Protein AF-A0A660ZH96-F1 (afdb_monomer)

Foldseek 3Di:
DDDDDDPVPVVPPVVVVVPPDFFQAWDWCWWADPLFIWTKTAIPFDWWDKDKDKDFDDLPDDPDPPPPDDDDTDDDRDRIDTHTPPPADAPTKMWIKIWIAHPVRDIHIHFTFIWHWHQDPVGIGTAKGWLFAWFKADQAQFKIKIKTFIPFQFQKKKKFKDQPDRPDMDMDGDPGRIDIDMDGRHDAQGKMKMKMWTHHPPGIDIHDIEIEHGFHAAQDKFKEKEAEAQFEDPPDPDVCLDHLRGRLVLLLLQLVLRCVVVHQAYEYFENLGQAQELDLVSLLSRLSSSSVSNVVNRRHYPYQYAYDQRLQPHNWADPDPQWIWADWPPRGSLVSVLVRDDYHQAAFADDNRARGCGSRWDWYDHHQEIETGHEQCGGWIGDRNRIQARADDPRRLVRVLVVLVVSLRGAYEYGHAADQDAFFPPDGRDDPVRSLSVLLSCQVSVHAEYEYAPAQWWWKFWDACVQPVSRDHIHIYTYRHHSHYDHGHGDPPPRPVRTPFIGNARWMWMWMQRPVFIWIWIAHSVGDTRDIDTDD

pLDDT: mean 88.74, std 16.26, range [25.94, 98.94]

Secondary structure (DSSP, 8-state):
---S-SSSSHHHHHHHHTTTSS--S---EEEEETTEEEEEEE-SS-EEEEEEEEEE--TT------------------SEEEEE-TTPPTT-EEEEEEEEEETTS-EEEPPPEEEEEEEETTEEEE---EEEEEEEEE-SSS-EEEEEEESS--SEEEEEEESSSS-EEEEE--SSSEEEEEE-SPPSS-EEEEEEEEEETTEEEEPPPEEEEPPPPTT--EEEEEE---B--TT---GGG-BTTB-HHHHHHHHHHHHTT--SEEEE-S--S----S-HHHHHHHHHHHHHHHHHHHTTSEEEE---TTGGGSS-EEEETTEEEPPPTTSSHHHHHHHH------SPPPPTTS---TTTSEEEEETTEEEEE--TTTT-EEETTEEPPB---HHHHHHHHHHHHHTTTSEEEEE-SS-SS--BTT--SB-HHHHHHHHHHHHHTT-SEEEE-SSSSEEEEEESTTT-TT--S-EEEEEE--SSPPPPPB-TTTTGGGEEEEE-S-EEEEEEEETTEEEEEEEETTS-EEEEEEE-

Solvent-accessible surface area (backbone atoms only — not comparable to full-atom values): 28112 Å² total; per-residue (Å²): 136,92,88,88,79,74,81,73,62,70,71,65,56,52,70,66,51,63,76,70,74,62,71,88,72,50,75,70,41,76,45,64,57,95,86,38,45,27,38,33,38,72,49,94,38,44,37,22,58,75,41,81,47,71,48,77,63,54,88,80,62,72,90,66,75,82,80,78,78,88,74,82,84,49,91,49,82,48,35,70,45,76,42,75,49,74,92,72,53,67,78,44,49,29,38,33,37,42,37,35,25,38,86,86,72,48,75,48,49,27,57,77,39,43,45,22,39,32,78,49,99,92,42,64,41,75,46,68,26,43,64,38,70,69,29,39,26,65,47,48,70,33,34,30,37,42,35,35,24,36,80,55,63,38,63,35,38,34,42,32,25,29,78,82,57,68,80,42,77,49,76,48,68,52,93,42,32,65,39,77,45,78,45,71,86,47,64,55,62,38,61,30,40,34,32,42,40,40,29,43,91,94,44,74,37,74,52,60,82,38,34,39,47,42,34,42,48,70,72,45,68,49,36,33,34,41,32,12,15,21,13,38,57,94,88,56,85,58,71,77,33,51,47,56,33,13,10,38,51,46,35,36,51,47,45,54,59,54,54,73,72,66,46,50,32,35,39,36,27,12,21,56,25,41,42,75,31,64,47,52,68,59,40,50,47,15,51,47,36,39,50,63,38,44,36,88,46,30,22,42,20,25,63,48,64,29,39,12,67,28,38,29,26,22,20,29,43,76,78,50,103,37,29,34,34,42,35,66,56,89,55,11,16,40,40,54,44,49,73,72,58,75,56,34,72,74,35,58,85,55,55,94,84,42,56,52,32,49,42,35,21,26,58,46,63,46,30,56,32,36,41,39,37,34,43,32,32,67,83,32,33,26,56,88,62,40,66,60,62,44,45,67,56,75,63,56,46,52,44,50,53,54,50,46,65,76,45,51,93,40,50,29,36,40,34,30,9,72,42,70,81,52,54,46,79,86,58,64,44,37,53,66,72,60,40,52,51,51,45,31,51,40,19,77,48,56,31,56,34,38,41,20,8,76,48,38,21,35,37,36,29,55,45,29,51,90,80,39,78,66,26,81,44,66,31,33,42,36,32,36,4,14,26,45,32,72,79,67,66,68,47,84,72,81,54,52,85,34,52,72,47,74,44,83,54,51,38,41,36,44,38,32,44,42,84,84,21,35,41,40,40,29,29,35,78,87,70,48,80,75,48,74,56,75,47,111

Mean predicted aligned error: 6.79 Å

Nearest PDB structures (foldseek):
  6gvk-assembly1_A  TM=3.459E-01  e=1.823E-07  Homo sapiens
  6mfa-assembly1_A  TM=3.808E-01  e=2.307E-05  Homo sapiens
  6c83-assembly1_C  TM=7.380E-01  e=2.002E-02  synthetic construct
  8odz-assembly1_D  TM=3.602E-01  e=9.198E-04  Mus musculus
  8oe0-assembly1_D  TM=3.538E-01  e=7.920E-02  Mus musculus

Radius of gyration: 23.79 Å; Cα contacts (8 Å, |Δi|>4): 1344; chains: 1; bounding box: 67×47×75 Å

Structure (mmCIF, N/CA/C/O backbone):
data_AF-A0A660ZH96-F1
#
_entry.id   AF-A0A660ZH96-F1
#
loop_
_atom_site.group_PDB
_atom_site.id
_atom_site.type_symbol
_atom_site.label_atom_id
_atom_site.label_alt_id
_atom_site.label_comp_id
_atom_site.label_asym_id
_atom_site.label_entity_id
_atom_site.label_seq_id
_atom_site.pdbx_PDB_ins_code
_atom_site.Cartn_x
_atom_site.Cartn_y
_atom_site.Cartn_z
_atom_site.occupancy
_atom_site.B_iso_or_equiv
_atom_site.auth_seq_id
_atom_site.auth_comp_id
_atom_site.auth_asym_id
_atom_site.auth_atom_id
_atom_site.pdbx_PDB_model_num
ATOM 1 N N . MET A 1 1 ? 40.999 -1.072 33.824 1.00 40.00 1 MET A N 1
ATOM 2 C CA . MET A 1 1 ? 41.040 0.028 32.833 1.00 40.00 1 MET A CA 1
ATOM 3 C C . MET A 1 1 ? 41.504 -0.537 31.496 1.00 40.00 1 MET A C 1
ATOM 5 O O . MET A 1 1 ? 42.438 -1.322 31.496 1.00 40.00 1 MET A O 1
ATOM 9 N N . MET A 1 2 ? 40.851 -0.138 30.397 1.00 32.75 2 MET A N 1
ATOM 10 C CA . MET A 1 2 ? 41.187 -0.447 28.992 1.00 32.75 2 MET A CA 1
ATOM 11 C C . MET A 1 2 ? 40.857 -1.862 28.467 1.00 32.75 2 MET A C 1
ATOM 13 O O . MET A 1 2 ? 41.741 -2.680 28.262 1.00 32.75 2 MET A O 1
ATOM 17 N N . LYS A 1 3 ? 39.571 -2.123 28.179 1.00 28.70 3 LYS A N 1
ATOM 18 C CA . LYS A 1 3 ? 39.104 -3.064 27.130 1.00 28.70 3 LYS A CA 1
ATOM 19 C C . LYS A 1 3 ? 37.596 -2.878 26.884 1.00 28.70 3 LYS A C 1
ATOM 21 O O . LYS A 1 3 ? 36.788 -3.739 27.194 1.00 28.70 3 LYS A O 1
ATOM 26 N N . LEU A 1 4 ? 37.200 -1.695 26.408 1.00 31.88 4 LEU A N 1
ATOM 27 C CA . LEU A 1 4 ? 35.796 -1.398 26.071 1.00 31.88 4 LEU A CA 1
ATOM 28 C C . LEU A 1 4 ? 35.690 -0.172 25.147 1.00 31.88 4 LEU A C 1
ATOM 30 O O . LEU A 1 4 ? 35.026 0.795 25.481 1.00 31.88 4 LEU A O 1
ATOM 34 N N . LYS A 1 5 ? 36.411 -0.152 24.013 1.00 29.33 5 LYS A N 1
ATOM 35 C CA . LYS A 1 5 ? 36.323 0.960 23.033 1.00 29.33 5 LYS A CA 1
ATOM 36 C C . LYS A 1 5 ? 36.600 0.595 21.560 1.00 29.33 5 LYS A C 1
ATOM 38 O O . LYS A 1 5 ? 36.859 1.490 20.770 1.00 29.33 5 LYS A O 1
ATOM 43 N N . LEU A 1 6 ? 36.522 -0.679 21.155 1.00 28.36 6 LEU A N 1
ATOM 44 C CA . LEU A 1 6 ? 36.826 -1.075 19.761 1.00 28.36 6 LEU A CA 1
ATOM 45 C C . LEU A 1 6 ? 35.635 -1.545 18.908 1.00 28.36 6 LEU A C 1
ATOM 47 O O . LEU A 1 6 ? 35.792 -1.664 17.699 1.00 28.36 6 LEU A O 1
ATOM 51 N N . TYR A 1 7 ? 34.436 -1.714 19.475 1.00 28.23 7 TYR A N 1
ATOM 52 C CA . TYR A 1 7 ? 33.254 -2.140 18.702 1.00 28.23 7 TYR A CA 1
ATOM 53 C C . TYR A 1 7 ? 32.388 -0.993 18.149 1.00 28.23 7 TYR A C 1
ATOM 55 O O . TYR A 1 7 ? 31.522 -1.237 17.318 1.00 28.23 7 TYR A O 1
ATOM 63 N N . ALA A 1 8 ? 32.635 0.260 18.547 1.00 30.53 8 ALA A N 1
ATOM 64 C CA . ALA A 1 8 ? 31.856 1.418 18.085 1.00 30.53 8 ALA A CA 1
ATOM 65 C C . ALA A 1 8 ? 32.465 2.144 16.867 1.00 30.53 8 ALA A C 1
ATOM 67 O O . ALA A 1 8 ? 31.849 3.056 16.328 1.00 30.53 8 ALA A O 1
ATOM 68 N N . VAL A 1 9 ? 33.671 1.762 16.432 1.00 27.14 9 VAL A N 1
ATOM 69 C CA . VAL A 1 9 ? 34.390 2.461 15.347 1.00 27.14 9 VAL A CA 1
ATOM 70 C C . VAL A 1 9 ? 34.202 1.772 13.988 1.00 27.14 9 VAL A C 1
ATOM 72 O O . VAL A 1 9 ? 34.292 2.430 12.960 1.00 27.14 9 VAL A O 1
ATOM 75 N N . TRP A 1 10 ? 33.837 0.486 13.952 1.00 25.94 10 TRP A N 1
ATOM 76 C CA . TRP A 1 10 ? 33.641 -0.248 12.690 1.00 25.94 10 TRP A CA 1
ATOM 77 C C . TRP A 1 10 ? 32.256 -0.060 12.053 1.00 25.94 10 TRP A C 1
ATOM 79 O O . TRP A 1 10 ? 32.122 -0.159 10.837 1.00 25.94 10 TRP A O 1
ATOM 89 N N . THR A 1 11 ? 31.231 0.288 12.832 1.00 31.75 11 THR A N 1
ATOM 90 C CA . THR A 1 11 ? 29.888 0.614 12.316 1.00 31.75 11 THR A CA 1
ATOM 91 C C . THR A 1 11 ? 29.771 2.050 11.804 1.00 31.75 11 THR A C 1
ATOM 93 O O . THR A 1 11 ? 28.853 2.358 11.044 1.00 31.75 11 THR A O 1
ATOM 96 N N . LEU A 1 12 ? 30.689 2.948 12.184 1.00 31.55 12 LEU A N 1
ATOM 97 C CA . LEU A 1 12 ? 30.575 4.366 11.840 1.00 31.55 12 LEU A CA 1
ATOM 98 C C . LEU A 1 12 ? 31.098 4.714 10.443 1.00 31.55 12 LEU A C 1
ATOM 100 O O . LEU A 1 12 ? 30.586 5.665 9.852 1.00 31.55 12 LEU A O 1
ATOM 104 N N . THR A 1 13 ? 32.050 3.950 9.908 1.00 29.28 13 THR A N 1
ATOM 105 C CA . THR A 1 13 ? 32.707 4.262 8.630 1.00 29.28 13 THR A CA 1
ATOM 106 C C . THR A 1 13 ? 31.934 3.718 7.423 1.00 29.28 13 THR A C 1
ATOM 108 O O . THR A 1 13 ? 31.883 4.371 6.395 1.00 29.28 13 THR A O 1
ATOM 111 N N . LEU A 1 14 ? 31.241 2.582 7.526 1.00 32.97 14 LEU A N 1
ATOM 112 C CA . LEU A 1 14 ? 30.638 1.923 6.352 1.00 32.97 14 LEU A CA 1
ATOM 113 C C . LEU A 1 14 ? 29.375 2.595 5.784 1.00 32.97 14 LEU A C 1
ATOM 115 O O . LEU A 1 14 ? 29.139 2.494 4.585 1.00 32.97 14 LEU A O 1
ATOM 119 N N . ALA A 1 15 ? 28.592 3.316 6.592 1.00 35.03 15 ALA A N 1
ATOM 120 C CA . ALA A 1 15 ? 27.352 3.939 6.109 1.00 35.03 15 ALA A CA 1
ATOM 121 C C . ALA A 1 15 ? 27.601 5.107 5.132 1.00 35.03 15 ALA A C 1
ATOM 123 O O . ALA A 1 15 ? 26.843 5.275 4.188 1.00 35.03 15 ALA A O 1
ATOM 124 N N . LEU A 1 16 ? 28.696 5.859 5.311 1.00 34.00 16 LEU A N 1
ATOM 125 C CA . LEU A 1 16 ? 29.122 6.914 4.374 1.00 34.00 16 LEU A CA 1
ATOM 126 C C . LEU A 1 16 ? 29.945 6.364 3.198 1.00 34.00 16 LEU A C 1
ATOM 128 O O . LEU A 1 16 ? 30.028 7.000 2.154 1.00 34.00 16 LEU A O 1
ATOM 132 N N . PHE A 1 17 ? 30.534 5.172 3.332 1.00 34.25 17 PHE A N 1
ATOM 133 C CA . PHE A 1 17 ? 31.246 4.522 2.227 1.00 34.25 17 PHE A CA 1
ATOM 134 C C . PHE A 1 17 ? 30.316 3.760 1.272 1.00 34.25 17 PHE A C 1
ATOM 136 O O . PHE A 1 17 ? 30.670 3.594 0.109 1.00 34.25 17 PHE A O 1
ATOM 143 N N . ALA A 1 18 ? 29.123 3.345 1.716 1.00 37.97 18 ALA A N 1
ATOM 144 C CA . ALA A 1 18 ? 28.118 2.745 0.835 1.00 37.97 18 ALA A CA 1
ATOM 145 C C . ALA A 1 18 ? 27.515 3.758 -0.156 1.00 37.97 18 ALA A C 1
ATOM 147 O O . ALA A 1 18 ? 27.115 3.374 -1.250 1.00 37.97 18 ALA A O 1
ATOM 148 N N . GLU A 1 19 ? 27.484 5.045 0.201 1.00 42.09 19 GLU A N 1
ATOM 149 C CA . GLU A 1 19 ? 26.994 6.101 -0.688 1.00 42.09 19 GLU A CA 1
ATOM 150 C C . GLU A 1 19 ? 28.027 6.568 -1.714 1.00 42.09 19 GLU A C 1
ATOM 152 O O . GLU A 1 19 ? 27.632 7.150 -2.724 1.00 42.09 19 GLU A O 1
ATOM 157 N N . ALA A 1 20 ? 29.318 6.326 -1.462 1.00 41.59 20 ALA A N 1
ATOM 158 C CA . ALA A 1 20 ? 30.389 7.002 -2.178 1.00 41.59 20 ALA A CA 1
ATOM 159 C C . ALA A 1 20 ? 30.878 6.286 -3.447 1.00 41.59 20 ALA A C 1
ATOM 161 O O . ALA A 1 20 ? 31.344 6.986 -4.334 1.00 41.59 20 ALA A O 1
ATOM 162 N N . TRP A 1 21 ? 30.794 4.956 -3.587 1.00 45.50 21 TRP A N 1
ATOM 163 C CA . TRP A 1 21 ? 31.307 4.266 -4.789 1.00 45.50 21 TRP A CA 1
ATOM 164 C C . TRP A 1 21 ? 30.618 2.908 -5.016 1.00 45.50 21 TRP A C 1
ATOM 166 O O . TRP A 1 21 ? 31.089 1.880 -4.522 1.00 45.50 21 TRP A O 1
ATOM 176 N N . GLY A 1 22 ? 29.508 2.883 -5.760 1.00 62.03 22 GLY A N 1
ATOM 177 C CA . GLY A 1 22 ? 28.915 1.639 -6.256 1.00 62.03 22 GLY A CA 1
ATOM 178 C C . GLY A 1 22 ? 27.460 1.753 -6.708 1.00 62.03 22 GLY A C 1
ATOM 179 O O . GLY A 1 22 ? 26.692 2.559 -6.190 1.00 62.03 22 GLY A O 1
ATOM 180 N N . VAL A 1 23 ? 27.084 0.858 -7.623 1.00 66.75 23 VAL A N 1
ATOM 181 C CA . VAL A 1 23 ? 25.724 0.710 -8.156 1.00 66.75 23 VAL A CA 1
ATOM 182 C C . VAL A 1 23 ? 24.707 0.601 -7.012 1.00 66.75 23 VAL A C 1
ATOM 184 O O . VAL A 1 23 ? 24.854 -0.238 -6.119 1.00 66.75 23 VAL A O 1
ATOM 187 N N . ARG A 1 24 ? 23.672 1.451 -7.017 1.00 73.38 24 ARG A N 1
ATOM 188 C CA . ARG A 1 24 ? 22.596 1.435 -6.001 1.00 73.38 24 ARG A CA 1
ATOM 189 C C . ARG A 1 24 ? 21.410 0.577 -6.431 1.00 73.38 24 ARG A C 1
ATOM 191 O O . ARG A 1 24 ? 20.949 -0.259 -5.659 1.00 73.38 24 ARG A O 1
ATOM 198 N N . TYR A 1 25 ? 20.975 0.773 -7.668 1.00 83.50 25 TYR A N 1
ATOM 199 C CA . TYR A 1 25 ? 19.901 0.060 -8.351 1.00 83.50 25 TYR A CA 1
ATOM 200 C C . TYR A 1 25 ? 20.280 -0.121 -9.823 1.00 83.50 25 TYR A C 1
ATOM 202 O O . TYR A 1 25 ? 21.223 0.501 -10.312 1.00 83.50 25 TYR A O 1
ATOM 210 N N . LEU A 1 26 ? 19.553 -0.986 -10.528 1.00 86.00 26 LEU A N 1
ATOM 211 C CA . LEU A 1 26 ? 19.745 -1.232 -11.956 1.00 86.00 26 LEU A CA 1
ATOM 212 C C . LEU A 1 26 ? 18.518 -0.776 -12.736 1.00 86.00 26 LEU A C 1
ATOM 214 O O . LEU A 1 26 ? 17.394 -1.132 -12.377 1.00 86.00 26 LEU A O 1
ATOM 218 N N . MET A 1 27 ? 18.762 -0.079 -13.844 1.00 88.00 27 MET A N 1
ATOM 219 C CA . MET A 1 27 ? 17.748 0.325 -14.821 1.00 88.00 27 MET A CA 1
ATOM 220 C C . MET A 1 27 ? 18.015 -0.378 -16.153 1.00 88.00 27 MET A C 1
ATOM 222 O O . MET A 1 27 ? 18.571 0.226 -17.069 1.00 88.00 27 MET A O 1
ATOM 226 N N . PRO A 1 28 ? 17.714 -1.683 -16.253 1.00 90.88 28 PRO A N 1
ATOM 227 C CA . PRO A 1 28 ? 17.959 -2.425 -17.474 1.00 90.88 28 PRO A CA 1
ATOM 228 C C . PRO A 1 28 ? 16.967 -2.016 -18.569 1.00 90.88 28 PRO A C 1
ATOM 230 O O . PRO A 1 28 ? 15.754 -2.015 -18.353 1.00 90.88 28 PRO A O 1
ATOM 233 N N . GLU A 1 29 ? 17.479 -1.734 -19.761 1.00 93.69 29 GLU A N 1
ATOM 234 C CA . GLU A 1 29 ? 16.709 -1.239 -20.900 1.00 93.69 29 GLU A CA 1
ATOM 235 C C . GLU A 1 29 ? 16.668 -2.294 -22.018 1.00 93.69 29 GLU A C 1
ATOM 237 O O . GLU A 1 29 ? 17.709 -2.644 -22.577 1.00 93.69 29 GLU A O 1
ATOM 242 N N . PRO A 1 30 ? 15.493 -2.823 -22.388 1.00 94.12 30 PRO A N 1
ATOM 243 C CA . PRO A 1 30 ? 15.360 -3.673 -23.564 1.00 94.12 30 PRO A CA 1
ATOM 244 C C . PRO A 1 30 ? 15.675 -2.871 -24.831 1.00 94.12 30 PRO A C 1
ATOM 246 O O . PRO A 1 30 ? 15.113 -1.798 -25.038 1.00 94.12 30 PRO A O 1
ATOM 249 N N . VAL A 1 31 ? 16.530 -3.402 -25.704 1.00 95.69 31 VAL A N 1
ATOM 250 C CA . VAL A 1 31 ? 16.929 -2.771 -26.970 1.00 95.69 31 VAL A CA 1
ATOM 251 C C . VAL A 1 31 ? 16.961 -3.790 -28.110 1.00 95.69 31 VAL A C 1
ATOM 253 O O . VAL A 1 31 ? 17.123 -4.991 -27.890 1.00 95.69 31 VAL A O 1
ATOM 256 N N . VAL A 1 32 ? 16.817 -3.309 -29.345 1.00 94.75 32 VAL A N 1
ATOM 257 C CA . VAL A 1 32 ? 17.049 -4.107 -30.557 1.00 94.75 32 VAL A CA 1
ATOM 258 C C . VAL A 1 32 ? 18.288 -3.565 -31.257 1.00 94.75 32 VAL A C 1
ATOM 260 O O . VAL A 1 32 ? 18.349 -2.375 -31.555 1.00 94.75 32 VAL A O 1
ATOM 263 N N . VAL A 1 33 ? 19.262 -4.435 -31.520 1.00 93.50 33 VAL A N 1
ATOM 264 C CA . VAL A 1 33 ? 20.504 -4.118 -32.239 1.00 93.50 33 VAL A CA 1
ATOM 265 C C . VAL A 1 33 ? 20.701 -5.184 -33.310 1.00 93.50 33 VAL A C 1
ATOM 267 O O . VAL A 1 33 ? 20.625 -6.370 -33.003 1.00 93.50 33 VAL A O 1
ATOM 270 N N . ASP A 1 34 ? 20.887 -4.777 -34.567 1.00 91.50 34 ASP A N 1
ATOM 271 C CA . ASP A 1 34 ? 21.106 -5.680 -35.709 1.00 91.50 34 ASP A CA 1
ATOM 272 C C . ASP A 1 34 ? 20.087 -6.834 -35.803 1.00 91.50 34 ASP A C 1
ATOM 274 O O . ASP A 1 34 ? 20.429 -7.994 -36.032 1.00 91.50 34 ASP A O 1
ATOM 278 N N . SER A 1 35 ? 18.799 -6.515 -35.614 1.00 89.31 35 SER A N 1
ATOM 279 C CA . SER A 1 35 ? 17.682 -7.482 -35.588 1.00 89.31 35 SER A CA 1
ATOM 280 C C . SER A 1 35 ? 17.767 -8.548 -34.484 1.00 89.31 35 SER A C 1
ATOM 282 O O . SER A 1 35 ? 17.077 -9.565 -34.546 1.00 89.31 35 SER A O 1
ATOM 284 N N . GLN A 1 36 ? 18.578 -8.321 -33.453 1.00 89.25 36 GLN A N 1
ATOM 285 C CA . GLN A 1 36 ? 18.654 -9.147 -32.252 1.00 89.25 36 GLN A CA 1
ATOM 286 C C . GLN A 1 36 ? 18.204 -8.354 -31.027 1.00 89.25 36 GLN A C 1
ATOM 288 O O . GLN A 1 36 ? 18.321 -7.131 -30.968 1.00 89.25 36 GLN A O 1
ATOM 293 N N . VAL A 1 37 ? 17.657 -9.065 -30.045 1.00 91.50 37 VAL A N 1
ATOM 294 C CA . VAL A 1 37 ? 17.092 -8.471 -28.834 1.00 91.50 37 VAL A CA 1
ATOM 295 C C . VAL A 1 37 ? 18.105 -8.578 -27.707 1.00 91.50 37 VAL A C 1
ATOM 297 O O . VAL A 1 37 ? 18.618 -9.662 -27.418 1.00 91.50 37 VAL A O 1
ATOM 300 N N . TYR A 1 38 ? 18.349 -7.457 -27.041 1.00 92.25 38 TYR A N 1
ATOM 301 C CA . TYR A 1 38 ? 19.215 -7.379 -25.876 1.00 92.25 38 TYR A CA 1
ATOM 302 C C . TYR A 1 38 ? 18.505 -6.673 -24.730 1.00 92.25 38 TYR A C 1
ATOM 304 O O . TYR A 1 38 ? 17.564 -5.909 -24.927 1.00 92.25 38 TYR A O 1
ATOM 312 N N . VAL A 1 39 ? 19.008 -6.894 -23.525 1.00 92.31 39 VAL A N 1
ATOM 313 C CA . VAL A 1 39 ? 18.773 -6.020 -22.383 1.00 92.31 39 VAL A CA 1
ATOM 314 C C . VAL A 1 39 ? 20.084 -5.309 -22.089 1.00 92.31 39 VAL A C 1
ATOM 316 O O . VAL A 1 39 ? 21.081 -5.942 -21.731 1.00 92.31 39 VAL A O 1
ATOM 319 N N . LYS A 1 40 ? 20.088 -3.997 -22.310 1.00 93.25 40 LYS A N 1
ATOM 320 C CA . LYS A 1 40 ? 21.213 -3.113 -22.048 1.00 93.25 40 LYS A CA 1
ATOM 321 C C . LYS A 1 40 ? 21.243 -2.732 -20.576 1.00 93.25 40 LYS A C 1
ATOM 323 O O . LYS A 1 40 ? 20.207 -2.470 -19.970 1.00 93.25 40 LYS A O 1
ATOM 328 N N . ILE A 1 41 ? 22.442 -2.666 -20.015 1.00 89.94 41 ILE A N 1
ATOM 329 C CA . ILE A 1 41 ? 22.676 -2.175 -18.661 1.00 89.94 41 ILE A CA 1
ATOM 330 C C . ILE A 1 41 ? 23.859 -1.238 -18.703 1.00 89.94 41 ILE A C 1
ATOM 332 O O . ILE A 1 41 ? 24.900 -1.595 -19.250 1.00 89.94 41 ILE A O 1
ATOM 336 N N . THR A 1 42 ? 23.687 -0.079 -18.085 1.00 88.06 42 THR A N 1
ATOM 337 C CA . THR A 1 42 ? 24.758 0.880 -17.846 1.00 88.06 42 THR A CA 1
ATOM 338 C C . THR A 1 42 ? 24.844 1.126 -16.344 1.00 88.06 42 THR A C 1
ATOM 340 O O . THR A 1 42 ? 23.826 1.367 -15.692 1.00 88.06 42 THR A O 1
ATOM 343 N N . THR A 1 43 ? 26.048 1.033 -15.789 1.00 84.69 43 THR A N 1
ATOM 344 C CA . THR A 1 43 ? 26.329 1.247 -14.369 1.00 84.69 43 THR A CA 1
ATOM 345 C C . THR A 1 43 ? 27.319 2.391 -14.171 1.00 84.69 43 THR A C 1
ATOM 347 O O . THR A 1 43 ? 28.171 2.660 -15.009 1.00 84.69 43 THR A O 1
ATOM 350 N N . ASP A 1 44 ? 27.228 3.066 -13.030 1.00 82.31 44 ASP A N 1
ATOM 351 C CA . ASP A 1 44 ? 28.139 4.144 -12.619 1.00 82.31 44 ASP A CA 1
ATOM 352 C C . ASP A 1 44 ? 29.502 3.630 -12.119 1.00 82.31 44 ASP A C 1
ATOM 354 O O . ASP A 1 44 ? 30.432 4.396 -11.872 1.00 82.31 44 ASP A O 1
ATOM 358 N N . SER A 1 45 ? 29.627 2.320 -11.931 1.00 83.69 45 SER A N 1
ATOM 359 C CA . SER A 1 45 ? 30.836 1.639 -11.483 1.00 83.69 45 SER A CA 1
ATOM 360 C C . SER A 1 45 ? 30.923 0.247 -12.108 1.00 83.69 45 SER A C 1
ATOM 362 O O . SER A 1 45 ? 29.876 -0.354 -12.369 1.00 83.69 45 SER A O 1
ATOM 364 N N . PRO A 1 46 ? 32.136 -0.300 -12.319 1.00 83.81 46 PRO A N 1
ATOM 365 C CA . PRO A 1 46 ? 32.302 -1.639 -12.870 1.00 83.81 46 PRO A CA 1
ATOM 366 C C . PRO A 1 46 ? 31.551 -2.702 -12.070 1.00 83.81 46 PRO A C 1
ATOM 368 O O . PRO A 1 46 ? 31.582 -2.723 -10.830 1.00 83.81 46 PRO A O 1
ATOM 371 N N . VAL A 1 47 ? 30.905 -3.606 -12.799 1.00 84.31 47 VAL A N 1
ATOM 372 C CA . VAL A 1 47 ? 30.209 -4.769 -12.248 1.00 84.31 47 VAL A CA 1
ATOM 373 C C . VAL A 1 47 ? 30.698 -6.043 -12.920 1.00 84.31 47 VAL A C 1
ATOM 375 O O . VAL A 1 47 ? 31.306 -6.030 -13.986 1.00 84.31 47 VAL A O 1
ATOM 378 N N . SER A 1 48 ? 30.436 -7.167 -12.270 1.00 83.12 48 SER A N 1
ATOM 379 C CA . SER A 1 48 ? 30.797 -8.493 -12.752 1.00 83.12 48 SER A CA 1
ATOM 380 C C . SER A 1 48 ? 29.557 -9.361 -12.913 1.00 83.12 48 SER A C 1
ATOM 382 O O . SER A 1 48 ? 28.562 -9.204 -12.196 1.00 83.12 48 SER A O 1
ATOM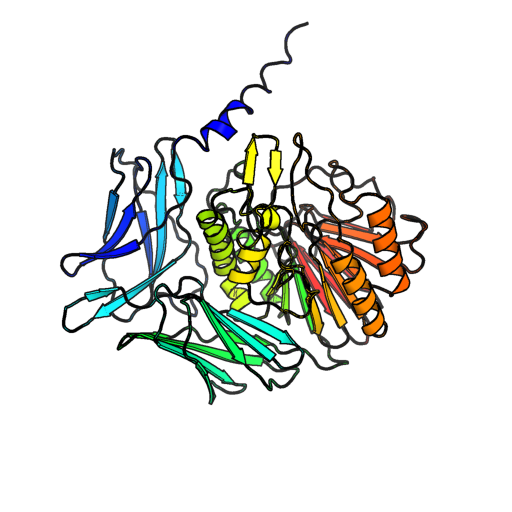 384 N N . SER A 1 49 ? 29.659 -10.318 -13.837 1.00 77.12 49 SER A N 1
ATOM 385 C CA . SER A 1 49 ? 28.690 -11.404 -14.034 1.00 77.12 49 SER A CA 1
ATOM 386 C C . SER A 1 49 ? 27.231 -10.931 -14.161 1.00 77.12 49 SER A C 1
ATOM 388 O O . SER A 1 49 ? 26.379 -11.371 -13.380 1.00 77.12 49 SER A O 1
ATOM 390 N N . PRO A 1 50 ? 26.907 -10.017 -15.095 1.00 84.94 50 PRO A N 1
ATOM 391 C CA . PRO A 1 50 ? 25.522 -9.640 -15.318 1.00 84.94 50 PRO A CA 1
ATOM 392 C C . PRO A 1 50 ? 24.733 -10.823 -15.885 1.00 84.94 50 PRO A C 1
ATOM 394 O O . PRO A 1 50 ? 25.125 -11.444 -16.871 1.00 84.94 50 PRO A O 1
ATOM 397 N N . ASN A 1 51 ? 23.609 -11.135 -15.252 1.00 85.38 51 ASN A N 1
ATOM 398 C CA . ASN A 1 51 ? 22.737 -12.239 -15.629 1.00 85.38 51 ASN A CA 1
ATOM 399 C C . ASN A 1 51 ? 21.334 -11.712 -15.910 1.00 85.38 51 ASN A C 1
ATOM 401 O O . ASN A 1 51 ? 20.725 -11.089 -15.041 1.00 85.38 51 ASN A O 1
ATOM 405 N N . LEU A 1 52 ? 20.825 -11.999 -17.105 1.00 87.94 52 LEU A N 1
ATOM 406 C CA . LEU A 1 52 ? 19.452 -11.710 -17.498 1.00 87.94 52 LEU A CA 1
ATOM 407 C C . LEU A 1 52 ? 18.581 -12.946 -17.248 1.00 87.94 52 LEU A C 1
ATOM 409 O O . LEU A 1 52 ? 18.793 -13.987 -17.869 1.00 87.94 52 LEU A O 1
ATOM 413 N N . TYR A 1 53 ? 17.576 -12.802 -16.390 1.00 86.31 53 TYR A N 1
ATOM 414 C CA . TYR A 1 53 ? 16.539 -13.803 -16.153 1.00 86.31 53 TYR A CA 1
ATOM 415 C C . TYR A 1 53 ? 15.244 -13.298 -16.772 1.00 86.31 53 TYR A C 1
ATOM 417 O O . TYR A 1 53 ? 14.855 -12.163 -16.508 1.00 86.31 53 TYR A O 1
ATOM 425 N N . TYR A 1 54 ? 14.593 -14.105 -17.605 1.00 87.19 54 TYR A N 1
ATOM 426 C CA . TYR A 1 54 ? 13.334 -13.735 -18.246 1.00 87.19 54 TYR A CA 1
ATOM 427 C C . TYR A 1 54 ? 12.510 -14.964 -18.603 1.00 87.19 54 TYR A C 1
ATOM 429 O O . TYR A 1 54 ? 13.049 -16.034 -18.887 1.00 87.19 54 TYR A O 1
ATOM 437 N N . GLU A 1 55 ? 11.198 -14.779 -18.636 1.00 86.25 55 GLU A N 1
ATOM 438 C CA . GLU A 1 55 ? 10.239 -15.792 -19.063 1.00 86.25 55 GLU A CA 1
ATOM 439 C C . GLU A 1 55 ? 9.016 -15.141 -19.712 1.00 86.25 55 GLU A C 1
ATOM 441 O O . GLU A 1 55 ? 8.745 -13.952 -19.510 1.00 86.25 55 GLU A O 1
ATOM 446 N N . GLU A 1 56 ? 8.294 -15.908 -20.533 1.00 85.19 56 GLU A N 1
ATOM 447 C CA . GLU A 1 56 ? 7.033 -15.447 -21.120 1.00 85.19 56 GLU A CA 1
ATOM 448 C C . GLU A 1 56 ? 6.026 -15.206 -19.989 1.00 85.19 56 GLU A C 1
ATOM 450 O O . GLU A 1 56 ? 5.775 -16.079 -19.161 1.00 85.19 56 GLU A O 1
ATOM 455 N N . PHE A 1 57 ? 5.457 -14.004 -19.941 1.00 79.44 57 PHE A N 1
ATOM 456 C CA . PHE A 1 57 ? 4.493 -13.628 -18.920 1.00 79.44 57 PHE A CA 1
ATOM 457 C C . PHE A 1 57 ? 3.152 -14.315 -19.206 1.00 79.44 57 PHE A C 1
ATOM 459 O O . PHE A 1 57 ? 2.397 -13.888 -20.083 1.00 79.44 57 PHE A O 1
ATOM 466 N N . ALA A 1 58 ? 2.858 -15.381 -18.464 1.00 66.12 58 ALA A N 1
ATOM 467 C CA . ALA A 1 58 ? 1.549 -16.022 -18.453 1.00 66.12 58 ALA A CA 1
ATOM 468 C C . ALA A 1 58 ? 0.717 -15.483 -17.278 1.00 66.12 58 ALA A C 1
ATOM 470 O O . ALA A 1 58 ? 1.184 -15.433 -16.142 1.00 66.12 58 ALA A O 1
ATOM 471 N N . ALA A 1 59 ? -0.518 -15.055 -17.554 1.00 52.06 59 ALA A N 1
ATOM 472 C CA . ALA A 1 59 ? -1.415 -14.421 -16.579 1.00 52.06 59 ALA A CA 1
ATOM 473 C C . ALA A 1 59 ? -1.790 -15.325 -15.382 1.00 52.06 59 ALA A C 1
ATOM 475 O O . ALA A 1 59 ? -2.258 -14.835 -14.358 1.00 52.06 59 ALA A O 1
ATOM 476 N N . ASP A 1 60 ? -1.608 -16.634 -15.535 1.00 43.72 60 ASP A N 1
ATOM 477 C CA . ASP A 1 60 ? -1.908 -17.711 -14.593 1.00 43.72 60 ASP A CA 1
ATOM 478 C C . ASP A 1 60 ? -0.651 -18.358 -13.985 1.00 43.72 60 ASP A C 1
ATOM 480 O O . ASP A 1 60 ? -0.770 -19.261 -13.154 1.00 43.72 60 ASP A O 1
ATOM 484 N N . ALA A 1 61 ? 0.553 -17.897 -14.344 1.00 40.03 61 ALA A N 1
ATOM 485 C CA . ALA A 1 61 ? 1.779 -18.417 -13.759 1.00 40.03 61 ALA A CA 1
ATOM 486 C C . ALA A 1 61 ? 1.877 -17.996 -12.289 1.00 40.03 61 ALA A C 1
ATOM 488 O O . ALA A 1 61 ? 2.034 -16.818 -11.955 1.00 40.03 61 ALA A O 1
ATOM 489 N N . HIS A 1 62 ? 1.815 -18.992 -11.403 1.00 40.97 62 HIS A N 1
ATOM 490 C CA . HIS A 1 62 ? 2.264 -18.856 -10.025 1.00 40.97 62 HIS A CA 1
ATOM 491 C C . HIS A 1 62 ? 3.652 -18.201 -10.016 1.00 40.97 62 HIS A C 1
ATOM 493 O O . HIS A 1 62 ? 4.481 -18.472 -10.887 1.00 40.97 62 HIS A O 1
ATOM 499 N N . LEU A 1 63 ? 3.889 -17.313 -9.048 1.00 41.59 63 LEU A N 1
ATOM 500 C CA . LEU A 1 63 ? 5.210 -16.772 -8.730 1.00 41.59 63 LEU A CA 1
ATOM 501 C C . LEU A 1 63 ? 6.108 -17.937 -8.286 1.00 41.59 63 LEU A C 1
ATOM 503 O O . LEU A 1 63 ? 6.314 -18.150 -7.099 1.00 41.59 63 LEU A O 1
ATOM 507 N N . THR A 1 64 ? 6.570 -18.757 -9.225 1.00 38.81 64 THR A N 1
ATOM 508 C CA . THR A 1 64 ? 7.646 -19.703 -8.978 1.00 38.81 64 THR A CA 1
ATOM 509 C C . THR A 1 64 ? 8.910 -18.889 -8.826 1.00 38.81 64 THR A C 1
ATOM 511 O O . THR A 1 64 ? 9.199 -18.031 -9.664 1.00 38.81 64 THR A O 1
ATOM 514 N N . ASP A 1 65 ? 9.621 -19.144 -7.733 1.00 43.06 65 ASP A N 1
ATOM 515 C CA . ASP A 1 65 ? 10.937 -18.597 -7.454 1.00 43.06 65 ASP A CA 1
ATOM 516 C C . ASP A 1 65 ? 11.771 -18.575 -8.733 1.00 43.06 65 ASP A C 1
ATOM 518 O O . ASP A 1 65 ? 11.906 -19.597 -9.413 1.00 43.06 65 ASP A O 1
ATOM 522 N N . TYR A 1 66 ? 12.339 -17.416 -9.072 1.00 44.59 66 TYR A N 1
ATOM 523 C CA . TYR A 1 66 ? 13.443 -17.398 -10.018 1.00 44.59 66 TYR A CA 1
ATOM 524 C C . TYR A 1 66 ? 14.506 -18.340 -9.438 1.00 44.59 66 TYR A C 1
ATOM 526 O O . TYR A 1 66 ? 15.161 -18.014 -8.447 1.00 44.59 66 TYR A O 1
ATOM 534 N N . LEU A 1 67 ? 14.650 -19.538 -10.010 1.00 37.03 67 LEU A N 1
ATOM 535 C CA . LEU A 1 67 ? 15.761 -20.427 -9.702 1.00 37.03 67 LEU A CA 1
ATOM 536 C C . LEU A 1 67 ? 17.014 -19.742 -10.248 1.00 37.03 67 LEU A C 1
ATOM 538 O O . LEU A 1 67 ? 17.347 -19.834 -11.427 1.00 37.03 67 LEU A O 1
ATOM 542 N N . PHE A 1 68 ? 17.663 -18.962 -9.386 1.00 46.44 68 PHE A N 1
ATOM 543 C CA . PHE A 1 68 ? 18.908 -18.285 -9.702 1.00 46.44 68 PHE A CA 1
ATOM 544 C C . PHE A 1 68 ? 20.020 -19.333 -9.785 1.00 46.44 68 PHE A C 1
ATOM 546 O O . PHE A 1 68 ? 20.636 -19.675 -8.776 1.00 46.44 68 PHE A O 1
ATOM 553 N N . GLU A 1 69 ? 20.273 -19.864 -10.979 1.00 35.81 69 GLU A N 1
ATOM 554 C CA . GLU A 1 69 ? 21.444 -20.706 -11.204 1.00 35.81 69 GLU A CA 1
ATOM 555 C C . GLU A 1 69 ? 22.729 -19.877 -11.058 1.00 35.81 69 GLU A C 1
ATOM 557 O O . GLU A 1 69 ? 22.876 -18.782 -11.605 1.00 35.81 69 GLU A O 1
ATOM 562 N N . PHE A 1 70 ? 23.657 -20.399 -10.257 1.00 40.72 70 PHE A N 1
ATOM 563 C CA . PHE A 1 70 ? 24.933 -19.766 -9.951 1.00 40.72 70 PHE A CA 1
ATOM 564 C C . PHE A 1 70 ? 25.896 -19.928 -11.130 1.00 40.72 70 PHE A C 1
ATOM 566 O O . PHE A 1 70 ? 26.309 -21.045 -11.441 1.00 40.72 70 PHE A O 1
ATOM 573 N N . TYR A 1 71 ? 26.318 -18.817 -11.733 1.00 39.44 71 TYR A N 1
ATOM 574 C CA . TYR A 1 71 ? 27.422 -18.803 -12.694 1.00 39.44 71 TYR A CA 1
ATOM 575 C C . TYR A 1 71 ? 28.680 -18.177 -12.085 1.00 39.44 71 TYR A C 1
ATOM 577 O O . TYR A 1 71 ? 28.618 -17.289 -11.232 1.00 39.44 71 TYR A O 1
ATOM 585 N N . LEU A 1 72 ? 29.828 -18.709 -12.509 1.00 39.16 72 LEU A N 1
ATOM 586 C CA . LEU A 1 72 ? 31.166 -18.344 -12.051 1.00 39.16 72 LEU A CA 1
ATOM 587 C C . LEU A 1 72 ? 31.478 -16.865 -12.317 1.00 39.16 72 LEU A C 1
ATOM 589 O O . LEU A 1 72 ? 31.171 -16.330 -13.380 1.00 39.16 72 LEU A O 1
ATOM 593 N N . LEU A 1 73 ? 32.131 -16.241 -11.334 1.00 47.44 73 LEU A N 1
ATOM 594 C CA . LEU A 1 73 ? 32.571 -14.850 -11.361 1.00 47.44 73 LEU A CA 1
ATOM 595 C C . LEU A 1 73 ? 33.584 -14.627 -12.492 1.00 47.44 73 LEU A C 1
ATOM 597 O O . LEU A 1 73 ? 34.698 -15.149 -12.436 1.00 47.44 73 LEU A O 1
ATOM 601 N N . HIS A 1 74 ? 33.228 -13.804 -13.477 1.00 53.44 74 HIS A N 1
ATOM 602 C CA . HIS A 1 74 ? 34.210 -13.168 -14.352 1.00 53.44 74 HIS A CA 1
ATOM 603 C C . HIS A 1 74 ? 34.400 -11.718 -13.918 1.00 53.44 74 HIS A C 1
ATOM 605 O O . HIS A 1 74 ? 33.468 -10.914 -13.981 1.00 53.44 74 HIS A O 1
ATOM 611 N N . ASP A 1 75 ? 35.604 -11.413 -13.436 1.00 55.16 75 ASP A N 1
ATOM 612 C CA . ASP A 1 75 ? 36.012 -10.057 -13.081 1.00 55.16 75 ASP A CA 1
ATOM 613 C C . ASP A 1 75 ? 36.170 -9.250 -14.376 1.00 55.16 75 ASP A C 1
ATOM 615 O O . ASP A 1 75 ? 36.912 -9.648 -15.277 1.00 55.16 75 ASP A O 1
ATOM 619 N N . SER A 1 76 ? 35.425 -8.154 -14.500 1.00 63.50 76 SER A N 1
ATOM 620 C CA . SER A 1 76 ? 35.467 -7.271 -15.665 1.00 63.50 76 SER A CA 1
ATOM 621 C C . SER A 1 76 ? 35.510 -5.819 -15.199 1.00 63.50 76 SER A C 1
ATOM 623 O O . SER A 1 76 ? 34.950 -5.473 -14.157 1.00 63.50 76 SER A O 1
ATOM 625 N N . SER A 1 77 ? 36.144 -4.957 -15.989 1.00 69.12 77 SER A N 1
ATOM 626 C CA . SER A 1 77 ? 36.143 -3.509 -15.771 1.00 69.12 77 SER A CA 1
ATOM 627 C C . SER A 1 77 ? 34.952 -2.795 -16.420 1.00 69.12 77 SER A C 1
ATOM 629 O O . SER A 1 77 ? 34.927 -1.565 -16.412 1.00 69.12 77 SER A O 1
ATOM 631 N N . ASP A 1 78 ? 33.993 -3.529 -16.987 1.00 79.00 78 ASP A N 1
ATOM 632 C CA . ASP A 1 78 ? 32.981 -2.962 -17.874 1.00 79.00 78 ASP A CA 1
ATOM 633 C C . ASP A 1 78 ? 31.792 -2.373 -17.102 1.00 79.00 78 ASP A C 1
ATOM 635 O O . ASP A 1 78 ? 31.271 -2.948 -16.137 1.00 79.00 78 ASP A O 1
ATOM 639 N N . THR A 1 79 ? 31.354 -1.202 -17.558 1.00 83.81 79 THR A N 1
ATOM 640 C CA . THR A 1 79 ? 30.182 -0.467 -17.058 1.00 83.81 79 THR A CA 1
ATOM 641 C C . THR A 1 79 ? 28.973 -0.590 -17.975 1.00 83.81 79 THR A C 1
ATOM 643 O O . THR A 1 79 ? 27.865 -0.252 -17.573 1.00 83.81 79 THR A O 1
ATOM 646 N N . ASP A 1 80 ? 29.170 -1.085 -19.196 1.00 89.06 80 ASP A N 1
ATOM 647 C CA . ASP A 1 80 ? 28.144 -1.199 -20.223 1.00 89.06 80 ASP A CA 1
ATOM 648 C C . ASP A 1 80 ? 28.054 -2.636 -20.716 1.00 89.06 80 ASP A C 1
ATOM 650 O O . ASP A 1 80 ? 29.041 -3.231 -21.145 1.00 89.06 80 ASP A O 1
ATOM 654 N N . TRP A 1 81 ? 26.845 -3.185 -20.677 1.00 88.94 81 TRP A N 1
ATOM 655 C CA . TRP A 1 81 ? 26.591 -4.579 -21.007 1.00 88.94 81 TRP A CA 1
ATOM 656 C C . TRP A 1 81 ? 25.389 -4.714 -21.930 1.00 88.94 81 TRP A C 1
ATOM 658 O O . TRP A 1 81 ? 24.360 -4.071 -21.725 1.00 88.94 81 TRP A O 1
ATOM 668 N N . LEU A 1 82 ? 25.507 -5.600 -22.920 1.00 90.06 82 LEU A N 1
ATOM 669 C CA . LEU A 1 82 ? 24.409 -6.036 -23.781 1.00 90.06 82 LEU A CA 1
ATOM 670 C C . LEU A 1 82 ? 24.147 -7.519 -23.535 1.00 90.06 82 LEU A C 1
ATOM 672 O O . LEU A 1 82 ? 24.906 -8.382 -23.975 1.00 90.06 82 LEU A O 1
ATOM 676 N N . LEU A 1 83 ? 23.064 -7.816 -22.822 1.00 89.94 83 LEU A N 1
ATOM 677 C CA . LEU A 1 83 ? 22.699 -9.184 -22.467 1.00 89.94 83 LEU A CA 1
ATOM 678 C C . LEU A 1 83 ? 21.732 -9.742 -23.513 1.00 89.94 83 LEU A C 1
ATOM 680 O O . LEU A 1 83 ? 20.633 -9.205 -23.647 1.00 89.94 83 LEU A O 1
ATOM 684 N N . PRO A 1 84 ? 22.096 -10.788 -24.273 1.00 89.12 84 PRO A N 1
ATOM 685 C CA . PRO A 1 84 ? 21.236 -11.300 -25.333 1.00 89.12 84 PRO A CA 1
ATOM 686 C C . PRO A 1 84 ? 19.981 -11.971 -24.759 1.00 89.12 84 PRO A C 1
ATOM 688 O O . PRO A 1 84 ? 20.072 -12.953 -24.020 1.00 89.12 84 PRO A O 1
ATOM 691 N N . ALA A 1 85 ? 18.806 -11.497 -25.170 1.00 88.19 85 ALA A N 1
ATOM 692 C CA . ALA A 1 85 ? 17.518 -12.117 -24.874 1.00 88.19 85 ALA A CA 1
ATOM 693 C C . ALA A 1 85 ? 17.140 -13.063 -26.026 1.00 88.19 85 ALA A C 1
ATOM 695 O O . ALA A 1 85 ? 16.463 -12.695 -26.989 1.00 88.19 85 ALA A O 1
ATOM 696 N N . LYS A 1 86 ? 17.659 -14.292 -25.972 1.00 85.31 86 LYS A N 1
ATOM 697 C CA . LYS A 1 86 ? 17.455 -15.303 -27.021 1.00 85.31 86 LYS A CA 1
ATOM 698 C C . LYS A 1 86 ? 16.013 -15.832 -27.008 1.00 85.31 86 LYS A C 1
ATOM 700 O O . LYS A 1 86 ? 15.333 -15.813 -25.996 1.00 85.31 86 LYS A O 1
ATOM 705 N N . TYR A 1 87 ? 15.531 -16.340 -28.140 1.00 83.88 87 TYR A N 1
ATOM 706 C CA . TYR A 1 87 ? 14.223 -17.021 -28.230 1.00 83.88 87 TYR A CA 1
ATOM 707 C C . TYR A 1 87 ? 12.986 -16.171 -27.863 1.00 83.88 87 TYR A C 1
ATOM 709 O O . TYR A 1 87 ? 11.898 -16.715 -27.661 1.00 83.88 87 TYR A O 1
ATOM 717 N N . VAL A 1 88 ? 13.127 -14.844 -27.825 1.00 86.44 88 VAL A N 1
ATOM 718 C CA . VAL A 1 88 ? 12.014 -13.902 -27.673 1.00 86.44 88 VAL A CA 1
ATOM 719 C C . VAL A 1 88 ? 11.179 -13.889 -28.954 1.00 86.44 88 VAL A C 1
ATOM 721 O O . VAL A 1 88 ? 11.716 -13.770 -30.055 1.00 86.44 88 VAL A O 1
ATOM 724 N N . LYS A 1 89 ? 9.857 -14.009 -28.817 1.00 89.19 89 LYS A N 1
ATOM 725 C CA . LYS A 1 89 ? 8.910 -14.029 -29.938 1.00 89.19 89 LYS A CA 1
ATOM 726 C C . LYS A 1 89 ? 8.181 -12.686 -30.052 1.00 89.19 89 LYS A C 1
ATOM 728 O O . LYS A 1 89 ? 7.691 -12.191 -29.032 1.00 89.19 89 LYS A O 1
ATOM 733 N N . PRO A 1 90 ? 8.043 -12.114 -31.263 1.00 91.31 90 PRO A N 1
ATOM 734 C CA . PRO A 1 90 ? 7.239 -10.915 -31.465 1.00 91.31 90 PRO A CA 1
ATOM 735 C C . PRO A 1 90 ? 5.802 -11.072 -30.943 1.00 91.31 90 PRO A C 1
ATOM 737 O O . PRO A 1 90 ? 5.195 -12.138 -31.046 1.00 91.31 90 PRO A O 1
ATOM 740 N N . GLY A 1 91 ? 5.265 -10.007 -30.351 1.00 88.00 91 GLY A N 1
ATOM 741 C CA . GLY A 1 91 ? 3.915 -9.948 -29.789 1.00 88.00 91 GLY A CA 1
ATOM 742 C C . GLY A 1 91 ? 3.754 -10.575 -28.400 1.00 88.00 91 GLY A C 1
ATOM 743 O O . GLY A 1 91 ? 2.729 -10.344 -27.761 1.00 88.00 91 GLY A O 1
ATOM 744 N N . LYS A 1 92 ? 4.745 -11.320 -27.895 1.00 89.06 92 LYS A N 1
ATOM 745 C CA . LYS A 1 92 ? 4.711 -11.913 -26.550 1.00 89.06 92 LYS A CA 1
ATOM 746 C C . LYS A 1 92 ? 5.282 -10.964 -25.500 1.00 89.06 92 LYS A C 1
ATOM 748 O O . LYS A 1 92 ? 6.287 -10.299 -25.738 1.00 89.06 92 LYS A O 1
ATOM 753 N N . LEU A 1 93 ? 4.623 -10.897 -24.345 1.00 90.56 93 LEU A N 1
ATOM 754 C CA . LEU A 1 93 ? 5.095 -10.141 -23.188 1.00 90.56 93 LEU A CA 1
ATOM 755 C C . LEU A 1 93 ? 6.011 -11.035 -22.352 1.00 90.56 93 LEU A C 1
ATOM 757 O O . LEU A 1 93 ? 5.677 -12.189 -22.095 1.00 90.56 93 LEU A O 1
ATOM 761 N N . TYR A 1 94 ? 7.140 -10.496 -21.915 1.00 89.56 94 TYR A N 1
ATOM 762 C CA . TYR A 1 94 ? 8.102 -11.186 -21.065 1.00 89.56 94 TYR A CA 1
ATOM 763 C C . TYR A 1 94 ? 8.282 -10.409 -19.770 1.00 89.56 94 TYR A C 1
ATOM 765 O O . TYR A 1 94 ? 8.356 -9.179 -19.807 1.00 89.56 94 TYR A O 1
ATOM 773 N N . ARG A 1 95 ? 8.383 -11.115 -18.641 1.00 88.19 95 ARG A N 1
ATOM 774 C CA . ARG A 1 95 ? 8.899 -10.542 -17.390 1.00 88.19 95 ARG A CA 1
ATOM 775 C C . ARG A 1 95 ? 10.389 -10.820 -17.286 1.00 88.19 95 ARG A C 1
ATOM 777 O O . ARG A 1 95 ? 10.847 -11.848 -17.784 1.00 88.19 95 ARG A O 1
ATOM 784 N N . TYR A 1 96 ? 11.139 -9.907 -16.682 1.00 87.69 96 TYR A N 1
ATOM 785 C CA . TYR A 1 96 ? 12.579 -10.057 -16.530 1.00 87.69 96 TYR A CA 1
ATOM 786 C C . TYR A 1 96 ? 13.138 -9.337 -15.305 1.00 87.69 96 TYR A C 1
ATOM 788 O O . TYR A 1 96 ? 12.584 -8.344 -14.827 1.00 87.69 96 TYR A O 1
ATOM 796 N N . ILE A 1 97 ? 14.281 -9.838 -14.841 1.00 87.69 97 ILE A N 1
ATOM 797 C CA . ILE A 1 97 ? 15.147 -9.230 -13.832 1.00 87.69 97 ILE A CA 1
ATOM 798 C C . ILE A 1 97 ? 16.584 -9.349 -14.328 1.00 87.69 97 ILE A C 1
ATOM 800 O O . ILE A 1 97 ? 16.966 -10.350 -14.941 1.00 87.69 97 ILE A O 1
ATOM 804 N N . VAL A 1 98 ? 17.407 -8.353 -14.014 1.00 87.50 98 VAL A N 1
ATOM 805 C CA . VAL A 1 98 ? 18.855 -8.481 -14.140 1.00 87.50 98 VAL A CA 1
ATOM 806 C C . VAL A 1 98 ? 19.510 -8.519 -12.768 1.00 87.50 98 VAL A C 1
ATOM 808 O O . VAL A 1 98 ? 19.218 -7.691 -11.912 1.00 87.50 98 VAL A O 1
ATOM 811 N N . ALA A 1 99 ? 20.427 -9.465 -12.580 1.00 86.31 99 ALA A N 1
ATOM 812 C CA . ALA A 1 99 ? 21.363 -9.478 -11.468 1.00 86.31 99 ALA A CA 1
ATOM 813 C C . ALA A 1 99 ? 22.768 -9.057 -11.911 1.00 86.31 99 ALA A C 1
ATOM 815 O O . ALA A 1 99 ? 23.245 -9.532 -12.938 1.00 86.31 99 ALA A O 1
ATOM 816 N N . VAL A 1 100 ? 23.462 -8.265 -11.095 1.00 84.19 100 VAL A N 1
ATOM 817 C CA . VAL A 1 100 ? 24.909 -8.009 -11.222 1.00 84.19 100 VAL A CA 1
ATOM 818 C C . VAL A 1 100 ? 25.596 -8.157 -9.865 1.00 84.19 100 VAL A C 1
ATOM 820 O O . VAL A 1 100 ? 24.940 -8.103 -8.821 1.00 84.19 100 VAL A O 1
ATOM 823 N N . THR A 1 101 ? 26.922 -8.294 -9.867 1.00 82.62 101 THR A N 1
ATOM 824 C CA . THR A 1 101 ? 27.739 -8.278 -8.645 1.00 82.62 101 THR A CA 1
ATOM 825 C C . THR A 1 101 ? 28.715 -7.105 -8.683 1.00 82.62 101 THR A C 1
ATOM 827 O O . THR A 1 101 ? 29.508 -6.983 -9.617 1.00 82.62 101 THR A O 1
ATOM 830 N N . THR A 1 102 ? 28.675 -6.228 -7.678 1.00 78.25 102 THR A N 1
ATOM 831 C CA . THR A 1 102 ? 29.624 -5.109 -7.566 1.00 78.25 102 THR A CA 1
ATOM 832 C C . THR A 1 102 ? 31.029 -5.603 -7.222 1.00 78.25 102 THR A C 1
ATOM 834 O O . THR A 1 102 ? 31.197 -6.696 -6.680 1.00 78.25 102 THR A O 1
ATOM 837 N N . LYS A 1 103 ? 32.051 -4.765 -7.438 1.00 73.56 103 LYS A N 1
ATOM 838 C CA . LYS A 1 103 ? 33.445 -5.055 -7.045 1.00 73.56 103 LYS A CA 1
ATOM 839 C C . LYS A 1 103 ? 33.609 -5.439 -5.564 1.00 73.56 103 LYS A C 1
ATOM 841 O O . LYS A 1 103 ? 34.513 -6.187 -5.213 1.00 73.56 103 LYS A O 1
ATOM 846 N N . GLY A 1 104 ? 32.726 -4.949 -4.690 1.00 72.94 104 GLY A N 1
ATOM 847 C CA . GLY A 1 104 ? 32.691 -5.304 -3.266 1.00 72.94 104 GLY A CA 1
ATOM 848 C C . GLY A 1 104 ? 32.037 -6.658 -2.958 1.00 72.94 104 GLY A C 1
ATOM 849 O O . GLY A 1 104 ? 31.815 -6.957 -1.789 1.00 72.94 104 GLY A O 1
ATOM 850 N N . GLY A 1 105 ? 31.674 -7.447 -3.976 1.00 74.25 105 GLY A N 1
ATOM 851 C CA . GLY A 1 105 ? 30.996 -8.738 -3.830 1.00 74.25 105 GLY A CA 1
ATOM 852 C C . GLY A 1 105 ? 29.504 -8.632 -3.503 1.00 74.25 105 GLY A C 1
ATOM 853 O O . GLY A 1 105 ? 28.865 -9.639 -3.204 1.00 74.25 105 GLY A O 1
ATOM 854 N N . ARG A 1 106 ? 28.924 -7.427 -3.548 1.00 76.62 106 ARG A N 1
ATOM 855 C CA . ARG A 1 106 ? 27.503 -7.219 -3.261 1.00 76.62 106 ARG A CA 1
ATOM 856 C C . ARG A 1 106 ? 26.668 -7.501 -4.506 1.00 76.62 106 ARG A C 1
ATOM 858 O O . ARG A 1 106 ? 26.893 -6.893 -5.550 1.00 76.62 106 ARG A O 1
ATOM 865 N N . ARG A 1 107 ? 25.675 -8.381 -4.376 1.00 78.38 107 ARG A N 1
ATOM 866 C CA . ARG A 1 107 ? 24.697 -8.661 -5.432 1.00 78.38 107 ARG A CA 1
ATOM 867 C C . ARG A 1 107 ? 23.630 -7.570 -5.477 1.00 78.38 107 ARG A C 1
ATOM 869 O O . ARG A 1 107 ? 23.143 -7.141 -4.433 1.00 78.38 107 ARG A O 1
ATOM 876 N N . ILE A 1 108 ? 23.270 -7.144 -6.682 1.00 81.06 108 ILE A N 1
ATOM 877 C CA . ILE A 1 108 ? 22.207 -6.171 -6.942 1.00 81.06 108 ILE A CA 1
ATOM 878 C C . ILE A 1 108 ? 21.268 -6.766 -7.979 1.00 81.06 108 ILE A C 1
ATOM 880 O O . ILE A 1 108 ? 21.719 -7.336 -8.972 1.00 81.06 108 ILE A O 1
ATOM 884 N N . LEU A 1 109 ? 19.972 -6.630 -7.729 1.00 83.81 109 LEU A N 1
ATOM 885 C CA . LEU A 1 109 ? 18.901 -7.025 -8.631 1.00 83.81 109 LEU A CA 1
ATOM 886 C C . LEU A 1 109 ? 18.212 -5.759 -9.149 1.00 83.81 109 LEU A C 1
ATOM 888 O O . LEU A 1 109 ? 18.021 -4.810 -8.390 1.00 83.81 109 LEU A O 1
ATOM 892 N N . SER A 1 110 ? 17.840 -5.731 -10.428 1.00 86.44 110 SER A N 1
ATOM 893 C CA . SER A 1 110 ? 16.902 -4.730 -10.942 1.00 86.44 110 SER A CA 1
ATOM 894 C C . SER A 1 110 ? 15.519 -4.962 -10.347 1.00 86.44 110 SER A C 1
ATOM 896 O O . SER A 1 110 ? 15.219 -6.063 -9.884 1.00 86.44 110 SER A O 1
ATOM 898 N N . LYS A 1 111 ? 14.625 -3.969 -10.434 1.00 85.81 111 LYS A N 1
ATOM 899 C CA . LYS A 1 111 ? 13.198 -4.266 -10.249 1.00 85.81 111 LYS A CA 1
ATOM 900 C C . LYS A 1 111 ? 12.747 -5.307 -11.274 1.00 85.81 111 LYS A C 1
ATOM 902 O O . LYS A 1 111 ? 13.290 -5.372 -12.384 1.00 85.81 111 LYS A O 1
ATOM 907 N N . GLU A 1 112 ? 11.738 -6.085 -10.906 1.00 85.75 112 GLU A N 1
ATOM 908 C CA . GLU A 1 112 ? 11.005 -6.884 -11.881 1.00 85.75 112 GLU A CA 1
ATOM 909 C C . GLU A 1 112 ? 10.367 -5.939 -12.902 1.00 85.75 112 GLU A C 1
ATOM 911 O O . GLU A 1 112 ? 9.777 -4.918 -12.548 1.00 85.75 112 GLU A O 1
ATOM 916 N N . SER A 1 113 ? 10.589 -6.222 -14.179 1.00 88.19 113 SER A N 1
ATOM 917 C CA . SER A 1 113 ? 10.157 -5.377 -15.291 1.00 88.19 113 SER A CA 1
ATOM 918 C C . SER A 1 113 ? 9.545 -6.238 -16.385 1.00 88.19 113 SER A C 1
ATOM 920 O O . SER A 1 113 ? 9.711 -7.459 -16.394 1.00 88.19 113 SER A O 1
ATOM 922 N N . THR A 1 114 ? 8.845 -5.613 -17.332 1.00 92.56 114 THR A N 1
ATOM 923 C CA . THR A 1 114 ? 8.326 -6.323 -18.505 1.00 92.56 114 THR A CA 1
ATOM 924 C C . THR A 1 114 ? 8.812 -5.703 -19.804 1.00 92.56 114 THR A C 1
ATOM 926 O O . THR A 1 114 ? 9.036 -4.494 -19.894 1.00 92.56 114 THR A O 1
ATOM 929 N N . PHE A 1 115 ? 8.956 -6.529 -20.836 1.00 94.12 115 PHE A N 1
ATOM 930 C CA . PHE A 1 115 ? 9.275 -6.074 -22.183 1.00 94.12 115 PHE A CA 1
ATOM 931 C C . PHE A 1 115 ? 8.521 -6.881 -23.232 1.00 94.12 115 PHE A C 1
ATOM 933 O O . PHE A 1 115 ? 8.107 -8.019 -23.005 1.00 94.12 115 PHE A O 1
ATOM 940 N N . ARG A 1 116 ? 8.340 -6.272 -24.401 1.00 94.38 116 ARG A N 1
ATOM 941 C CA . ARG A 1 116 ? 7.753 -6.916 -25.572 1.00 94.38 116 ARG A CA 1
ATOM 942 C C . ARG A 1 116 ? 8.480 -6.454 -26.819 1.00 94.38 116 ARG A C 1
ATOM 944 O O . ARG A 1 116 ? 8.855 -5.288 -26.936 1.00 94.38 116 ARG A O 1
ATOM 951 N N . ILE A 1 117 ? 8.640 -7.375 -27.756 1.00 94.56 117 ILE A N 1
ATOM 952 C CA . ILE A 1 117 ? 9.173 -7.093 -29.085 1.00 94.56 117 ILE A CA 1
ATOM 953 C C . ILE A 1 117 ? 8.021 -7.135 -30.072 1.00 94.56 117 ILE A C 1
ATOM 955 O O . ILE A 1 117 ? 7.139 -7.984 -29.963 1.00 94.56 117 ILE A O 1
ATOM 959 N N . ILE A 1 118 ? 8.019 -6.211 -31.019 1.00 94.50 118 ILE A N 1
ATOM 960 C CA . ILE A 1 118 ? 7.054 -6.162 -32.112 1.00 94.50 118 ILE A CA 1
ATOM 961 C C . ILE A 1 118 ? 7.793 -6.185 -33.439 1.00 94.50 118 ILE A C 1
ATOM 963 O O . ILE A 1 118 ? 8.924 -5.709 -33.541 1.00 94.50 118 ILE A O 1
ATOM 967 N N . GLU A 1 119 ? 7.145 -6.748 -34.447 1.00 93.38 119 GLU A N 1
ATOM 968 C CA . GLU A 1 119 ? 7.628 -6.721 -35.819 1.00 93.38 119 GLU A CA 1
ATOM 969 C C . GLU A 1 119 ? 6.951 -5.566 -36.556 1.00 93.38 119 GLU A C 1
ATOM 971 O O . GLU A 1 119 ? 5.738 -5.374 -36.460 1.00 93.38 119 GLU A O 1
ATOM 976 N N . THR A 1 120 ? 7.756 -4.760 -37.241 1.00 90.50 120 THR A N 1
ATOM 977 C CA . THR A 1 120 ? 7.306 -3.624 -38.050 1.00 90.50 120 THR A CA 1
ATOM 978 C C . THR A 1 120 ? 7.913 -3.720 -39.445 1.00 90.50 120 THR A C 1
ATOM 980 O O . THR A 1 120 ? 8.801 -4.538 -39.672 1.00 90.50 120 THR A O 1
ATOM 983 N N . GLU A 1 121 ? 7.476 -2.868 -40.373 1.00 90.19 121 GLU A N 1
ATOM 984 C CA . GLU A 1 121 ? 8.059 -2.801 -41.724 1.00 90.19 121 GLU A CA 1
ATOM 985 C C . GLU A 1 121 ? 9.576 -2.525 -41.701 1.00 90.19 121 GLU A C 1
ATOM 987 O O . GLU A 1 121 ? 10.304 -3.040 -42.543 1.00 90.19 121 GLU A O 1
ATOM 992 N N . ASP A 1 122 ? 10.067 -1.805 -40.684 1.00 89.06 122 ASP A N 1
ATOM 993 C CA . ASP A 1 122 ? 11.495 -1.507 -40.488 1.00 89.06 122 ASP A CA 1
ATOM 994 C C . ASP A 1 122 ? 12.243 -2.588 -39.673 1.00 89.06 122 ASP A C 1
ATOM 996 O O . ASP A 1 122 ? 13.369 -2.365 -39.226 1.00 89.06 122 ASP A O 1
ATOM 1000 N N . GLY A 1 123 ? 11.612 -3.737 -39.409 1.00 92.25 123 GLY A N 1
ATOM 1001 C CA . GLY A 1 123 ? 12.155 -4.819 -38.586 1.00 92.25 123 GLY A CA 1
ATOM 1002 C C . GLY A 1 123 ? 11.672 -4.806 -37.131 1.00 92.25 123 GLY A C 1
ATOM 1003 O O . GLY A 1 123 ? 10.623 -4.242 -36.796 1.00 92.25 123 GLY A O 1
ATOM 1004 N N . LEU A 1 124 ? 12.424 -5.487 -36.259 1.00 94.06 124 LEU A N 1
ATOM 1005 C CA . LEU A 1 124 ? 12.075 -5.658 -34.846 1.00 94.06 124 LEU A CA 1
ATOM 1006 C C . LEU A 1 124 ? 12.225 -4.347 -34.063 1.00 94.06 124 LEU A C 1
ATOM 1008 O O . LEU A 1 124 ? 13.228 -3.646 -34.183 1.00 94.06 124 LEU A O 1
ATOM 1012 N N . LYS A 1 125 ? 11.249 -4.039 -33.205 1.00 94.94 125 LYS A N 1
ATOM 1013 C CA . LYS A 1 125 ? 11.262 -2.865 -32.317 1.00 94.94 125 LYS A CA 1
ATOM 1014 C C . LYS A 1 125 ? 10.794 -3.224 -30.907 1.00 94.94 125 LYS A C 1
ATOM 1016 O O . LYS A 1 125 ? 10.070 -4.199 -30.706 1.00 94.94 125 LYS A O 1
ATOM 1021 N N . ILE A 1 126 ? 11.173 -2.398 -29.930 1.00 95.81 126 ILE A N 1
ATOM 1022 C CA . ILE A 1 126 ? 10.632 -2.464 -28.565 1.00 95.81 126 ILE A CA 1
ATOM 1023 C C . ILE A 1 126 ? 9.205 -1.912 -28.556 1.00 95.81 126 ILE A C 1
ATOM 1025 O O . ILE A 1 126 ? 8.989 -0.719 -28.812 1.00 95.81 126 ILE A O 1
ATOM 1029 N N . GLY A 1 127 ? 8.248 -2.785 -28.248 1.00 96.12 127 GLY A N 1
ATOM 1030 C CA . GLY A 1 127 ? 6.836 -2.443 -28.121 1.00 96.12 127 GLY A CA 1
ATOM 1031 C C . GLY A 1 127 ? 6.473 -1.865 -26.753 1.00 96.12 127 GLY A C 1
ATOM 1032 O O . GLY A 1 127 ? 7.313 -1.699 -25.864 1.00 96.12 127 GLY A O 1
ATOM 1033 N N . LEU A 1 128 ? 5.186 -1.576 -26.585 1.00 97.00 128 LEU A N 1
ATOM 1034 C CA . LEU A 1 128 ? 4.563 -1.274 -25.306 1.00 97.00 128 LEU A CA 1
ATOM 1035 C C . LEU A 1 128 ? 4.721 -2.459 -24.351 1.00 97.00 128 LEU A C 1
ATOM 1037 O O . LEU A 1 128 ? 4.409 -3.603 -24.713 1.00 97.00 128 LEU A O 1
ATOM 1041 N N . SER A 1 129 ? 5.134 -2.153 -23.126 1.00 95.69 129 SER A N 1
ATOM 1042 C CA . SER A 1 129 ? 5.193 -3.069 -21.989 1.00 95.69 129 SER A CA 1
ATOM 1043 C C . SER A 1 129 ? 4.766 -2.356 -20.703 1.00 95.69 129 SER A C 1
ATOM 1045 O O . SER A 1 129 ? 4.709 -1.126 -20.658 1.00 95.69 129 SER A O 1
ATOM 1047 N N . PHE A 1 130 ? 4.426 -3.128 -19.671 1.00 95.06 130 PHE A N 1
ATOM 1048 C CA . PHE A 1 130 ? 4.028 -2.599 -18.368 1.00 95.06 130 PHE A CA 1
ATOM 1049 C C . PHE A 1 130 ? 5.257 -2.252 -17.519 1.00 95.06 130 PHE A C 1
ATOM 1051 O O . PHE A 1 130 ? 6.124 -3.097 -17.283 1.00 95.06 130 PHE A O 1
ATOM 1058 N N . GLU A 1 131 ? 5.292 -1.026 -17.008 1.00 92.81 131 GLU A N 1
ATOM 1059 C CA . GLU A 1 131 ? 6.175 -0.628 -15.908 1.00 92.81 131 GLU A CA 1
ATOM 1060 C C . GLU A 1 131 ? 5.518 -0.848 -14.548 1.00 92.81 131 GLU A C 1
ATOM 1062 O O . GLU A 1 131 ? 6.215 -1.212 -13.605 1.00 92.81 131 GLU A O 1
ATOM 1067 N N . ILE A 1 132 ? 4.196 -0.671 -14.471 1.00 94.25 132 ILE A N 1
ATOM 1068 C CA . ILE A 1 132 ? 3.333 -1.070 -13.354 1.00 94.25 132 ILE A CA 1
ATOM 1069 C C . ILE A 1 132 ? 2.197 -1.886 -13.966 1.00 94.25 132 ILE A C 1
ATOM 1071 O O . ILE A 1 132 ? 1.517 -1.418 -14.886 1.00 94.25 132 ILE A O 1
ATOM 1075 N N . LEU A 1 133 ? 2.025 -3.120 -13.493 1.00 94.31 133 LEU A N 1
ATOM 1076 C CA . LEU A 1 133 ? 0.974 -4.013 -13.975 1.00 94.31 133 LEU A CA 1
ATOM 1077 C C . LEU A 1 133 ? -0.422 -3.498 -13.571 1.00 94.31 133 LEU A C 1
ATOM 1079 O O . LEU A 1 133 ? -0.545 -2.836 -12.544 1.00 94.31 133 LEU A O 1
ATOM 1083 N N . PRO A 1 134 ? -1.488 -3.816 -14.331 1.00 96.19 134 PRO A N 1
ATOM 1084 C CA . PRO A 1 134 ? -2.825 -3.310 -14.034 1.00 96.19 134 PRO A CA 1
ATOM 1085 C C . PRO A 1 134 ? -3.395 -3.750 -12.686 1.00 96.19 134 PRO A C 1
ATOM 1087 O O . PRO A 1 134 ? -3.538 -4.949 -12.438 1.00 96.19 134 PRO A O 1
ATOM 1090 N N . PHE A 1 135 ? -3.815 -2.789 -11.871 1.00 96.56 135 PHE A N 1
ATOM 1091 C CA . PHE A 1 135 ? -4.512 -2.987 -10.596 1.00 96.56 135 PHE A CA 1
ATOM 1092 C C . PHE A 1 135 ? -5.754 -2.089 -10.522 1.00 96.56 135 PHE A C 1
ATOM 1094 O O . PHE A 1 135 ? -5.975 -1.266 -11.418 1.00 96.56 135 PHE A O 1
ATOM 1101 N N . ALA A 1 136 ? -6.608 -2.281 -9.513 1.00 96.56 136 ALA A N 1
ATOM 1102 C CA . ALA A 1 136 ? -7.829 -1.493 -9.391 1.00 96.56 136 ALA A CA 1
ATOM 1103 C C . ALA A 1 136 ? -8.238 -1.227 -7.939 1.00 96.56 136 ALA A C 1
ATOM 1105 O O . ALA A 1 136 ? -8.397 -2.156 -7.148 1.00 96.56 136 ALA A O 1
ATOM 1106 N N . ASN A 1 137 ? -8.526 0.039 -7.638 1.00 97.25 137 ASN A N 1
ATOM 1107 C CA . ASN A 1 137 ? -8.990 0.472 -6.326 1.00 97.25 137 ASN A CA 1
ATOM 1108 C C . ASN A 1 137 ? -10.402 1.056 -6.392 1.00 97.25 137 ASN A C 1
ATOM 1110 O O . ASN A 1 137 ? -10.733 1.857 -7.270 1.00 97.25 137 ASN A O 1
ATOM 1114 N N . VAL A 1 138 ? -11.254 0.627 -5.461 1.00 96.88 138 VAL A N 1
ATOM 1115 C CA . VAL A 1 138 ? -12.571 1.222 -5.226 1.00 96.88 138 VAL A CA 1
ATOM 1116 C C . VAL A 1 138 ? -12.378 2.538 -4.482 1.00 96.88 138 VAL A C 1
ATOM 1118 O O . VAL A 1 138 ? -11.785 2.554 -3.404 1.00 96.88 138 VAL A O 1
ATOM 1121 N N . LEU A 1 139 ? -12.908 3.628 -5.038 1.00 92.56 139 LEU A N 1
ATOM 1122 C CA . LEU A 1 139 ? -12.761 4.961 -4.448 1.00 92.56 139 LEU A CA 1
ATOM 1123 C C . LEU A 1 139 ? -13.944 5.352 -3.559 1.00 92.56 139 LEU A C 1
ATOM 1125 O O . LEU A 1 139 ? -13.785 6.133 -2.627 1.00 92.56 139 LEU A O 1
ATOM 1129 N N . ASP A 1 140 ? -15.135 4.831 -3.858 1.00 90.88 140 ASP A N 1
ATOM 1130 C CA . ASP A 1 140 ? -16.364 5.100 -3.114 1.00 90.88 140 ASP A CA 1
ATOM 1131 C C . ASP A 1 140 ? -17.398 3.969 -3.315 1.00 90.88 140 ASP A C 1
ATOM 1133 O O . ASP A 1 140 ? -17.110 2.920 -3.891 1.00 90.88 140 ASP A O 1
ATOM 1137 N N . SER A 1 141 ? -18.639 4.188 -2.868 1.00 88.94 141 SER A N 1
ATOM 1138 C CA . SER A 1 141 ? -19.741 3.214 -2.938 1.00 88.94 141 SER A CA 1
ATOM 1139 C C . SER A 1 141 ? -20.048 2.621 -4.327 1.00 88.94 141 SER A C 1
ATOM 1141 O O . SER A 1 141 ? -20.647 1.544 -4.402 1.00 88.94 141 SER A O 1
ATOM 1143 N N . ASN A 1 142 ? -19.709 3.304 -5.428 1.00 93.88 142 ASN A N 1
ATOM 1144 C CA . ASN A 1 142 ? -20.049 2.866 -6.785 1.00 93.88 142 ASN A CA 1
ATOM 1145 C C . ASN A 1 142 ? -19.001 3.201 -7.859 1.00 93.88 142 ASN A C 1
ATOM 1147 O O . ASN A 1 142 ? -19.262 2.962 -9.048 1.00 93.88 142 ASN A O 1
ATOM 1151 N N . THR A 1 143 ? -17.839 3.727 -7.471 1.00 96.94 143 THR A N 1
ATOM 1152 C CA . THR A 1 143 ? -16.745 4.015 -8.396 1.00 96.94 143 THR A CA 1
ATOM 1153 C C . THR A 1 143 ? -15.467 3.264 -8.055 1.00 96.94 143 THR A C 1
ATOM 1155 O O . THR A 1 143 ? -15.145 2.991 -6.900 1.00 96.94 143 THR A O 1
ATOM 1158 N N . ALA A 1 144 ? -14.729 2.924 -9.104 1.00 97.50 144 ALA A N 1
ATOM 1159 C CA . ALA A 1 144 ? -13.388 2.380 -9.007 1.00 97.50 144 ALA A CA 1
ATOM 1160 C C . ALA A 1 144 ? -12.500 2.993 -10.081 1.00 97.50 144 ALA A C 1
ATOM 1162 O O . ALA A 1 144 ? -12.996 3.438 -11.118 1.00 97.50 144 ALA A O 1
ATOM 1163 N N . VAL A 1 145 ? -11.194 2.973 -9.868 1.00 98.19 145 VAL A N 1
ATOM 1164 C CA . VAL A 1 145 ? -10.209 3.337 -10.883 1.00 98.19 145 VAL A CA 1
ATOM 1165 C C . VAL A 1 145 ? -9.335 2.130 -11.161 1.00 98.19 145 VAL A C 1
ATOM 1167 O O . VAL A 1 145 ? -8.824 1.495 -10.244 1.00 98.19 145 VAL A O 1
ATOM 1170 N N . VAL A 1 146 ? -9.193 1.804 -12.445 1.00 98.44 146 VAL A N 1
ATOM 1171 C CA . VAL A 1 146 ? -8.197 0.842 -12.919 1.00 98.44 146 VAL A CA 1
ATOM 1172 C C . VAL A 1 146 ? -6.975 1.629 -13.358 1.00 98.44 146 VAL A C 1
ATOM 1174 O O . VAL A 1 146 ? -7.102 2.525 -14.199 1.00 98.44 146 VAL A O 1
ATOM 1177 N N . ALA A 1 147 ? -5.815 1.282 -12.809 1.00 98.12 147 ALA A N 1
ATOM 1178 C CA . ALA A 1 147 ? -4.571 2.001 -13.020 1.00 98.12 147 ALA A CA 1
ATOM 1179 C C . ALA A 1 147 ? -3.442 1.075 -13.478 1.00 98.12 147 ALA A C 1
ATOM 1181 O O . ALA A 1 147 ? -3.390 -0.101 -13.114 1.00 98.12 147 ALA A O 1
ATOM 1182 N N . TRP A 1 148 ? -2.573 1.589 -14.347 1.00 97.88 148 TRP A N 1
ATOM 1183 C CA . TRP A 1 148 ? -1.364 0.908 -14.811 1.00 97.88 148 TRP A CA 1
ATOM 1184 C C . TRP A 1 148 ? -0.391 1.904 -15.434 1.00 97.88 148 TRP A C 1
ATOM 1186 O O . TRP A 1 148 ? -0.785 2.981 -15.879 1.00 97.88 148 TRP A O 1
ATOM 1196 N N . LYS A 1 149 ? 0.882 1.525 -15.542 1.00 97.50 149 LYS A N 1
ATOM 1197 C CA . LYS A 1 149 ? 1.911 2.352 -16.183 1.00 97.50 149 LYS A CA 1
ATOM 1198 C C . LYS A 1 149 ? 2.598 1.577 -17.293 1.00 97.50 149 LYS A C 1
ATOM 1200 O O . LYS A 1 149 ? 2.897 0.395 -17.129 1.00 97.50 149 LYS A O 1
ATOM 1205 N N . VAL A 1 150 ? 2.857 2.237 -18.415 1.00 97.31 150 VAL A N 1
ATOM 1206 C CA . VAL A 1 150 ? 3.581 1.672 -19.565 1.00 97.31 150 VAL A CA 1
ATOM 1207 C C . VAL A 1 150 ? 4.877 2.430 -19.842 1.00 97.31 150 VAL A C 1
ATOM 1209 O O . VAL A 1 150 ? 5.047 3.560 -19.401 1.00 97.31 150 VAL A O 1
ATOM 1212 N N . ASN A 1 151 ? 5.782 1.822 -20.606 1.00 95.75 151 ASN A N 1
ATOM 1213 C CA . ASN A 1 151 ? 7.086 2.403 -20.955 1.00 95.75 151 ASN A CA 1
ATOM 1214 C C . ASN A 1 151 ? 7.020 3.623 -21.898 1.00 95.75 151 ASN A C 1
ATOM 1216 O O . ASN A 1 151 ? 8.001 4.348 -22.055 1.00 95.75 151 ASN A O 1
ATOM 1220 N N . LYS A 1 152 ? 5.891 3.846 -22.583 1.00 96.19 152 LYS A N 1
ATOM 1221 C CA . LYS A 1 152 ? 5.692 4.958 -23.527 1.00 96.19 152 LYS A CA 1
ATOM 1222 C C . LYS A 1 152 ? 4.266 5.480 -23.423 1.00 96.19 152 LYS A C 1
ATOM 1224 O O . LYS A 1 152 ? 3.334 4.685 -23.358 1.00 96.19 152 LYS A O 1
ATOM 1229 N N . LYS A 1 153 ? 4.080 6.805 -23.475 1.00 97.56 153 LYS A N 1
ATOM 1230 C CA . LYS A 1 153 ? 2.742 7.419 -23.483 1.00 97.56 153 LYS A CA 1
ATOM 1231 C C . LYS A 1 153 ? 1.919 6.862 -24.660 1.00 97.56 153 LYS A C 1
ATOM 1233 O O . LYS A 1 153 ? 2.334 7.070 -25.801 1.00 97.56 153 LYS A O 1
ATOM 1238 N N . PRO A 1 154 ? 0.778 6.201 -24.415 1.00 98.06 154 PRO A N 1
ATOM 1239 C CA . PRO A 1 154 ? -0.046 5.654 -25.487 1.00 98.06 154 PRO A CA 1
ATOM 1240 C C . PRO A 1 154 ? -0.966 6.710 -26.111 1.00 98.06 154 PRO A C 1
ATOM 1242 O O . PRO A 1 154 ? -1.166 7.794 -25.558 1.00 98.06 154 PRO A O 1
ATOM 1245 N N . ASP A 1 155 ? -1.575 6.360 -27.242 1.00 98.38 155 ASP A N 1
ATOM 1246 C CA . ASP A 1 155 ? -2.603 7.176 -27.898 1.00 98.38 155 ASP A CA 1
ATOM 1247 C C . ASP A 1 155 ? -3.990 6.936 -27.290 1.00 98.38 155 ASP A C 1
ATOM 1249 O O . ASP A 1 155 ? -4.814 7.853 -27.192 1.00 98.38 155 ASP A O 1
ATOM 1253 N N . ILE A 1 156 ? -4.258 5.678 -26.921 1.00 98.62 156 ILE A N 1
ATOM 1254 C CA . ILE A 1 156 ? -5.547 5.200 -26.423 1.00 98.62 156 ILE A CA 1
ATOM 1255 C C . ILE A 1 156 ? -5.310 4.194 -25.294 1.00 98.62 156 ILE A C 1
ATOM 1257 O O . ILE A 1 156 ? -4.457 3.309 -25.392 1.00 98.62 156 ILE A O 1
ATOM 1261 N N . ALA A 1 157 ? -6.118 4.304 -24.244 1.00 98.69 157 ALA A N 1
ATOM 1262 C CA . ALA A 1 157 ? -6.234 3.307 -23.192 1.00 98.69 157 ALA A CA 1
ATOM 1263 C C . ALA A 1 157 ? -7.695 2.903 -23.009 1.00 98.69 157 ALA A C 1
ATOM 1265 O O . ALA A 1 157 ? -8.599 3.737 -23.060 1.00 98.69 157 ALA A O 1
ATOM 1266 N N . ILE A 1 158 ? -7.926 1.611 -22.808 1.00 98.81 158 ILE A N 1
ATOM 1267 C CA . ILE A 1 158 ? -9.255 1.021 -22.699 1.00 98.81 158 ILE A CA 1
ATOM 1268 C C . ILE A 1 158 ? -9.292 0.110 -21.479 1.00 98.81 158 ILE A C 1
ATOM 1270 O O . ILE A 1 158 ? -8.377 -0.686 -21.263 1.00 98.81 158 ILE A O 1
ATOM 1274 N N . VAL A 1 159 ? -10.396 0.168 -20.740 1.00 98.81 159 VAL A N 1
ATOM 1275 C CA . VAL A 1 159 ? -10.774 -0.863 -19.772 1.00 98.81 159 VAL A CA 1
ATOM 1276 C C . VAL A 1 159 ? -12.041 -1.541 -20.251 1.00 98.81 159 VAL A C 1
ATOM 1278 O O . VAL A 1 159 ? -13.075 -0.895 -20.433 1.00 98.81 159 VAL A O 1
ATOM 1281 N N . GLU A 1 160 ? -11.972 -2.855 -20.427 1.00 98.50 160 GLU A N 1
ATOM 1282 C CA . GLU A 1 160 ? -13.154 -3.686 -20.626 1.00 98.50 160 GLU A CA 1
ATOM 1283 C C . GLU A 1 160 ? -13.502 -4.384 -19.314 1.00 98.50 160 GLU A C 1
ATOM 1285 O O . GLU A 1 160 ? -12.606 -4.875 -18.632 1.00 98.50 160 GLU A O 1
ATOM 1290 N N . TYR A 1 161 ? -14.784 -4.423 -18.941 1.00 98.31 161 TYR A N 1
ATOM 1291 C CA . TYR A 1 161 ? -15.210 -4.922 -17.631 1.00 98.31 161 TYR A CA 1
ATOM 1292 C C . TYR A 1 161 ? -16.651 -5.459 -17.607 1.00 98.31 161 TYR A C 1
ATOM 1294 O O . TYR A 1 161 ? -17.464 -5.182 -18.497 1.00 98.31 161 TYR A O 1
ATOM 1302 N N . GLY A 1 162 ? -17.005 -6.241 -16.584 1.00 97.62 162 GLY A N 1
ATOM 1303 C CA . GLY A 1 162 ? -18.386 -6.684 -16.363 1.00 97.62 162 GLY A CA 1
ATOM 1304 C C . GLY A 1 162 ? -18.567 -7.827 -15.359 1.00 97.62 162 GLY A C 1
ATOM 1305 O O . GLY A 1 162 ? -17.615 -8.468 -14.936 1.00 97.62 162 GLY A O 1
ATOM 1306 N N . LEU A 1 163 ? -19.831 -8.088 -14.996 1.00 95.25 163 LEU A N 1
ATOM 1307 C CA . LEU A 1 163 ? -20.238 -9.142 -14.045 1.00 95.25 163 LEU A CA 1
ATOM 1308 C C . LEU A 1 163 ? -20.219 -10.552 -14.658 1.00 95.25 163 LEU A C 1
ATOM 1310 O O . LEU A 1 163 ? -20.049 -11.549 -13.968 1.00 95.25 163 LEU A O 1
ATOM 1314 N N . LYS A 1 164 ? -20.475 -10.640 -15.969 1.00 88.31 164 LYS A N 1
ATOM 1315 C CA . LYS A 1 164 ? -20.545 -11.883 -16.751 1.00 88.31 164 LYS A CA 1
ATOM 1316 C C . LYS A 1 164 ? -19.839 -11.648 -18.086 1.00 88.31 164 LYS A C 1
ATOM 1318 O O . LYS A 1 164 ? -20.485 -11.335 -19.092 1.00 88.31 164 LYS A O 1
ATOM 1323 N N . GLY A 1 165 ? -18.512 -11.745 -18.057 1.00 86.00 165 GLY A N 1
ATOM 1324 C CA . GLY A 1 165 ? -17.631 -11.389 -19.170 1.00 86.00 165 GLY A CA 1
ATOM 1325 C C . GLY A 1 165 ? -17.390 -9.879 -19.306 1.00 86.00 165 GLY A C 1
ATOM 1326 O O . GLY A 1 165 ? -17.983 -9.063 -18.599 1.00 86.00 165 GLY A O 1
ATOM 1327 N N . LEU A 1 166 ? -16.523 -9.518 -20.249 1.00 94.00 166 LEU A N 1
ATOM 1328 C CA . LEU A 1 166 ? -15.999 -8.165 -20.462 1.00 94.00 166 LEU A CA 1
ATOM 1329 C C . LEU A 1 166 ? -16.861 -7.388 -21.472 1.00 94.00 166 LEU A C 1
ATOM 1331 O O . LEU A 1 166 ? -16.467 -7.167 -22.611 1.00 94.00 166 LEU A O 1
ATOM 1335 N N . LYS A 1 167 ? -18.100 -7.063 -21.081 1.00 95.38 167 LYS A N 1
ATOM 1336 C CA . LYS A 1 167 ? -19.120 -6.496 -21.992 1.00 95.38 167 LYS A CA 1
ATOM 1337 C C . LYS A 1 167 ? -19.211 -4.971 -21.983 1.00 95.38 167 LYS A C 1
ATOM 1339 O O . LYS A 1 167 ? -19.799 -4.399 -22.896 1.00 95.38 167 LYS A O 1
ATOM 1344 N N . ARG A 1 168 ? -18.715 -4.315 -20.934 1.00 97.31 168 ARG A N 1
ATOM 1345 C CA . ARG A 1 168 ? -18.643 -2.851 -20.839 1.00 97.31 168 ARG A CA 1
ATOM 1346 C C . ARG A 1 168 ? -17.241 -2.394 -21.213 1.00 97.31 168 ARG A C 1
ATOM 1348 O O . ARG A 1 168 ? -16.291 -3.147 -21.028 1.00 97.31 168 ARG A O 1
ATOM 1355 N N . ARG A 1 169 ? -17.126 -1.166 -21.718 1.00 97.75 169 ARG A N 1
ATOM 1356 C CA . ARG A 1 169 ? -15.876 -0.582 -22.211 1.00 97.75 169 ARG A CA 1
ATOM 1357 C C . ARG A 1 169 ? -15.815 0.898 -21.847 1.00 97.75 169 ARG A C 1
ATOM 1359 O O . ARG A 1 169 ? -16.772 1.618 -22.118 1.00 97.75 169 ARG A O 1
ATOM 1366 N N . VAL A 1 170 ? -14.701 1.336 -21.273 1.00 98.62 170 VAL A N 1
ATOM 1367 C CA . VAL A 1 170 ? -14.346 2.754 -21.116 1.00 98.62 170 VAL A CA 1
ATOM 1368 C C . VAL A 1 170 ? -13.077 2.996 -21.916 1.00 98.62 170 VAL A C 1
ATOM 1370 O O . VAL A 1 170 ? -12.122 2.239 -21.782 1.00 98.62 170 VAL A O 1
ATOM 1373 N N . GLU A 1 171 ? -13.081 4.020 -22.762 1.00 98.50 171 GLU A N 1
ATOM 1374 C CA . GLU A 1 171 ? -11.935 4.430 -23.573 1.00 98.50 171 GLU A CA 1
ATOM 1375 C C . GLU A 1 171 ? -11.531 5.852 -23.185 1.00 98.50 171 GLU A C 1
ATOM 1377 O O . GLU A 1 171 ? -12.388 6.724 -23.035 1.00 98.50 171 GLU A O 1
ATOM 1382 N N . VAL A 1 172 ? -10.230 6.084 -23.041 1.00 98.50 172 VAL A N 1
ATOM 1383 C CA . VAL A 1 172 ? -9.652 7.398 -22.753 1.00 98.50 172 VAL A CA 1
ATOM 1384 C C . VAL A 1 172 ? -8.447 7.664 -23.655 1.00 98.50 172 VAL A C 1
ATOM 1386 O O . VAL A 1 172 ? -7.856 6.743 -24.223 1.00 98.50 172 VAL A O 1
ATOM 1389 N N . ARG A 1 173 ? -8.057 8.939 -23.754 1.00 98.38 173 ARG A N 1
ATOM 1390 C CA . ARG A 1 173 ? -6.800 9.383 -24.374 1.00 98.38 173 ARG A CA 1
ATOM 1391 C C . ARG A 1 173 ? -5.846 9.868 -23.277 1.00 98.38 173 ARG A C 1
ATOM 1393 O O . ARG A 1 173 ? -6.029 10.990 -22.798 1.00 98.38 173 ARG A O 1
ATOM 1400 N N . PRO A 1 174 ? -4.886 9.039 -22.832 1.00 97.56 174 PRO A N 1
ATOM 1401 C CA . PRO A 1 174 ? -4.017 9.379 -21.709 1.00 97.56 174 PRO A CA 1
ATOM 1402 C C . PRO A 1 174 ? -3.118 10.584 -21.990 1.00 97.56 174 PRO A C 1
ATOM 1404 O O . PRO A 1 174 ? -2.655 10.801 -23.111 1.00 97.56 174 PRO A O 1
ATOM 1407 N N . LYS A 1 175 ? -2.845 11.369 -20.944 1.00 96.81 175 LYS A N 1
ATOM 1408 C CA . LYS A 1 175 ? -1.916 12.511 -21.009 1.00 96.81 175 LYS A CA 1
ATOM 1409 C C . LYS A 1 175 ? -0.475 12.122 -20.673 1.00 96.81 175 LYS A C 1
ATOM 1411 O O . LYS A 1 175 ? 0.446 12.823 -21.081 1.00 96.81 175 LYS A O 1
ATOM 1416 N N . SER A 1 176 ? -0.281 11.008 -19.976 1.00 97.06 176 SER A N 1
ATOM 1417 C CA . SER A 1 176 ? 1.013 10.473 -19.556 1.00 97.06 176 SER A CA 1
ATOM 1418 C C . SER A 1 176 ? 1.046 8.950 -19.752 1.00 97.06 176 SER A C 1
ATOM 1420 O O . SER A 1 176 ? 0.101 8.353 -20.273 1.00 97.06 176 SER A O 1
ATOM 1422 N N . ALA A 1 177 ? 2.174 8.330 -19.403 1.00 97.19 177 ALA A N 1
ATOM 1423 C CA . ALA A 1 177 ? 2.341 6.881 -19.463 1.00 97.19 177 ALA A CA 1
ATOM 1424 C C . ALA A 1 177 ? 1.772 6.153 -18.227 1.00 97.19 177 ALA A C 1
ATOM 1426 O O . ALA A 1 177 ? 1.580 4.940 -18.286 1.00 97.19 177 ALA A O 1
ATOM 1427 N N . HIS A 1 178 ? 1.485 6.887 -17.143 1.00 97.44 178 HIS A N 1
ATOM 1428 C CA . HIS A 1 178 ? 0.669 6.413 -16.026 1.00 97.44 178 HIS A CA 1
ATOM 1429 C C . HIS A 1 178 ? -0.801 6.680 -16.370 1.00 97.44 178 HIS A C 1
ATOM 1431 O O . HIS A 1 178 ? -1.186 7.802 -16.694 1.00 97.44 178 HIS A O 1
ATOM 1437 N N . ILE A 1 179 ? -1.600 5.624 -16.410 1.00 98.44 179 ILE A N 1
ATOM 1438 C CA . ILE A 1 179 ? -2.955 5.641 -16.937 1.00 98.44 179 ILE A CA 1
ATOM 1439 C C . ILE A 1 179 ? -3.910 5.289 -15.813 1.00 98.44 179 ILE A C 1
ATOM 1441 O O . ILE A 1 179 ? -3.765 4.246 -15.187 1.00 98.44 179 ILE A O 1
ATOM 1445 N N . GLU A 1 180 ? -4.929 6.121 -15.650 1.00 97.94 180 GLU A N 1
ATOM 1446 C CA . GLU A 1 180 ? -6.044 5.908 -14.739 1.00 97.94 180 GLU A CA 1
ATOM 1447 C C . GLU A 1 180 ? -7.352 5.956 -15.529 1.00 97.94 180 GLU A C 1
ATOM 1449 O O . GLU A 1 180 ? -7.620 6.903 -16.277 1.00 97.94 180 GLU A O 1
ATOM 1454 N N . VAL A 1 181 ? -8.184 4.928 -15.377 1.00 98.50 181 VAL A N 1
ATOM 1455 C CA . VAL A 1 181 ? -9.495 4.849 -16.025 1.00 98.50 181 VAL A CA 1
ATOM 1456 C C . VAL A 1 181 ? -10.572 4.635 -14.973 1.00 98.50 181 VAL A C 1
ATOM 1458 O O . VAL A 1 181 ? -10.671 3.567 -14.366 1.00 98.50 181 VAL A O 1
ATOM 1461 N N . LYS A 1 182 ? -11.416 5.655 -14.791 1.00 98.12 182 LYS A N 1
ATOM 1462 C CA . LYS A 1 182 ? -12.549 5.612 -13.866 1.00 98.12 182 LYS A CA 1
ATOM 1463 C C . LYS A 1 182 ? -13.689 4.754 -14.414 1.00 98.12 182 LYS A C 1
ATOM 1465 O O . LYS A 1 182 ? -14.194 4.979 -15.515 1.00 98.12 182 LYS A O 1
ATOM 1470 N N . LEU A 1 183 ? -14.135 3.810 -13.596 1.00 98.00 183 LEU A N 1
ATOM 1471 C CA . LEU A 1 183 ? -15.345 3.020 -13.760 1.00 98.00 183 LEU A CA 1
ATOM 1472 C C . LEU A 1 183 ? -16.417 3.581 -12.822 1.00 98.00 183 LEU A C 1
ATOM 1474 O O . LEU A 1 183 ? -16.205 3.672 -11.616 1.00 98.00 183 LEU A O 1
ATOM 1478 N N . SER A 1 184 ? -17.578 3.930 -13.370 1.00 96.25 184 SER A N 1
ATOM 1479 C CA . SER A 1 184 ? -18.699 4.500 -12.610 1.00 96.25 184 SER A CA 1
ATOM 1480 C C . SER A 1 184 ? -19.932 3.601 -12.670 1.00 96.25 184 SER A C 1
ATOM 1482 O O . SER A 1 184 ? -20.035 2.723 -13.536 1.00 96.25 184 SER A O 1
ATOM 1484 N N . ASN A 1 185 ? -20.906 3.871 -11.795 1.00 95.56 185 ASN A N 1
ATOM 1485 C CA . ASN A 1 185 ? -22.180 3.147 -11.719 1.00 95.56 185 ASN A CA 1
ATOM 1486 C C . ASN A 1 185 ? -21.986 1.641 -11.471 1.00 95.56 185 ASN A C 1
ATOM 1488 O O . ASN A 1 185 ? -22.680 0.796 -12.052 1.00 95.56 185 ASN A O 1
ATOM 1492 N N . LEU A 1 186 ? -21.003 1.290 -10.640 1.00 96.81 186 LEU A N 1
ATOM 1493 C CA . LEU A 1 186 ? -20.805 -0.078 -10.190 1.00 96.81 186 LEU A CA 1
ATOM 1494 C C . LEU A 1 186 ? -21.889 -0.437 -9.174 1.00 96.81 186 LEU A C 1
ATOM 1496 O O . LEU A 1 186 ? -22.253 0.341 -8.298 1.00 96.81 186 LEU A O 1
ATOM 1500 N N . THR A 1 187 ? -22.446 -1.630 -9.323 1.00 96.94 187 THR A N 1
ATOM 1501 C CA . THR A 1 187 ? -23.459 -2.146 -8.400 1.00 96.94 187 THR A CA 1
ATOM 1502 C C . THR A 1 187 ? -22.778 -2.698 -7.146 1.00 96.94 187 THR A C 1
ATOM 1504 O O . THR A 1 187 ? -21.904 -3.545 -7.319 1.00 96.94 187 THR A O 1
ATOM 1507 N N . PRO A 1 188 ? -23.207 -2.312 -5.928 1.00 96.81 188 PRO A N 1
ATOM 1508 C CA . PRO A 1 188 ? -22.676 -2.858 -4.678 1.00 96.81 188 PRO A CA 1
ATOM 1509 C C . PRO A 1 188 ? -22.812 -4.381 -4.559 1.00 96.81 188 PRO A C 1
ATOM 1511 O O . PRO A 1 188 ? -23.736 -4.993 -5.124 1.00 96.81 188 PRO A O 1
ATOM 1514 N N . SER A 1 189 ? -21.926 -4.968 -3.756 1.00 96.94 189 SER A N 1
ATOM 1515 C CA . SER A 1 189 ? -21.829 -6.406 -3.469 1.00 96.94 189 SER A CA 1
ATOM 1516 C C . SER A 1 189 ? -21.701 -7.280 -4.714 1.00 96.94 189 SER A C 1
ATOM 1518 O O . SER A 1 189 ? -22.410 -8.275 -4.877 1.00 96.94 189 SER A O 1
ATOM 1520 N N . GLN A 1 190 ? -20.830 -6.883 -5.631 1.00 97.12 190 GLN A N 1
ATOM 1521 C CA . GLN A 1 190 ? -20.541 -7.603 -6.859 1.00 97.12 190 GLN A CA 1
ATOM 1522 C C . GLN A 1 190 ? -19.042 -7.827 -7.040 1.00 97.12 190 GLN A C 1
ATOM 1524 O O . GLN A 1 190 ? -18.209 -7.115 -6.482 1.00 97.12 190 GLN A O 1
ATOM 1529 N N . ILE A 1 191 ? -18.723 -8.800 -7.893 1.00 97.00 191 ILE A N 1
ATOM 1530 C CA . ILE A 1 191 ? -17.378 -9.026 -8.412 1.00 97.00 191 ILE A CA 1
ATOM 1531 C C . ILE A 1 191 ? -17.409 -8.740 -9.908 1.00 97.00 191 ILE A C 1
ATOM 1533 O O . ILE A 1 191 ? -18.193 -9.329 -10.656 1.00 97.00 191 ILE A O 1
ATOM 1537 N N . TYR A 1 192 ? -16.566 -7.817 -10.341 1.00 97.62 192 TYR A N 1
ATOM 1538 C CA . TYR A 1 192 ? -16.405 -7.446 -11.736 1.00 97.62 192 TYR A CA 1
ATOM 1539 C C . TYR A 1 192 ? -15.102 -8.021 -12.267 1.00 97.62 192 TYR A C 1
ATOM 1541 O O . TYR A 1 192 ? -14.059 -7.794 -11.669 1.00 97.62 192 TYR A O 1
ATOM 1549 N N . ALA A 1 193 ? -15.145 -8.710 -13.405 1.00 97.50 193 ALA A N 1
ATOM 1550 C CA . ALA A 1 193 ? -13.936 -8.984 -14.172 1.00 97.50 193 ALA A CA 1
ATOM 1551 C C . ALA A 1 193 ? -13.541 -7.729 -14.958 1.00 97.50 193 ALA A C 1
ATOM 1553 O O . ALA A 1 193 ? -14.429 -7.021 -15.448 1.00 97.50 193 ALA A O 1
ATOM 1554 N N . TYR A 1 194 ? -12.244 -7.478 -15.122 1.00 97.69 194 TYR A N 1
ATOM 1555 C CA . TYR A 1 194 ? -11.728 -6.406 -15.972 1.00 97.69 194 TYR A CA 1
ATOM 1556 C C . TYR A 1 194 ? -10.446 -6.820 -16.705 1.00 97.69 194 TYR A C 1
ATOM 1558 O O . TYR A 1 194 ? -9.754 -7.740 -16.279 1.00 97.69 194 TYR A O 1
ATOM 1566 N N . ARG A 1 195 ? -10.127 -6.137 -17.810 1.00 96.69 195 ARG A N 1
ATOM 1567 C CA . ARG A 1 195 ? -8.798 -6.152 -18.446 1.00 96.69 195 ARG A CA 1
ATOM 1568 C C . ARG A 1 195 ? -8.476 -4.790 -19.046 1.00 96.69 195 ARG A C 1
ATOM 1570 O O . ARG A 1 195 ? -9.388 -4.034 -19.390 1.00 96.69 195 ARG A O 1
ATOM 1577 N N . THR A 1 196 ? -7.192 -4.519 -19.240 1.00 98.31 196 THR A N 1
ATOM 1578 C CA . THR A 1 196 ? -6.712 -3.288 -19.877 1.00 98.31 196 THR A CA 1
ATOM 1579 C C . THR A 1 196 ? -6.247 -3.547 -21.305 1.00 98.31 196 THR A C 1
ATOM 1581 O O . THR A 1 196 ? -5.743 -4.622 -21.631 1.00 98.31 196 THR A O 1
ATOM 1584 N N . ILE A 1 197 ? -6.423 -2.559 -22.178 1.00 98.50 197 ILE A N 1
ATOM 1585 C CA . ILE A 1 197 ? -5.885 -2.558 -23.540 1.00 98.50 197 ILE A CA 1
ATOM 1586 C C . ILE A 1 197 ? -5.250 -1.189 -23.773 1.00 98.50 197 ILE A C 1
ATOM 1588 O O . ILE A 1 197 ? -5.891 -0.160 -23.572 1.00 98.50 197 ILE A O 1
ATOM 1592 N N . THR A 1 198 ? -3.986 -1.174 -24.181 1.00 98.56 198 THR A N 1
ATOM 1593 C CA . THR A 1 198 ? -3.210 0.045 -24.439 1.00 98.56 198 THR A CA 1
ATOM 1594 C C . THR A 1 198 ? -2.736 0.045 -25.883 1.00 98.56 198 THR A C 1
ATOM 1596 O O . THR A 1 198 ? -2.205 -0.965 -26.342 1.00 98.56 198 THR A O 1
ATOM 1599 N N . ILE A 1 199 ? -2.929 1.156 -26.595 1.00 98.50 199 ILE A N 1
ATOM 1600 C CA . ILE A 1 199 ? -2.635 1.265 -28.028 1.00 98.50 199 ILE A CA 1
ATOM 1601 C C . ILE A 1 199 ? -1.704 2.455 -28.282 1.00 98.50 199 ILE A C 1
ATOM 1603 O O . ILE A 1 199 ? -1.976 3.568 -27.824 1.00 98.50 199 ILE A O 1
ATOM 1607 N N . LEU A 1 200 ? -0.629 2.219 -29.035 1.00 97.31 200 LEU A N 1
ATOM 1608 C CA . LEU A 1 200 ? 0.298 3.233 -29.545 1.00 97.31 200 LEU A CA 1
ATOM 1609 C C . LEU A 1 200 ? 0.597 2.937 -31.021 1.00 97.31 200 LEU A C 1
ATOM 1611 O O . LEU A 1 200 ? 1.298 1.974 -31.338 1.00 97.31 200 LEU A O 1
ATOM 1615 N N . GLY A 1 201 ? 0.060 3.747 -31.933 1.00 94.19 201 GLY A N 1
ATOM 1616 C CA . GLY A 1 201 ? 0.091 3.449 -33.367 1.00 94.19 201 GLY A CA 1
ATOM 1617 C C . GLY A 1 201 ? -0.495 2.063 -33.680 1.00 94.19 201 GLY A C 1
ATOM 1618 O O . GLY A 1 201 ? -1.632 1.767 -33.319 1.00 94.19 201 GLY A O 1
ATOM 1619 N N . ASN A 1 202 ? 0.296 1.201 -34.325 1.00 92.25 202 ASN A N 1
ATOM 1620 C CA . ASN A 1 202 ? -0.094 -0.181 -34.648 1.00 92.25 202 ASN A CA 1
ATOM 1621 C C . ASN A 1 202 ? 0.177 -1.175 -33.510 1.00 92.25 202 ASN A C 1
ATOM 1623 O O . ASN A 1 202 ? -0.091 -2.368 -33.652 1.00 92.25 202 ASN A O 1
ATOM 1627 N N . ASP A 1 203 ? 0.736 -0.711 -32.395 1.00 96.00 203 ASP A N 1
ATOM 1628 C CA . ASP A 1 203 ? 1.101 -1.570 -31.290 1.00 96.00 203 ASP A CA 1
ATOM 1629 C C . ASP A 1 203 ? -0.006 -1.643 -30.231 1.00 96.00 203 ASP A C 1
ATOM 1631 O O . ASP A 1 203 ? -0.454 -0.620 -29.717 1.00 96.00 203 ASP A O 1
ATOM 1635 N N . THR A 1 204 ? -0.432 -2.860 -29.889 1.00 96.62 204 THR A N 1
ATOM 1636 C CA . THR A 1 204 ? -1.470 -3.126 -28.885 1.00 96.62 204 THR A CA 1
ATOM 1637 C C . THR A 1 204 ? -0.930 -4.020 -27.773 1.00 96.62 204 THR A C 1
ATOM 1639 O O . THR A 1 204 ? -0.516 -5.154 -28.016 1.00 96.62 204 THR A O 1
ATOM 1642 N N . LEU A 1 205 ? -0.988 -3.526 -26.537 1.00 96.38 205 LEU A N 1
ATOM 1643 C CA . LEU A 1 205 ? -0.688 -4.269 -25.316 1.00 96.38 205 LEU A CA 1
ATOM 1644 C C . LEU A 1 205 ? -1.995 -4.619 -24.598 1.00 96.38 205 LEU A C 1
ATOM 1646 O O . LEU A 1 205 ? -2.778 -3.730 -24.267 1.00 96.38 205 LEU A O 1
ATOM 1650 N N . VAL A 1 206 ? -2.217 -5.907 -24.337 1.00 94.94 206 VAL A N 1
ATOM 1651 C CA . VAL A 1 206 ? -3.394 -6.409 -23.614 1.00 94.94 206 VAL A CA 1
ATOM 1652 C C . VAL A 1 206 ? -2.956 -6.917 -22.244 1.00 94.94 206 VAL A C 1
ATOM 1654 O O . VAL A 1 206 ? -2.062 -7.756 -22.151 1.00 94.94 206 VAL A O 1
ATOM 1657 N N . GLY A 1 207 ? -3.577 -6.394 -21.190 1.00 92.50 207 GLY A N 1
ATOM 1658 C CA . GLY A 1 207 ? -3.375 -6.849 -19.820 1.00 92.50 207 GLY A CA 1
ATOM 1659 C C . GLY A 1 207 ? -4.119 -8.155 -19.513 1.00 92.50 207 GLY A C 1
ATOM 1660 O O . GLY A 1 207 ? -5.056 -8.527 -20.230 1.00 92.50 207 GLY A O 1
ATOM 1661 N N . PRO A 1 208 ? -3.727 -8.854 -18.437 1.00 90.88 208 PRO A N 1
ATOM 1662 C CA . PRO A 1 208 ? -4.435 -10.039 -17.963 1.00 90.88 208 PRO A CA 1
ATOM 1663 C C . PRO A 1 208 ? -5.865 -9.698 -17.519 1.00 90.88 208 PRO A C 1
ATOM 1665 O O . PRO A 1 208 ? -6.196 -8.541 -17.253 1.00 90.88 208 PRO A O 1
ATOM 1668 N N . ILE A 1 209 ? -6.720 -10.723 -17.453 1.00 93.06 209 ILE A N 1
ATOM 1669 C CA . ILE A 1 209 ? -8.047 -10.583 -16.851 1.00 93.06 209 ILE A CA 1
ATOM 1670 C C . ILE A 1 209 ? -7.893 -10.695 -15.339 1.00 93.06 209 ILE A C 1
ATOM 1672 O O . ILE A 1 209 ? -7.395 -11.708 -14.850 1.00 93.06 209 ILE A O 1
ATOM 1676 N N . SER A 1 210 ? -8.389 -9.696 -14.621 1.00 94.44 210 SER A N 1
ATOM 1677 C CA . SER A 1 210 ? -8.395 -9.675 -13.160 1.00 94.44 210 SER A CA 1
ATOM 1678 C C . SER A 1 210 ? -9.774 -9.279 -12.624 1.00 94.44 210 SER A C 1
ATOM 1680 O O . SER A 1 210 ? -10.752 -9.274 -13.382 1.00 94.44 210 SER A O 1
ATOM 1682 N N . THR A 1 211 ? -9.897 -9.016 -11.321 1.00 95.69 211 THR A N 1
ATOM 1683 C CA . THR A 1 211 ? -11.196 -8.768 -10.681 1.00 95.69 211 THR A CA 1
ATOM 1684 C C . THR A 1 211 ? -11.184 -7.565 -9.759 1.00 95.69 211 THR A C 1
ATOM 1686 O O . THR A 1 211 ? -10.155 -7.198 -9.218 1.00 95.69 211 THR A O 1
ATOM 1689 N N . ILE A 1 212 ? -12.354 -6.988 -9.524 1.00 94.69 212 ILE A N 1
ATOM 1690 C CA . ILE A 1 212 ? -12.565 -6.010 -8.462 1.00 94.69 212 ILE A CA 1
ATOM 1691 C C . ILE A 1 212 ? -13.845 -6.350 -7.704 1.00 94.69 212 ILE A C 1
ATOM 1693 O O . ILE A 1 212 ? -14.886 -6.633 -8.311 1.00 94.69 212 ILE A O 1
ATOM 1697 N N . LYS A 1 213 ? -13.759 -6.344 -6.372 1.00 97.31 213 LYS A N 1
ATOM 1698 C CA . LYS A 1 213 ? -14.904 -6.470 -5.467 1.00 97.31 213 LYS A CA 1
ATOM 1699 C C . LYS A 1 213 ? -15.416 -5.071 -5.140 1.00 97.31 213 LYS A C 1
ATOM 1701 O O . LYS A 1 213 ? -14.640 -4.210 -4.755 1.00 97.31 213 LYS A O 1
ATOM 1706 N N . THR A 1 214 ? -16.708 -4.827 -5.326 1.00 97.62 214 THR A N 1
ATOM 1707 C CA . THR A 1 214 ? -17.338 -3.548 -4.949 1.00 97.62 214 THR A CA 1
ATOM 1708 C C . THR A 1 214 ? -17.792 -3.579 -3.487 1.00 97.62 214 THR A C 1
ATOM 1710 O O . THR A 1 214 ? -18.135 -4.674 -3.023 1.00 97.62 214 THR A O 1
ATOM 1713 N N . PRO A 1 215 ? -17.948 -2.420 -2.816 1.00 97.31 215 PRO A N 1
ATOM 1714 C CA . PRO A 1 215 ? -18.365 -2.354 -1.419 1.00 97.31 215 PRO A CA 1
ATOM 1715 C C . PRO A 1 215 ? -19.632 -3.156 -1.139 1.00 97.31 215 PRO A C 1
ATOM 1717 O O . PRO A 1 215 ? -20.550 -3.205 -1.970 1.00 97.31 215 PRO A O 1
ATOM 1720 N N . ARG A 1 216 ? -19.686 -3.797 0.033 1.00 97.31 216 ARG A N 1
ATOM 1721 C CA . ARG A 1 216 ? -20.895 -4.497 0.478 1.00 97.31 216 ARG A CA 1
ATOM 1722 C C . ARG A 1 216 ? -22.006 -3.517 0.833 1.00 97.31 216 ARG A C 1
ATOM 1724 O O . ARG A 1 216 ? -21.745 -2.383 1.232 1.00 97.31 216 ARG A O 1
ATOM 1731 N N . ARG A 1 217 ? -23.256 -3.969 0.706 1.00 95.94 217 ARG A N 1
ATOM 1732 C CA . ARG A 1 217 ? -24.415 -3.249 1.250 1.00 95.94 217 ARG A CA 1
ATOM 1733 C C . ARG A 1 217 ? -24.384 -3.283 2.776 1.00 95.94 217 ARG A C 1
ATOM 1735 O O . ARG A 1 217 ? -23.832 -4.205 3.371 1.00 95.94 217 ARG A O 1
ATOM 1742 N N . GLN A 1 218 ? -25.037 -2.304 3.388 1.00 93.06 218 GLN A N 1
ATOM 1743 C CA . GLN A 1 218 ? -25.307 -2.309 4.823 1.00 93.06 218 GLN A CA 1
ATOM 1744 C C . GLN A 1 218 ? -25.990 -3.617 5.256 1.00 93.06 218 GLN A C 1
ATOM 1746 O O . GLN A 1 218 ? -26.820 -4.164 4.524 1.00 93.06 218 GLN A O 1
ATOM 1751 N N . GLY A 1 219 ? -25.611 -4.131 6.423 1.00 93.88 219 GLY A N 1
ATOM 1752 C CA . GLY A 1 219 ? -26.037 -5.415 6.980 1.00 93.88 219 GLY A CA 1
ATOM 1753 C C . GLY A 1 219 ? -25.347 -6.655 6.395 1.00 93.88 219 GLY A C 1
ATOM 1754 O O . GLY A 1 219 ? -25.467 -7.741 6.968 1.00 93.88 219 GLY A O 1
ATOM 1755 N N . GLU A 1 220 ? -24.629 -6.546 5.271 1.00 97.00 220 GLU A N 1
ATOM 1756 C CA . GLU A 1 220 ? -23.904 -7.681 4.696 1.00 97.00 220 GLU A CA 1
ATOM 1757 C C . GLU A 1 220 ? -22.549 -7.887 5.386 1.00 97.00 220 GLU A C 1
ATOM 1759 O O . GLU A 1 220 ? -21.782 -6.957 5.631 1.00 97.00 220 GLU A O 1
ATOM 1764 N N . ARG A 1 221 ? -22.231 -9.156 5.647 1.00 97.75 221 ARG A N 1
ATOM 1765 C CA . ARG A 1 221 ? -20.940 -9.578 6.191 1.00 97.75 221 ARG A CA 1
ATOM 1766 C C . ARG A 1 221 ? -19.825 -9.381 5.169 1.00 97.75 221 ARG A C 1
ATOM 1768 O O . ARG A 1 221 ? -19.993 -9.736 4.001 1.00 97.75 221 ARG A O 1
ATOM 1775 N N . PHE A 1 222 ? -18.669 -8.923 5.633 1.00 98.44 222 PHE A N 1
ATOM 1776 C CA . PHE A 1 222 ? -17.464 -8.796 4.816 1.00 98.44 222 PHE A CA 1
ATOM 1777 C C . PHE A 1 222 ? -16.203 -9.104 5.621 1.00 98.44 222 PHE A C 1
ATOM 1779 O O . PHE A 1 222 ? -16.229 -9.107 6.853 1.00 98.44 222 PHE A O 1
ATOM 1786 N N . LYS A 1 223 ? -15.105 -9.370 4.914 1.00 98.62 223 LYS A N 1
ATOM 1787 C CA . LYS A 1 223 ? -13.780 -9.576 5.505 1.00 98.62 223 LYS A CA 1
ATOM 1788 C C . LYS A 1 223 ? -12.779 -8.605 4.920 1.00 98.62 223 LYS A C 1
ATOM 1790 O O . LYS A 1 223 ? -12.766 -8.401 3.716 1.00 98.62 223 LYS A O 1
ATOM 1795 N N . PHE A 1 224 ? -11.876 -8.096 5.731 1.00 98.88 224 PHE A N 1
ATOM 1796 C CA . PHE A 1 224 ? -10.684 -7.420 5.248 1.00 98.88 224 PHE A CA 1
ATOM 1797 C C . PHE A 1 224 ? -9.457 -7.967 5.956 1.00 98.88 224 PHE A C 1
ATOM 1799 O O . PHE A 1 224 ? -9.560 -8.581 7.018 1.00 98.88 224 PHE A O 1
ATOM 1806 N N . VAL A 1 225 ? -8.297 -7.795 5.336 1.00 98.81 225 VAL A N 1
ATOM 1807 C CA . VAL A 1 225 ? -7.021 -8.179 5.940 1.00 98.81 225 VAL A CA 1
ATOM 1808 C C . VAL A 1 225 ? -6.190 -6.937 6.187 1.00 98.81 225 VAL A C 1
ATOM 1810 O O . VAL A 1 225 ? -6.167 -6.044 5.342 1.00 98.81 225 VAL A O 1
ATOM 1813 N N . VAL A 1 226 ? -5.489 -6.898 7.318 1.00 98.62 226 VAL A N 1
ATOM 1814 C CA . VAL A 1 226 ? -4.471 -5.881 7.586 1.00 98.62 226 VAL A CA 1
ATOM 1815 C C . VAL A 1 226 ? -3.086 -6.495 7.752 1.00 98.62 226 VAL A C 1
ATOM 1817 O O . VAL A 1 226 ? -2.926 -7.578 8.323 1.00 98.62 226 VAL A O 1
ATOM 1820 N N . LEU A 1 227 ? -2.092 -5.794 7.213 1.00 96.19 227 LEU A N 1
ATOM 1821 C CA . LEU A 1 227 ? -0.666 -6.092 7.308 1.00 96.19 227 LEU A CA 1
ATOM 1822 C C . LEU A 1 227 ? 0.135 -4.794 7.123 1.00 96.19 227 LEU A C 1
ATOM 1824 O O . LEU A 1 227 ? -0.405 -3.789 6.669 1.00 96.19 227 LEU A O 1
ATOM 1828 N N . SER A 1 228 ? 1.406 -4.785 7.513 1.00 96.69 228 SER A N 1
ATOM 1829 C CA . SER A 1 228 ? 2.248 -3.587 7.448 1.00 96.69 228 SER A CA 1
ATOM 1830 C C . SER A 1 228 ? 3.733 -3.947 7.509 1.00 96.69 228 SER A C 1
ATOM 1832 O O . SER A 1 228 ? 4.084 -5.081 7.860 1.00 96.69 228 SER A O 1
ATOM 1834 N N . ASP A 1 229 ? 4.602 -2.989 7.178 1.00 94.88 229 ASP A N 1
ATOM 1835 C CA . ASP A 1 229 ? 6.056 -3.070 7.343 1.00 94.88 229 ASP A CA 1
ATOM 1836 C C . ASP A 1 229 ? 6.688 -4.217 6.529 1.00 94.88 229 ASP A C 1
ATOM 1838 O O . ASP A 1 229 ? 7.293 -5.167 7.050 1.00 94.88 229 ASP A O 1
ATOM 1842 N N . SER A 1 230 ? 6.548 -4.127 5.206 1.00 93.38 230 SER A N 1
ATOM 1843 C CA . SER A 1 230 ? 7.189 -5.033 4.238 1.00 93.38 230 SER A CA 1
ATOM 1844 C C . SER A 1 230 ? 8.574 -4.567 3.807 1.00 93.38 230 SER A C 1
ATOM 1846 O O . SER A 1 230 ? 9.179 -5.160 2.915 1.00 93.38 230 SER A O 1
ATOM 1848 N N . ARG A 1 231 ? 9.087 -3.486 4.389 1.00 88.94 231 ARG A N 1
ATOM 1849 C CA . ARG A 1 231 ? 10.388 -2.953 4.009 1.00 88.94 231 ARG A CA 1
ATOM 1850 C C . ARG A 1 231 ? 11.560 -3.739 4.570 1.00 88.94 231 ARG A C 1
ATOM 1852 O O . ARG A 1 231 ? 11.508 -4.332 5.651 1.00 88.94 231 ARG A O 1
ATOM 1859 N N . THR A 1 232 ? 12.673 -3.672 3.853 1.00 81.06 232 THR A N 1
ATOM 1860 C CA . THR A 1 232 ? 13.923 -4.341 4.241 1.00 81.06 232 THR A CA 1
ATOM 1861 C C . THR A 1 232 ? 14.792 -3.453 5.118 1.00 81.06 232 THR A C 1
ATOM 1863 O O . THR A 1 232 ? 14.541 -2.265 5.297 1.00 81.06 232 THR A O 1
ATOM 1866 N N . ASN A 1 233 ? 15.877 -4.023 5.629 1.00 70.38 233 ASN A N 1
ATOM 1867 C CA . ASN A 1 233 ? 16.999 -3.255 6.145 1.00 70.38 233 ASN A CA 1
ATOM 1868 C C . ASN A 1 233 ? 18.278 -3.790 5.500 1.00 70.38 233 ASN A C 1
ATOM 1870 O O . ASN A 1 233 ? 18.454 -5.004 5.416 1.00 70.38 233 ASN A O 1
ATOM 1874 N N . TRP A 1 234 ? 19.188 -2.898 5.112 1.00 54.66 234 TRP A N 1
ATOM 1875 C CA . TRP A 1 234 ? 20.500 -3.233 4.549 1.00 54.66 234 TRP A CA 1
ATOM 1876 C C . TRP A 1 234 ? 21.352 -4.159 5.424 1.00 54.66 234 TRP A C 1
ATOM 1878 O O . TRP A 1 234 ? 22.269 -4.820 4.946 1.00 54.66 234 TRP A O 1
ATOM 1888 N N . HIS A 1 235 ? 21.063 -4.203 6.724 1.00 52.38 235 HIS A N 1
ATOM 1889 C CA . HIS A 1 235 ? 21.717 -5.096 7.678 1.00 52.38 235 HIS A CA 1
ATOM 1890 C C . HIS A 1 235 ? 21.135 -6.520 7.701 1.00 52.38 235 HIS A C 1
ATOM 1892 O O . HIS A 1 235 ? 21.638 -7.364 8.442 1.00 52.38 235 HIS A O 1
ATOM 1898 N N . TRP A 1 236 ? 20.085 -6.801 6.923 1.00 53.81 236 TRP A N 1
ATOM 1899 C CA . TRP A 1 236 ? 19.509 -8.138 6.809 1.00 53.81 236 TRP A CA 1
ATOM 1900 C C . TRP A 1 236 ? 20.298 -8.978 5.789 1.00 53.81 236 TRP A C 1
ATOM 1902 O O . TRP A 1 236 ? 20.616 -8.482 4.713 1.00 53.81 236 TRP A O 1
ATOM 1912 N N . PRO A 1 237 ? 20.648 -10.237 6.090 1.00 46.41 237 PRO A N 1
ATOM 1913 C CA . PRO A 1 237 ? 21.542 -11.019 5.239 1.00 46.41 237 PRO A CA 1
ATOM 1914 C C . PRO A 1 237 ? 20.842 -11.796 4.115 1.00 46.41 237 PRO A C 1
ATOM 1916 O O . PRO A 1 237 ? 21.544 -12.460 3.361 1.00 46.41 237 PRO A O 1
ATOM 1919 N N . ASN A 1 238 ? 19.505 -11.773 3.999 1.00 57.12 238 ASN A N 1
ATOM 1920 C CA . ASN A 1 238 ? 18.806 -12.509 2.938 1.00 57.12 238 ASN A CA 1
ATOM 1921 C C . ASN A 1 238 ? 18.703 -11.660 1.653 1.00 57.12 238 ASN A C 1
ATOM 1923 O O . ASN A 1 238 ? 17.849 -10.775 1.597 1.00 57.12 238 ASN A O 1
ATOM 1927 N N . PRO A 1 239 ? 19.517 -11.918 0.611 1.00 52.56 239 PRO A N 1
ATOM 1928 C CA . PRO A 1 239 ? 19.469 -11.148 -0.630 1.00 52.56 239 PRO A CA 1
ATOM 1929 C C . PRO A 1 239 ? 18.177 -11.391 -1.425 1.00 52.56 239 PRO A C 1
ATOM 1931 O O . PRO A 1 239 ? 17.819 -10.556 -2.249 1.00 52.56 239 PRO A O 1
ATOM 1934 N N . TYR A 1 240 ? 17.469 -12.503 -1.184 1.00 53.12 240 TYR A N 1
ATOM 1935 C CA . TYR A 1 240 ? 16.199 -12.814 -1.851 1.00 53.12 240 TYR A CA 1
ATOM 1936 C C . TYR A 1 240 ? 15.038 -11.955 -1.329 1.00 53.12 240 TYR A C 1
ATOM 1938 O O . TYR A 1 240 ? 14.091 -11.688 -2.063 1.00 53.12 240 TYR A O 1
ATOM 1946 N N . ASP A 1 241 ? 15.149 -11.461 -0.093 1.00 61.47 241 ASP A N 1
ATOM 1947 C CA . ASP A 1 241 ? 14.224 -10.488 0.490 1.00 61.47 241 ASP A CA 1
ATOM 1948 C C . ASP A 1 241 ? 14.688 -9.038 0.255 1.00 61.47 241 ASP A C 1
ATOM 1950 O O . ASP A 1 241 ? 14.110 -8.138 0.832 1.00 61.47 241 ASP A O 1
ATOM 1954 N N . GLN A 1 242 ? 15.732 -8.749 -0.532 1.00 71.94 242 GLN A N 1
ATOM 1955 C CA . GLN A 1 242 ? 16.230 -7.373 -0.727 1.00 71.94 242 GLN A CA 1
ATOM 1956 C C . GLN A 1 242 ? 16.076 -6.880 -2.163 1.00 71.94 242 GLN A C 1
ATOM 1958 O O . GLN A 1 242 ? 17.057 -6.553 -2.834 1.00 71.94 242 GLN A O 1
ATOM 1963 N N . LEU A 1 243 ? 14.833 -6.781 -2.635 1.00 81.88 243 LEU A N 1
ATOM 1964 C CA . LEU A 1 243 ? 14.545 -6.226 -3.955 1.00 81.88 243 LEU A CA 1
ATOM 1965 C C . LEU A 1 243 ? 14.225 -4.735 -3.821 1.00 81.88 243 LEU A C 1
ATOM 1967 O O . LEU A 1 243 ? 13.135 -4.373 -3.394 1.00 81.88 243 LEU A O 1
ATOM 1971 N N . ASN A 1 244 ? 15.194 -3.870 -4.139 1.00 85.19 244 ASN A N 1
ATOM 1972 C CA . ASN A 1 244 ? 15.058 -2.403 -4.099 1.00 85.19 244 ASN A CA 1
ATOM 1973 C C . ASN A 1 244 ? 14.369 -1.872 -2.826 1.00 85.19 244 ASN A C 1
ATOM 1975 O O . ASN A 1 244 ? 13.435 -1.085 -2.904 1.00 85.19 244 ASN A O 1
ATOM 1979 N N . GLY A 1 245 ? 14.788 -2.337 -1.647 1.00 84.25 245 GLY A N 1
ATOM 1980 C CA . GLY A 1 245 ? 14.226 -1.877 -0.373 1.00 84.25 245 GLY A CA 1
ATOM 1981 C C . GLY A 1 245 ? 12.933 -2.569 0.077 1.00 84.25 245 GLY A C 1
ATOM 1982 O O . GLY A 1 245 ? 12.474 -2.301 1.188 1.00 84.25 245 GLY A O 1
ATOM 1983 N N . VAL A 1 246 ? 12.391 -3.506 -0.707 1.00 89.44 246 VAL A N 1
ATOM 1984 C CA . VAL A 1 246 ? 11.172 -4.270 -0.391 1.00 89.44 246 VAL A CA 1
ATOM 1985 C C . VAL A 1 246 ? 11.502 -5.729 -0.074 1.00 89.44 246 VAL A C 1
ATOM 1987 O O . VAL A 1 246 ? 12.252 -6.376 -0.812 1.00 89.44 246 VAL A O 1
ATOM 1990 N N . ALA A 1 247 ? 10.908 -6.260 1.003 1.00 88.81 247 ALA A N 1
ATOM 1991 C CA . ALA A 1 247 ? 10.948 -7.674 1.379 1.00 88.81 247 ALA A CA 1
ATOM 1992 C C . ALA A 1 247 ? 10.027 -8.487 0.468 1.00 88.81 247 ALA A C 1
ATOM 1994 O O . ALA A 1 247 ? 9.031 -9.056 0.906 1.00 88.81 247 ALA A O 1
ATOM 1995 N N . ALA A 1 248 ? 10.334 -8.476 -0.832 1.00 86.31 248 ALA A N 1
ATOM 1996 C CA . ALA A 1 248 ? 9.421 -8.884 -1.893 1.00 86.31 248 ALA A CA 1
ATOM 1997 C C . ALA A 1 248 ? 8.919 -10.323 -1.730 1.00 86.31 248 ALA A C 1
ATOM 1999 O O . ALA A 1 248 ? 7.730 -10.566 -1.911 1.00 86.31 248 ALA A O 1
ATOM 2000 N N . TYR A 1 249 ? 9.790 -11.267 -1.359 1.00 84.38 249 TYR A N 1
ATOM 2001 C CA . TYR A 1 249 ? 9.389 -12.658 -1.132 1.00 84.38 249 TYR A CA 1
ATOM 2002 C C . TYR A 1 249 ? 8.449 -12.780 0.074 1.00 84.38 249 TYR A C 1
ATOM 2004 O O . TYR A 1 249 ? 7.348 -13.315 -0.057 1.00 84.38 249 TYR A O 1
ATOM 2012 N N . SER A 1 250 ? 8.841 -12.213 1.219 1.00 86.94 250 SER A N 1
ATOM 2013 C CA . SER A 1 250 ? 8.014 -12.194 2.434 1.00 86.94 250 SER A CA 1
ATOM 2014 C C . SER A 1 250 ? 6.641 -11.543 2.199 1.00 86.94 250 SER A C 1
ATOM 2016 O O . SER A 1 250 ? 5.617 -12.108 2.583 1.00 86.94 250 SER A O 1
ATOM 2018 N N . LEU A 1 251 ? 6.602 -10.413 1.485 1.00 91.75 251 LEU A N 1
ATOM 2019 C CA . LEU A 1 251 ? 5.370 -9.712 1.116 1.00 91.75 251 LEU A CA 1
ATOM 2020 C C . LEU A 1 251 ? 4.479 -10.555 0.194 1.00 91.75 251 LEU A C 1
ATOM 2022 O O . LEU A 1 251 ? 3.285 -10.695 0.456 1.00 91.75 251 LEU A O 1
ATOM 2026 N N . ARG A 1 252 ? 5.049 -11.141 -0.869 1.00 91.00 252 ARG A N 1
ATOM 2027 C CA . ARG A 1 252 ? 4.319 -12.018 -1.802 1.00 91.00 252 ARG A CA 1
ATOM 2028 C C . ARG A 1 252 ? 3.706 -13.206 -1.066 1.00 91.00 252 ARG A C 1
ATOM 2030 O O . ARG A 1 252 ? 2.550 -13.537 -1.318 1.00 91.00 252 ARG A O 1
ATOM 2037 N N . HIS A 1 253 ? 4.456 -13.819 -0.150 1.00 90.25 253 HIS A N 1
ATOM 2038 C CA . HIS A 1 253 ? 3.974 -14.939 0.652 1.00 90.25 253 HIS A CA 1
ATOM 2039 C C . HIS A 1 253 ? 2.842 -14.513 1.596 1.00 90.25 253 HIS A C 1
ATOM 2041 O O . HIS A 1 253 ? 1.780 -15.131 1.589 1.00 90.25 253 HIS A O 1
ATOM 2047 N N . ALA A 1 254 ? 3.014 -13.408 2.330 1.00 92.94 254 ALA A N 1
ATOM 2048 C CA . ALA A 1 254 ? 1.988 -12.885 3.230 1.00 92.94 254 ALA A CA 1
ATOM 2049 C C . ALA A 1 254 ? 0.682 -12.541 2.502 1.00 92.94 254 ALA A C 1
ATOM 2051 O O . ALA A 1 254 ? -0.398 -12.901 2.965 1.00 92.94 254 ALA A O 1
ATOM 2052 N N . LEU A 1 255 ? 0.771 -11.898 1.335 1.00 95.56 255 LEU A N 1
ATOM 2053 C CA . LEU A 1 255 ? -0.398 -11.587 0.514 1.00 95.56 255 LEU A CA 1
ATOM 2054 C C . LEU A 1 255 ? -1.036 -12.845 -0.082 1.00 95.56 255 LEU A C 1
ATOM 2056 O O . LEU A 1 255 ? -2.260 -12.928 -0.145 1.00 95.56 255 LEU A O 1
ATOM 2060 N N . ALA A 1 256 ? -0.244 -13.838 -0.495 1.00 93.81 256 ALA A N 1
ATOM 2061 C CA . ALA A 1 256 ? -0.778 -15.107 -0.978 1.00 93.81 256 ALA A CA 1
ATOM 2062 C C . ALA A 1 256 ? -1.594 -15.823 0.110 1.00 93.81 256 ALA A C 1
ATOM 2064 O O . ALA A 1 256 ? -2.719 -16.239 -0.168 1.00 93.81 256 ALA A O 1
ATOM 2065 N N . GLU A 1 257 ? -1.074 -15.895 1.338 1.00 94.94 257 GLU A N 1
ATOM 2066 C CA . GLU A 1 257 ? -1.775 -16.489 2.481 1.00 94.94 257 GLU A CA 1
ATOM 2067 C C . GLU A 1 257 ? -3.010 -15.677 2.888 1.00 94.94 257 GLU A C 1
ATOM 2069 O O . GLU A 1 257 ? -4.095 -16.240 3.039 1.00 94.94 257 GLU A O 1
ATOM 2074 N N . ALA A 1 258 ? -2.904 -14.346 2.947 1.00 95.75 258 ALA A N 1
ATOM 2075 C CA . ALA A 1 258 ? -4.039 -13.457 3.195 1.00 95.75 258 ALA A CA 1
ATOM 2076 C C . ALA A 1 258 ? -5.184 -13.678 2.191 1.00 95.75 258 ALA A C 1
ATOM 2078 O O . ALA A 1 258 ? -6.351 -13.782 2.574 1.00 95.75 258 ALA A O 1
ATOM 2079 N N . MET A 1 259 ? -4.859 -13.812 0.902 1.00 95.94 259 MET A N 1
ATOM 2080 C CA . MET A 1 259 ? -5.847 -14.025 -0.158 1.00 95.94 259 MET A CA 1
ATOM 2081 C C . MET A 1 259 ? -6.580 -15.373 -0.049 1.00 95.94 259 MET A C 1
ATOM 2083 O O . MET A 1 259 ? -7.678 -15.499 -0.595 1.00 95.94 259 MET A O 1
ATOM 2087 N N . ARG A 1 260 ? -6.049 -16.364 0.688 1.00 95.81 260 ARG A N 1
ATOM 2088 C CA . ARG A 1 260 ? -6.749 -17.640 0.955 1.00 95.81 260 ARG A CA 1
ATOM 2089 C C . ARG A 1 260 ? -8.006 -17.462 1.808 1.00 95.81 260 ARG A C 1
ATOM 2091 O O . ARG A 1 260 ? -8.882 -18.323 1.776 1.00 95.81 260 ARG A O 1
ATOM 2098 N N . HIS A 1 261 ? -8.115 -16.349 2.536 1.00 97.44 261 HIS A N 1
ATOM 2099 C CA . HIS A 1 261 ? -9.277 -16.020 3.370 1.00 97.44 261 HIS A CA 1
ATOM 2100 C C . HIS A 1 261 ? -10.409 -15.318 2.612 1.00 97.44 261 HIS A C 1
ATOM 2102 O O . HIS A 1 261 ? -11.418 -14.966 3.228 1.00 97.44 261 HIS A O 1
ATOM 2108 N N . ASP A 1 262 ? -10.253 -15.149 1.292 1.00 97.31 262 ASP A N 1
ATOM 2109 C CA . ASP A 1 262 ? -11.184 -14.459 0.392 1.00 97.31 262 ASP A CA 1
ATOM 2110 C C . ASP A 1 262 ? -11.570 -13.041 0.873 1.00 97.31 262 ASP A C 1
ATOM 2112 O O . ASP A 1 262 ? -12.760 -12.718 0.951 1.00 97.31 262 ASP A O 1
ATOM 2116 N N . PRO A 1 263 ? -10.595 -12.169 1.209 1.00 98.31 263 PRO A N 1
ATOM 2117 C CA . PRO A 1 263 ? -10.899 -10.826 1.690 1.00 98.31 263 PRO A CA 1
ATOM 2118 C C . PRO A 1 263 ? -11.644 -10.007 0.634 1.00 98.31 263 PRO A C 1
ATOM 2120 O O . PRO A 1 263 ? -11.467 -10.189 -0.571 1.00 98.31 263 PRO A O 1
ATOM 2123 N N . ASP A 1 264 ? -12.492 -9.095 1.085 1.00 98.38 264 ASP A N 1
ATOM 2124 C CA . ASP A 1 264 ? -13.142 -8.087 0.260 1.00 98.38 264 ASP A CA 1
ATOM 2125 C C . ASP A 1 264 ? -12.152 -7.005 -0.198 1.00 98.38 264 ASP A C 1
ATOM 2127 O O . ASP A 1 264 ? -12.189 -6.594 -1.358 1.00 98.38 264 ASP A O 1
ATOM 2131 N N . PHE A 1 265 ? -11.244 -6.610 0.694 1.00 98.75 265 PHE A N 1
ATOM 2132 C CA . PHE A 1 265 ? -10.138 -5.684 0.453 1.00 98.75 265 PHE A CA 1
ATOM 2133 C C . PHE A 1 265 ? -9.015 -5.910 1.478 1.00 98.75 265 PHE A C 1
ATOM 2135 O O . PHE A 1 265 ? -9.171 -6.659 2.449 1.00 98.75 265 PHE A O 1
ATOM 2142 N N . ILE A 1 266 ? -7.877 -5.260 1.258 1.00 98.81 266 ILE A N 1
ATOM 2143 C CA . ILE A 1 266 ? -6.707 -5.291 2.138 1.00 98.81 266 ILE A CA 1
ATOM 2144 C C . ILE A 1 266 ? -6.375 -3.857 2.567 1.00 98.81 266 ILE A C 1
ATOM 2146 O O . ILE A 1 266 ? -6.529 -2.933 1.776 1.00 98.81 266 ILE A O 1
ATOM 2150 N N . ILE A 1 267 ? -5.909 -3.665 3.800 1.00 98.81 267 ILE A N 1
ATOM 2151 C CA . ILE A 1 267 ? -5.305 -2.409 4.261 1.00 98.81 267 ILE A CA 1
ATOM 2152 C C . ILE A 1 267 ? -3.824 -2.665 4.549 1.00 98.81 267 ILE A C 1
ATOM 2154 O O . ILE A 1 267 ? -3.491 -3.592 5.293 1.00 98.81 267 ILE A O 1
ATOM 2158 N N . PHE A 1 268 ? -2.943 -1.842 3.979 1.00 98.62 268 PHE A N 1
ATOM 2159 C CA . PHE A 1 268 ? -1.504 -1.903 4.221 1.00 98.62 268 PHE A CA 1
ATOM 2160 C C . PHE A 1 268 ? -1.029 -0.658 4.980 1.00 98.62 268 PHE A C 1
ATOM 2162 O O . PHE A 1 268 ? -1.094 0.447 4.455 1.00 98.62 268 PHE A O 1
ATOM 2169 N N . MET A 1 269 ? -0.566 -0.808 6.222 1.00 97.94 269 MET A N 1
ATOM 2170 C CA . MET A 1 269 ? -0.512 0.310 7.185 1.00 97.94 269 MET A CA 1
ATOM 2171 C C . MET A 1 269 ? 0.845 1.036 7.259 1.00 97.94 269 MET A C 1
ATOM 2173 O O . MET A 1 269 ? 1.240 1.473 8.339 1.00 97.94 269 MET A O 1
ATOM 2177 N N . GLY A 1 270 ? 1.545 1.183 6.131 1.00 96.75 270 GLY A N 1
ATOM 2178 C CA . GLY A 1 270 ? 2.813 1.923 6.029 1.00 96.75 270 GLY A CA 1
ATOM 2179 C C . GLY A 1 270 ? 4.085 1.075 6.096 1.00 96.75 270 GLY A C 1
ATOM 2180 O O . GLY A 1 270 ? 4.051 -0.150 6.253 1.00 96.75 270 GLY A O 1
ATOM 2181 N N . ASP A 1 271 ? 5.224 1.744 5.909 1.00 96.88 271 ASP A N 1
ATOM 2182 C CA . ASP A 1 271 ? 6.554 1.148 5.742 1.00 96.88 271 ASP A CA 1
ATOM 2183 C C . ASP A 1 271 ? 6.575 0.112 4.601 1.00 96.88 271 ASP A C 1
ATOM 2185 O O . ASP A 1 271 ? 7.018 -1.042 4.740 1.00 96.88 271 ASP A O 1
ATOM 2189 N N . LEU A 1 272 ? 6.071 0.536 3.439 1.00 96.62 272 LEU A N 1
ATOM 2190 C CA . LEU A 1 272 ? 6.049 -0.271 2.220 1.00 96.62 272 LEU A CA 1
ATOM 2191 C C . LEU A 1 272 ? 7.480 -0.489 1.718 1.00 96.62 272 LEU A C 1
ATOM 2193 O O . LEU A 1 272 ? 7.857 -1.610 1.350 1.00 96.62 272 LEU A O 1
ATOM 2197 N N . ILE A 1 273 ? 8.273 0.587 1.733 1.00 94.00 273 ILE A N 1
ATOM 2198 C CA . ILE A 1 273 ? 9.622 0.665 1.164 1.00 94.00 273 ILE A CA 1
ATOM 2199 C C . ILE A 1 273 ? 10.690 0.931 2.228 1.00 94.00 273 ILE A C 1
ATOM 2201 O O . ILE A 1 273 ? 10.403 1.368 3.337 1.00 94.00 273 ILE A O 1
ATOM 2205 N N . GLN A 1 274 ? 11.964 0.671 1.915 1.00 90.50 274 GLN A N 1
ATOM 2206 C CA . GLN A 1 274 ? 13.062 0.982 2.840 1.00 90.50 274 GLN A CA 1
ATOM 2207 C C . GLN A 1 274 ? 13.253 2.491 3.004 1.00 90.50 274 GLN A C 1
ATOM 2209 O O . GLN A 1 274 ? 13.768 2.928 4.032 1.00 90.50 274 GLN A O 1
ATOM 2214 N N . GLY A 1 275 ? 12.873 3.280 2.007 1.00 90.88 275 GLY A N 1
ATOM 2215 C CA . GLY A 1 275 ? 12.902 4.727 2.105 1.00 90.88 275 GLY A CA 1
ATOM 2216 C C . GLY A 1 275 ? 14.307 5.308 2.315 1.00 90.88 275 GLY A C 1
ATOM 2217 O O . GLY A 1 275 ? 15.297 4.765 1.811 1.00 90.88 275 GLY A O 1
ATOM 2218 N N . TYR A 1 276 ? 14.379 6.408 3.073 1.00 90.38 276 TYR A N 1
ATOM 2219 C CA . TYR A 1 276 ? 15.583 7.165 3.428 1.00 90.38 276 TYR A CA 1
ATOM 2220 C C . TYR A 1 276 ? 16.530 7.430 2.251 1.00 90.38 276 TYR A C 1
ATOM 2222 O O . TYR A 1 276 ? 17.728 7.137 2.317 1.00 90.38 276 TYR A O 1
ATOM 2230 N N . THR A 1 277 ? 16.006 7.984 1.157 1.00 90.06 277 THR A N 1
ATOM 2231 C CA . THR A 1 277 ? 16.809 8.314 -0.023 1.00 90.06 277 THR A CA 1
ATOM 2232 C C . THR A 1 277 ? 16.514 9.712 -0.546 1.00 90.06 277 THR A C 1
ATOM 2234 O O . THR A 1 277 ? 15.367 10.134 -0.605 1.00 90.06 277 THR A O 1
ATOM 2237 N N . SER A 1 278 ? 17.560 10.432 -0.952 1.00 91.94 278 SER A N 1
ATOM 2238 C CA . SER A 1 278 ? 17.434 11.697 -1.682 1.00 91.94 278 SER A CA 1
ATOM 2239 C C . SER A 1 278 ? 17.259 11.513 -3.193 1.00 91.94 278 SER A C 1
ATOM 2241 O O . SER A 1 278 ? 17.022 12.486 -3.902 1.00 91.94 278 SER A O 1
ATOM 2243 N N . ASP A 1 279 ? 17.386 10.283 -3.703 1.00 91.56 279 ASP A N 1
ATOM 2244 C CA . ASP A 1 279 ? 17.175 9.973 -5.116 1.00 91.56 279 ASP A CA 1
ATOM 2245 C C . ASP A 1 279 ? 15.706 9.595 -5.352 1.00 91.56 279 ASP A C 1
ATOM 2247 O O . ASP A 1 279 ? 15.283 8.468 -5.080 1.00 91.56 279 ASP A O 1
ATOM 2251 N N . THR A 1 280 ? 14.933 10.536 -5.896 1.00 93.50 280 THR A N 1
ATOM 2252 C CA . THR A 1 280 ? 13.521 10.339 -6.259 1.00 93.50 280 THR A CA 1
ATOM 2253 C C . THR A 1 280 ? 13.323 9.178 -7.238 1.00 93.50 280 THR A C 1
ATOM 2255 O O . THR A 1 280 ? 12.309 8.483 -7.174 1.00 93.50 280 THR A O 1
ATOM 2258 N N . THR A 1 281 ? 14.294 8.908 -8.118 1.00 92.06 281 THR A N 1
ATOM 2259 C CA . THR A 1 281 ? 14.233 7.761 -9.038 1.00 92.06 281 THR A CA 1
ATOM 2260 C C . THR A 1 281 ? 14.312 6.462 -8.255 1.00 92.06 281 THR A C 1
ATOM 2262 O O . THR A 1 281 ? 13.513 5.555 -8.483 1.00 92.06 281 THR A O 1
ATOM 2265 N N . TYR A 1 282 ? 15.233 6.375 -7.293 1.00 91.56 282 TYR A N 1
ATOM 2266 C CA . TYR A 1 282 ? 15.334 5.189 -6.455 1.00 91.56 282 TYR A CA 1
ATOM 2267 C C . TYR A 1 282 ? 14.087 5.006 -5.592 1.00 91.56 282 TYR A C 1
ATOM 2269 O O . TYR A 1 282 ? 13.556 3.900 -5.567 1.00 91.56 282 TYR A O 1
ATOM 2277 N N . ALA A 1 283 ? 13.580 6.069 -4.956 1.00 94.12 283 ALA A N 1
ATOM 2278 C CA . ALA A 1 283 ? 12.323 6.040 -4.201 1.00 94.12 283 ALA A CA 1
ATOM 2279 C C . ALA A 1 283 ? 11.171 5.460 -5.040 1.00 94.12 283 ALA A C 1
ATOM 2281 O O . ALA A 1 283 ? 10.521 4.497 -4.628 1.00 94.12 283 ALA A O 1
ATOM 2282 N N . ARG A 1 284 ? 11.000 5.959 -6.272 1.00 95.31 284 ARG A N 1
ATOM 2283 C CA . ARG A 1 284 ? 10.013 5.440 -7.226 1.00 95.31 284 ARG A CA 1
ATOM 2284 C C . ARG A 1 284 ? 10.217 3.956 -7.528 1.00 95.31 284 ARG A C 1
ATOM 2286 O O . ARG A 1 284 ? 9.248 3.205 -7.532 1.00 95.31 284 ARG A O 1
ATOM 2293 N N . ILE A 1 285 ? 11.455 3.515 -7.754 1.00 92.88 285 ILE A N 1
ATOM 2294 C CA . ILE A 1 285 ? 11.763 2.098 -8.005 1.00 92.88 285 ILE A CA 1
ATOM 2295 C C . ILE A 1 285 ? 11.362 1.222 -6.813 1.00 92.88 285 ILE A C 1
ATOM 2297 O O . ILE A 1 285 ? 10.884 0.107 -7.037 1.00 92.88 285 ILE A O 1
ATOM 2301 N N . GLN A 1 286 ? 11.528 1.689 -5.569 1.00 94.06 286 GLN A N 1
ATOM 2302 C CA . GLN A 1 286 ? 11.099 0.922 -4.393 1.00 94.06 286 GLN A CA 1
ATOM 2303 C C . GLN A 1 286 ? 9.573 0.750 -4.383 1.00 94.06 286 GLN A C 1
ATOM 2305 O O . GLN A 1 286 ? 9.093 -0.375 -4.259 1.00 94.06 286 GLN A O 1
ATOM 2310 N N . PHE A 1 287 ? 8.812 1.829 -4.600 1.00 96.69 287 PHE A N 1
ATOM 2311 C CA . PHE A 1 287 ? 7.346 1.764 -4.648 1.00 96.69 287 PHE A CA 1
ATOM 2312 C C . PHE A 1 287 ? 6.837 0.916 -5.817 1.00 96.69 287 PHE A C 1
ATOM 2314 O O . PHE A 1 287 ? 5.965 0.070 -5.641 1.00 96.69 287 PHE A O 1
ATOM 2321 N N . GLU A 1 288 ? 7.422 1.065 -7.007 1.00 95.00 288 GLU A N 1
ATOM 2322 C CA . GLU A 1 288 ? 7.083 0.219 -8.153 1.00 95.00 288 GLU A CA 1
ATOM 2323 C C . GLU A 1 288 ? 7.409 -1.256 -7.858 1.00 95.00 288 GLU A C 1
ATOM 2325 O O . GLU A 1 288 ? 6.615 -2.140 -8.173 1.00 95.00 288 GLU A O 1
ATOM 2330 N N . THR A 1 289 ? 8.529 -1.545 -7.185 1.00 93.00 289 THR A N 1
ATOM 2331 C CA . THR A 1 289 ? 8.872 -2.908 -6.742 1.00 93.00 289 THR A CA 1
ATOM 2332 C C . THR A 1 289 ? 7.848 -3.457 -5.745 1.00 93.00 289 THR A C 1
ATOM 2334 O O . THR A 1 289 ? 7.499 -4.642 -5.809 1.00 93.00 289 THR A O 1
ATOM 2337 N N . TRP A 1 290 ? 7.343 -2.612 -4.845 1.00 95.56 290 TRP A N 1
ATOM 2338 C CA . TRP A 1 290 ? 6.285 -2.977 -3.911 1.00 95.56 290 TRP A CA 1
ATOM 2339 C C . TRP A 1 290 ? 4.983 -3.308 -4.649 1.00 95.56 290 TRP A C 1
ATOM 2341 O O . TRP A 1 290 ? 4.449 -4.400 -4.462 1.00 95.56 290 TRP A O 1
ATOM 2351 N N . LEU A 1 291 ? 4.543 -2.451 -5.580 1.00 95.88 291 LEU A N 1
ATOM 2352 C CA . LEU A 1 291 ? 3.347 -2.681 -6.402 1.00 95.88 291 LEU A CA 1
ATOM 2353 C C . LEU A 1 291 ? 3.447 -3.976 -7.217 1.00 95.88 291 LEU A C 1
ATOM 2355 O O . LEU A 1 291 ? 2.497 -4.756 -7.255 1.00 95.88 291 LEU A O 1
ATOM 2359 N N . HIS A 1 292 ? 4.609 -4.254 -7.819 1.00 92.38 292 HIS A N 1
ATOM 2360 C CA . HIS A 1 292 ? 4.866 -5.530 -8.503 1.00 92.38 292 HIS A CA 1
ATOM 2361 C C . HIS A 1 292 ? 4.772 -6.723 -7.553 1.00 92.38 292 HIS A C 1
ATOM 2363 O O . HIS A 1 292 ? 4.200 -7.755 -7.899 1.00 92.38 292 HIS A O 1
ATOM 2369 N N . SER A 1 293 ? 5.307 -6.592 -6.340 1.00 91.38 293 SER A N 1
ATOM 2370 C CA . SER A 1 293 ? 5.262 -7.654 -5.331 1.00 91.38 293 SER A CA 1
ATOM 2371 C C . SER A 1 293 ? 3.850 -7.892 -4.793 1.00 91.38 293 SER A C 1
ATOM 2373 O O . SER A 1 293 ? 3.509 -9.030 -4.481 1.00 91.38 293 SER A O 1
ATOM 2375 N N . ALA A 1 294 ? 3.021 -6.849 -4.743 1.00 94.62 294 ALA A N 1
ATOM 2376 C CA . ALA A 1 294 ? 1.638 -6.918 -4.289 1.00 94.62 294 ALA A CA 1
ATOM 2377 C C . ALA A 1 294 ? 0.628 -7.266 -5.396 1.00 94.62 294 ALA A C 1
ATOM 2379 O O . ALA A 1 294 ? -0.540 -7.542 -5.108 1.00 94.62 294 ALA A O 1
ATOM 2380 N N . TRP A 1 295 ? 1.051 -7.276 -6.664 1.00 93.31 295 TRP A N 1
ATOM 2381 C CA . TRP A 1 295 ? 0.149 -7.314 -7.816 1.00 93.31 295 TRP A CA 1
ATOM 2382 C C . TRP A 1 295 ? -0.791 -8.530 -7.848 1.00 93.31 295 TRP A C 1
ATOM 2384 O O . TRP A 1 295 ? -1.947 -8.414 -8.258 1.00 93.31 295 TRP A O 1
ATOM 2394 N N . THR A 1 296 ? -0.354 -9.697 -7.371 1.00 88.75 296 THR A N 1
ATOM 2395 C CA . THR A 1 296 ? -1.195 -10.909 -7.336 1.00 88.75 296 THR A CA 1
ATOM 2396 C C . THR A 1 296 ? -2.430 -10.769 -6.440 1.00 88.75 296 THR A C 1
ATOM 2398 O O . THR A 1 296 ? -3.435 -11.443 -6.692 1.00 88.75 296 THR A O 1
ATOM 2401 N N . ALA A 1 297 ? -2.371 -9.885 -5.439 1.00 94.50 297 ALA A N 1
ATOM 2402 C CA . ALA A 1 297 ? -3.501 -9.484 -4.608 1.00 94.50 297 ALA A CA 1
ATOM 2403 C C . ALA A 1 297 ? -4.171 -8.206 -5.143 1.00 94.50 297 ALA A C 1
ATOM 2405 O O . ALA A 1 297 ? -5.377 -8.220 -5.385 1.00 94.50 297 ALA A O 1
ATOM 2406 N N . ASN A 1 298 ? -3.396 -7.148 -5.418 1.00 94.31 298 ASN A N 1
ATOM 2407 C CA . ASN A 1 298 ? -3.907 -5.825 -5.824 1.00 94.31 298 ASN A CA 1
ATOM 2408 C C . ASN A 1 298 ? -4.636 -5.830 -7.186 1.00 94.31 298 ASN A C 1
ATOM 2410 O O . ASN A 1 298 ? -5.456 -4.975 -7.501 1.00 94.31 298 ASN A O 1
ATOM 2414 N N . SER A 1 299 ? -4.377 -6.832 -8.029 1.00 95.06 299 SER A N 1
ATOM 2415 C CA . SER A 1 299 ? -5.150 -7.032 -9.260 1.00 95.06 299 SER A CA 1
ATOM 2416 C C . SER A 1 299 ? -6.547 -7.623 -9.028 1.00 95.06 299 SER A C 1
ATOM 2418 O O . SER A 1 299 ? -7.359 -7.631 -9.950 1.00 95.06 299 SER A O 1
ATOM 2420 N N . LYS A 1 300 ? -6.842 -8.164 -7.839 1.00 95.44 300 LYS A N 1
ATOM 2421 C CA . LYS A 1 300 ? -8.078 -8.918 -7.553 1.00 95.44 300 LYS A CA 1
ATOM 2422 C C . LYS A 1 300 ? -8.997 -8.243 -6.542 1.00 95.44 300 LYS A C 1
ATOM 2424 O O . LYS A 1 300 ? -10.215 -8.445 -6.603 1.00 95.44 300 LYS A O 1
ATOM 2429 N N . VAL A 1 301 ? -8.411 -7.519 -5.596 1.00 97.25 301 VAL A N 1
ATOM 2430 C CA . VAL A 1 301 ? -9.082 -6.773 -4.530 1.00 97.25 301 VAL A CA 1
ATOM 2431 C C . VAL A 1 301 ? -8.346 -5.458 -4.329 1.00 97.25 301 VAL A C 1
ATOM 2433 O O . VAL A 1 301 ? -7.152 -5.383 -4.610 1.00 97.25 301 VAL A O 1
ATOM 2436 N N . SER A 1 302 ? -9.046 -4.442 -3.832 1.00 98.12 302 SER A N 1
ATOM 2437 C CA . SER A 1 302 ? -8.407 -3.170 -3.507 1.00 98.12 302 SER A CA 1
ATOM 2438 C C . SER A 1 302 ? -7.429 -3.340 -2.350 1.00 98.12 302 SER A C 1
ATOM 2440 O O . SER A 1 302 ? -7.729 -4.050 -1.382 1.00 98.12 302 SER A O 1
ATOM 2442 N N . ILE A 1 303 ? -6.278 -2.684 -2.460 1.00 98.31 303 ILE A N 1
ATOM 2443 C CA . ILE A 1 303 ? -5.357 -2.480 -1.346 1.00 98.31 303 ILE A CA 1
ATOM 2444 C C . ILE A 1 303 ? -5.401 -0.991 -1.008 1.00 98.31 303 ILE A C 1
ATOM 2446 O O . ILE A 1 303 ? -5.240 -0.154 -1.889 1.00 98.31 303 ILE A O 1
ATOM 2450 N N . TYR A 1 304 ? -5.696 -0.684 0.253 1.00 98.62 304 TYR A N 1
ATOM 2451 C CA . TYR A 1 304 ? -5.715 0.670 0.793 1.00 98.62 304 TYR A CA 1
ATOM 2452 C C . TYR A 1 304 ? -4.447 0.890 1.605 1.00 98.62 304 TYR A C 1
ATOM 2454 O O . TYR A 1 304 ? -4.301 0.345 2.703 1.00 98.62 304 TYR A O 1
ATOM 2462 N N . GLU A 1 305 ? -3.510 1.641 1.045 1.00 98.31 305 GLU A N 1
ATOM 2463 C CA . GLU A 1 305 ? -2.234 1.926 1.683 1.00 98.31 305 GLU A CA 1
ATOM 2464 C C . GLU A 1 305 ? -2.306 3.180 2.573 1.00 98.31 305 GLU A C 1
ATOM 2466 O O . GLU A 1 305 ? -2.972 4.165 2.240 1.00 98.31 305 GLU A O 1
ATOM 2471 N N . ALA A 1 306 ? -1.608 3.138 3.709 1.00 98.25 306 ALA A N 1
ATOM 2472 C CA . ALA A 1 306 ? -1.292 4.288 4.552 1.00 98.25 306 ALA A CA 1
ATOM 2473 C C . ALA A 1 306 ? 0.209 4.598 4.460 1.00 98.25 306 ALA A C 1
ATOM 2475 O O . ALA A 1 306 ? 1.010 3.701 4.199 1.00 98.25 306 ALA A O 1
ATOM 2476 N N . VAL A 1 307 ? 0.584 5.854 4.696 1.00 98.06 307 VAL A N 1
ATOM 2477 C CA . VAL A 1 307 ? 1.985 6.299 4.715 1.00 98.06 307 VAL A CA 1
ATOM 2478 C C . VAL A 1 307 ? 2.615 5.958 6.064 1.00 98.06 307 VAL A C 1
ATOM 2480 O O . VAL A 1 307 ? 2.019 6.246 7.102 1.00 98.06 307 VAL A O 1
ATOM 2483 N N . GLY A 1 308 ? 3.809 5.359 6.046 1.00 97.25 308 GLY A N 1
ATOM 2484 C CA . GLY A 1 308 ? 4.676 5.231 7.218 1.00 97.25 308 GLY A CA 1
ATOM 2485 C C . GLY A 1 308 ? 5.931 6.094 7.136 1.00 97.25 308 GLY A C 1
ATOM 2486 O O . GLY A 1 308 ? 6.239 6.696 6.105 1.00 97.25 308 GLY A O 1
ATOM 2487 N N . ASN A 1 309 ? 6.703 6.122 8.220 1.00 95.19 309 ASN A N 1
ATOM 2488 C CA . ASN A 1 309 ? 7.871 6.988 8.347 1.00 95.19 309 ASN A CA 1
ATOM 2489 C C . ASN A 1 309 ? 8.969 6.681 7.311 1.00 95.19 309 ASN A C 1
ATOM 2491 O O . ASN A 1 309 ? 9.745 7.567 6.946 1.00 95.19 309 ASN A O 1
ATOM 2495 N N . HIS A 1 310 ? 9.082 5.436 6.831 1.00 94.50 310 HIS A N 1
ATOM 2496 C CA . HIS A 1 310 ? 9.998 5.128 5.734 1.00 94.50 310 HIS A CA 1
ATOM 2497 C C . HIS A 1 310 ? 9.489 5.677 4.398 1.00 94.50 310 HIS A C 1
ATOM 2499 O O . HIS A 1 310 ? 10.291 6.197 3.619 1.00 94.50 310 HIS A O 1
ATOM 2505 N N . ASP A 1 311 ? 8.183 5.622 4.154 1.00 97.31 311 ASP A N 1
ATOM 2506 C CA . ASP A 1 311 ? 7.562 6.131 2.930 1.00 97.31 311 ASP A CA 1
ATOM 2507 C C . ASP A 1 311 ? 7.653 7.668 2.878 1.00 97.31 311 ASP A C 1
ATOM 2509 O O . ASP A 1 311 ? 8.102 8.223 1.877 1.00 97.31 311 ASP A O 1
ATOM 2513 N N . ALA A 1 312 ? 7.376 8.339 4.003 1.00 96.44 312 ALA A N 1
ATOM 2514 C CA . ALA A 1 312 ? 7.493 9.793 4.184 1.00 96.44 312 ALA A CA 1
ATOM 2515 C C . ALA A 1 312 ? 8.943 10.320 4.141 1.00 96.44 312 ALA A C 1
ATOM 2517 O O . ALA A 1 312 ? 9.191 11.520 4.123 1.00 96.44 312 ALA A O 1
ATOM 2518 N N . SER A 1 313 ? 9.936 9.427 4.125 1.00 92.94 313 SER A N 1
ATOM 2519 C CA . SER A 1 313 ? 11.357 9.786 4.042 1.00 92.94 313 SER A CA 1
ATOM 2520 C C . SER A 1 313 ? 11.925 9.662 2.622 1.00 92.94 313 SER A C 1
ATOM 2522 O O . SER A 1 313 ? 13.141 9.499 2.448 1.00 92.94 313 SER A O 1
ATOM 2524 N N . SER A 1 314 ? 11.073 9.608 1.592 1.00 93.50 314 SER A N 1
ATOM 2525 C CA . SER A 1 314 ? 11.493 9.310 0.218 1.00 93.50 314 SER A CA 1
ATOM 2526 C C . SER A 1 314 ? 10.632 9.982 -0.866 1.00 93.50 314 SER A C 1
ATOM 2528 O O . SER A 1 314 ? 9.546 9.490 -1.162 1.00 93.50 314 SER A O 1
ATOM 2530 N N . PRO A 1 315 ? 11.162 11.019 -1.550 1.00 94.56 315 PRO A N 1
ATOM 2531 C CA . PRO A 1 315 ? 12.518 11.559 -1.398 1.00 94.56 315 PRO A CA 1
ATOM 2532 C C . PRO A 1 315 ? 12.717 12.353 -0.094 1.00 94.56 315 PRO A C 1
ATOM 2534 O O . PRO A 1 315 ? 11.765 12.810 0.518 1.00 94.56 315 PRO A O 1
ATOM 2537 N N . LEU A 1 316 ? 13.974 12.543 0.317 1.00 93.50 316 LEU A N 1
ATOM 2538 C CA . LEU A 1 316 ? 14.357 13.474 1.387 1.00 93.50 316 LEU A CA 1
ATOM 2539 C C . LEU A 1 316 ? 15.413 14.482 0.923 1.00 93.50 316 LEU A C 1
ATOM 2541 O O . LEU A 1 316 ? 16.222 14.200 0.035 1.00 93.50 316 LEU A O 1
ATOM 2545 N N . VAL A 1 317 ? 15.471 15.647 1.568 1.00 95.56 317 VAL A N 1
ATOM 2546 C CA . VAL A 1 317 ? 16.622 16.552 1.475 1.00 95.56 317 VAL A CA 1
ATOM 2547 C C . VAL A 1 317 ? 17.616 16.200 2.577 1.00 95.56 317 VAL A C 1
ATOM 2549 O O . VAL A 1 317 ? 17.368 16.416 3.764 1.00 95.56 317 VAL A O 1
ATOM 2552 N N . GLN A 1 318 ? 18.771 15.663 2.185 1.00 93.38 318 GLN A N 1
ATOM 2553 C CA . GLN A 1 318 ? 19.850 15.331 3.112 1.00 93.38 318 GLN A CA 1
ATOM 2554 C C . GLN A 1 318 ? 20.719 16.569 3.380 1.00 93.38 318 GLN A C 1
ATOM 2556 O O . GLN A 1 318 ? 21.393 17.052 2.472 1.00 93.38 318 GLN A O 1
ATOM 2561 N N . ILE A 1 319 ? 20.745 17.058 4.626 1.00 92.25 319 ILE A N 1
ATOM 2562 C CA . ILE A 1 319 ? 21.653 18.144 5.044 1.00 92.25 319 ILE A CA 1
ATOM 2563 C C . ILE A 1 319 ? 22.993 17.547 5.487 1.00 92.25 319 ILE A C 1
ATOM 2565 O O . ILE A 1 319 ? 24.053 17.886 4.968 1.00 92.25 319 ILE A O 1
ATOM 2569 N N . ASP A 1 320 ? 22.940 16.631 6.454 1.00 89.75 320 ASP A N 1
ATOM 2570 C CA . ASP A 1 320 ? 24.084 15.873 6.961 1.00 89.75 320 ASP A CA 1
ATOM 2571 C C . ASP A 1 320 ? 23.603 14.557 7.586 1.00 89.75 320 ASP A C 1
ATOM 2573 O O . ASP A 1 320 ? 22.409 14.337 7.727 1.00 89.75 320 ASP A O 1
ATOM 2577 N N . ARG A 1 321 ? 24.507 13.683 8.040 1.00 82.81 321 ARG A N 1
ATOM 2578 C CA . ARG A 1 321 ? 24.167 12.355 8.599 1.00 82.81 321 ARG A CA 1
ATOM 2579 C C . ARG A 1 321 ? 23.073 12.351 9.689 1.00 82.81 321 ARG A C 1
ATOM 2581 O O . ARG A 1 321 ? 22.438 11.319 9.927 1.00 82.81 321 ARG A O 1
ATOM 2588 N N . ARG A 1 322 ? 22.913 13.444 10.428 1.00 90.31 322 ARG A N 1
ATOM 2589 C CA . ARG A 1 322 ? 21.971 13.596 11.541 1.00 90.31 322 ARG A CA 1
ATOM 2590 C C . ARG A 1 322 ? 20.742 14.421 11.166 1.00 90.31 322 ARG A C 1
ATOM 2592 O O . ARG A 1 322 ? 19.772 14.343 11.917 1.00 90.31 322 ARG A O 1
ATOM 2599 N N . ASN A 1 323 ? 20.780 15.140 10.047 1.00 92.50 323 ASN A N 1
ATOM 2600 C CA . ASN A 1 323 ? 19.780 16.126 9.664 1.00 92.50 323 ASN A CA 1
ATOM 2601 C C . ASN A 1 323 ? 19.232 15.878 8.248 1.00 92.50 323 ASN A C 1
ATOM 2603 O O . ASN A 1 323 ? 19.987 15.882 7.271 1.00 92.50 323 ASN A O 1
ATOM 2607 N N . HIS A 1 324 ? 17.918 15.693 8.139 1.00 94.31 324 HIS A N 1
ATOM 2608 C CA . HIS A 1 324 ? 17.183 15.659 6.870 1.00 94.31 324 HIS A CA 1
ATOM 2609 C C . HIS A 1 324 ? 15.749 16.141 7.063 1.00 94.31 324 HIS A C 1
ATOM 2611 O O . HIS A 1 324 ? 15.250 16.158 8.185 1.00 94.31 324 HIS A O 1
ATOM 2617 N N . TYR A 1 325 ? 15.086 16.507 5.976 1.00 95.31 325 TYR A N 1
ATOM 2618 C CA . TYR A 1 325 ? 13.688 16.923 5.987 1.00 95.31 325 TYR A CA 1
ATOM 2619 C C . TYR A 1 325 ? 13.020 16.585 4.653 1.00 95.31 325 TYR A C 1
ATOM 2621 O O . TYR A 1 325 ? 13.709 16.358 3.654 1.00 95.31 325 TYR A O 1
ATOM 2629 N N . ASP A 1 326 ? 11.696 16.534 4.658 1.00 94.31 326 ASP A N 1
ATOM 2630 C CA . ASP A 1 326 ? 10.872 16.358 3.464 1.00 94.31 326 ASP A CA 1
ATOM 2631 C C . ASP A 1 326 ? 11.041 17.540 2.477 1.00 94.31 326 ASP A C 1
ATOM 2633 O O . ASP A 1 326 ? 11.001 18.703 2.901 1.00 94.31 326 ASP A O 1
ATOM 2637 N N . PRO A 1 327 ? 11.304 17.310 1.174 1.00 94.31 327 PRO A N 1
ATOM 2638 C CA . PRO A 1 327 ? 11.440 18.394 0.213 1.00 94.31 327 PRO A CA 1
ATOM 2639 C C . PRO A 1 327 ? 10.140 19.199 0.087 1.00 94.31 327 PRO A C 1
ATOM 2641 O O . PRO A 1 327 ? 9.051 18.646 0.188 1.00 94.31 327 PRO A O 1
ATOM 2644 N N . PRO A 1 328 ? 10.215 20.509 -0.199 1.00 93.25 328 PRO A N 1
ATOM 2645 C CA . PRO A 1 328 ? 9.005 21.282 -0.429 1.00 93.25 328 PRO A CA 1
ATOM 2646 C C . PRO A 1 328 ? 8.272 20.799 -1.697 1.00 93.25 328 PRO A C 1
ATOM 2648 O O . PRO A 1 328 ? 8.916 20.320 -2.645 1.00 93.25 328 PRO A O 1
ATOM 2651 N N . PRO A 1 329 ? 6.947 21.006 -1.775 1.00 94.44 329 PRO A N 1
ATOM 2652 C CA . PRO A 1 329 ? 6.183 20.749 -2.990 1.00 94.44 329 PRO A CA 1
ATOM 2653 C C . PRO A 1 329 ? 6.763 21.476 -4.214 1.00 94.44 329 PRO A C 1
ATOM 2655 O O . PRO A 1 329 ? 7.322 22.572 -4.075 1.00 94.44 329 PRO A O 1
ATOM 2658 N N . PRO A 1 330 ? 6.646 20.915 -5.432 1.00 94.50 330 PRO A N 1
ATOM 2659 C CA . PRO A 1 330 ? 5.941 19.680 -5.791 1.00 94.50 330 PRO A CA 1
ATOM 2660 C C . PRO A 1 330 ? 6.855 18.433 -5.785 1.00 94.50 330 PRO A C 1
ATOM 2662 O O . PRO A 1 330 ? 6.739 17.581 -6.663 1.00 94.50 330 PRO A O 1
ATOM 2665 N N . ASN A 1 331 ? 7.846 18.365 -4.885 1.00 95.00 331 ASN A N 1
ATOM 2666 C CA . ASN A 1 331 ? 8.816 17.263 -4.833 1.00 95.00 331 ASN A CA 1
ATOM 2667 C C . ASN A 1 331 ? 8.860 16.554 -3.468 1.00 95.00 331 ASN A C 1
ATOM 2669 O O . ASN A 1 331 ? 9.852 15.878 -3.188 1.00 95.00 331 ASN A O 1
ATOM 2673 N N . SER A 1 332 ? 7.839 16.743 -2.628 1.00 96.81 332 SER A N 1
ATOM 2674 C CA . SER A 1 332 ? 7.724 16.075 -1.323 1.00 96.81 332 SER A CA 1
ATOM 2675 C C . SER A 1 332 ? 7.546 14.559 -1.466 1.00 96.81 332 SER A C 1
ATOM 2677 O O . SER A 1 332 ? 7.262 14.046 -2.559 1.00 96.81 332 SER A O 1
ATOM 2679 N N . ALA A 1 333 ? 7.691 13.823 -0.364 1.00 97.06 333 ALA A N 1
ATOM 2680 C CA . ALA A 1 333 ? 7.330 12.408 -0.310 1.00 97.06 333 ALA A CA 1
ATOM 2681 C C . ALA A 1 333 ? 5.850 12.181 -0.673 1.00 97.06 333 ALA A C 1
ATOM 2683 O O . ALA A 1 333 ? 5.531 11.261 -1.431 1.00 97.06 333 ALA A O 1
ATOM 2684 N N . GLU A 1 334 ? 4.951 13.055 -0.222 1.00 97.62 334 GLU A N 1
ATOM 2685 C CA . GLU A 1 334 ? 3.523 12.987 -0.528 1.00 97.62 334 GLU A CA 1
ATOM 2686 C C . GLU A 1 334 ? 3.209 13.295 -2.000 1.00 97.62 334 GLU A C 1
ATOM 2688 O O . GLU A 1 334 ? 2.299 12.684 -2.567 1.00 97.62 334 GLU A O 1
ATOM 2693 N N . ASP A 1 335 ? 3.968 14.181 -2.656 1.00 97.44 335 ASP A N 1
ATOM 2694 C CA . ASP A 1 335 ? 3.844 14.401 -4.105 1.00 97.44 335 ASP A CA 1
ATOM 2695 C C . ASP A 1 335 ? 4.199 13.128 -4.885 1.00 97.44 335 ASP A C 1
ATOM 2697 O O . ASP A 1 335 ? 3.480 12.738 -5.808 1.00 97.44 335 ASP A O 1
ATOM 2701 N N . LEU A 1 336 ? 5.291 12.451 -4.500 1.00 97.44 336 LEU A N 1
ATOM 2702 C CA . LEU A 1 336 ? 5.679 11.184 -5.121 1.00 97.44 336 LEU A CA 1
ATOM 2703 C C . LEU A 1 336 ? 4.635 10.090 -4.854 1.00 97.44 336 LEU A C 1
ATOM 2705 O O . LEU A 1 336 ? 4.318 9.318 -5.761 1.00 97.44 336 LEU A O 1
ATOM 2709 N N . TRP A 1 337 ? 4.087 10.034 -3.638 1.00 97.75 337 TRP A N 1
ATOM 2710 C CA . TRP A 1 337 ? 3.013 9.109 -3.274 1.00 97.75 337 TRP A CA 1
ATOM 2711 C C . TRP A 1 337 ? 1.785 9.293 -4.176 1.00 97.75 337 TRP A C 1
ATOM 2713 O O . TRP A 1 337 ? 1.337 8.331 -4.802 1.00 97.75 337 TRP A O 1
ATOM 2723 N N . ALA A 1 338 ? 1.301 10.532 -4.320 1.00 96.50 338 ALA A N 1
ATOM 2724 C CA . ALA A 1 338 ? 0.138 10.888 -5.140 1.00 96.50 338 ALA A CA 1
ATOM 2725 C C . ALA A 1 338 ? 0.362 10.744 -6.662 1.00 96.50 338 ALA A C 1
ATOM 2727 O O . ALA A 1 338 ? -0.579 10.865 -7.450 1.00 96.50 338 ALA A O 1
ATOM 2728 N N . GLU A 1 339 ? 1.606 10.534 -7.105 1.00 95.31 339 GLU A N 1
ATOM 2729 C CA . GLU A 1 339 ? 1.928 10.189 -8.494 1.00 95.31 339 GLU A CA 1
ATOM 2730 C C . GLU A 1 339 ? 1.846 8.675 -8.753 1.00 95.31 339 GLU A C 1
ATOM 2732 O O . GLU A 1 339 ? 1.684 8.255 -9.902 1.00 95.31 339 GLU A O 1
ATOM 2737 N N . ILE A 1 340 ? 2.022 7.852 -7.715 1.00 95.06 340 ILE A N 1
ATOM 2738 C CA . ILE A 1 340 ? 2.182 6.396 -7.829 1.00 95.06 340 ILE A CA 1
ATOM 2739 C C . ILE A 1 340 ? 0.907 5.653 -7.438 1.00 95.06 340 ILE A C 1
ATOM 2741 O O . ILE A 1 340 ? 0.508 4.724 -8.145 1.00 95.06 340 ILE A O 1
ATOM 2745 N N . PHE A 1 341 ? 0.304 6.023 -6.312 1.00 96.62 341 PHE A N 1
ATOM 2746 C CA . PHE A 1 341 ? -0.861 5.337 -5.771 1.00 96.62 341 PHE A CA 1
ATOM 2747 C C . PHE A 1 341 ? -2.153 5.930 -6.313 1.00 96.62 341 PHE A C 1
ATOM 2749 O O . PHE A 1 341 ? -2.208 7.097 -6.676 1.00 96.62 341 PHE A O 1
ATOM 2756 N N . VAL A 1 342 ? -3.183 5.087 -6.370 1.00 96.75 342 VAL A N 1
ATOM 2757 C CA . VAL A 1 342 ? -4.523 5.465 -6.820 1.00 96.75 342 VAL A CA 1
ATOM 2758 C C . VAL A 1 342 ? -5.500 5.108 -5.718 1.00 96.75 342 VAL A C 1
ATOM 2760 O O . VAL A 1 342 ? -5.895 3.948 -5.578 1.00 96.75 342 VAL A O 1
ATOM 2763 N N . LEU A 1 343 ? -5.838 6.095 -4.898 1.00 97.81 343 LEU A N 1
ATOM 2764 C CA . LEU A 1 343 ? -6.589 5.931 -3.651 1.00 97.81 343 LEU A CA 1
ATOM 2765 C C . LEU A 1 343 ? -7.697 6.990 -3.552 1.00 97.81 343 LEU A C 1
ATOM 2767 O O . LEU A 1 343 ? -7.784 7.888 -4.394 1.00 97.81 343 LEU A O 1
ATOM 2771 N N . PRO A 1 344 ? -8.624 6.889 -2.583 1.00 97.69 344 PRO A N 1
ATOM 2772 C CA . PRO A 1 344 ? -9.641 7.917 -2.424 1.00 97.69 344 PRO A CA 1
ATOM 2773 C C . PRO A 1 344 ? -9.012 9.302 -2.181 1.00 97.69 344 PRO A C 1
ATOM 2775 O O . PRO A 1 344 ? -8.009 9.450 -1.487 1.00 97.69 344 PRO A O 1
ATOM 2778 N N . THR A 1 345 ? -9.615 10.337 -2.768 1.00 96.75 345 THR A N 1
ATOM 2779 C CA . THR A 1 345 ? -9.107 11.723 -2.741 1.00 96.75 345 THR A CA 1
ATOM 2780 C C . THR A 1 345 ? -10.024 12.655 -1.944 1.00 96.75 345 THR A C 1
ATOM 2782 O O . THR A 1 345 ? -10.160 13.828 -2.276 1.00 96.75 345 THR A O 1
ATOM 2785 N N . ASN A 1 346 ? -10.742 12.124 -0.954 1.00 97.25 346 ASN A N 1
ATOM 2786 C CA . ASN A 1 346 ? -11.729 12.845 -0.136 1.00 97.25 346 ASN A CA 1
ATOM 2787 C C . ASN A 1 346 ? -11.169 13.327 1.219 1.00 97.25 346 ASN A C 1
ATOM 2789 O O . ASN A 1 346 ? -11.938 13.645 2.132 1.00 97.25 346 ASN A O 1
ATOM 2793 N N . GLY A 1 347 ? -9.842 13.354 1.348 1.00 97.44 347 GLY A N 1
ATOM 2794 C CA . GLY A 1 347 ? -9.126 13.939 2.476 1.00 97.44 347 GLY A CA 1
ATOM 2795 C C . GLY A 1 347 ? -9.241 15.466 2.560 1.00 97.44 347 GLY A C 1
ATOM 2796 O O . GLY A 1 347 ? -9.995 16.089 1.805 1.00 97.44 347 GLY A O 1
ATOM 2797 N N . PRO A 1 348 ? -8.512 16.090 3.497 1.00 97.88 348 PRO A N 1
ATOM 2798 C CA . PRO A 1 348 ? -8.407 17.538 3.558 1.00 97.88 348 PRO A CA 1
ATOM 2799 C C . PRO A 1 348 ? -7.625 18.108 2.367 1.00 97.88 348 PRO A C 1
ATOM 2801 O O . PRO A 1 348 ? -6.802 17.431 1.758 1.00 97.88 348 PRO A O 1
ATOM 2804 N N . GLU A 1 349 ? -7.843 19.390 2.085 1.00 95.88 349 GLU A N 1
ATOM 2805 C CA . GLU A 1 349 ? -7.020 20.161 1.149 1.00 95.88 349 GLU A CA 1
ATOM 2806 C C . GLU A 1 349 ? -5.826 20.773 1.895 1.00 95.88 349 GLU A C 1
ATOM 2808 O O . GLU A 1 349 ? -5.987 21.305 2.999 1.00 95.88 349 GLU A O 1
ATOM 2813 N N . SER A 1 350 ? -4.636 20.718 1.298 1.00 95.50 350 SER A N 1
ATOM 2814 C CA . SER A 1 350 ? -3.448 21.407 1.811 1.00 95.50 350 SER A CA 1
ATOM 2815 C C . SER A 1 350 ? -3.341 22.822 1.226 1.00 95.50 350 SER A C 1
ATOM 2817 O O . SER A 1 350 ? -3.974 23.163 0.228 1.00 95.50 350 SER A O 1
ATOM 2819 N N . ALA A 1 351 ? -2.546 23.685 1.862 1.00 94.12 351 ALA A N 1
ATOM 2820 C CA . ALA A 1 351 ? -2.142 24.945 1.238 1.00 94.12 351 ALA A CA 1
ATOM 2821 C C . ALA A 1 351 ? -1.094 24.679 0.142 1.00 94.12 351 ALA A C 1
ATOM 2823 O O . ALA A 1 351 ? -0.286 23.773 0.301 1.00 94.12 351 ALA A O 1
ATOM 2824 N N . ASP A 1 352 ? -1.016 25.526 -0.892 1.00 89.38 352 ASP A N 1
ATOM 2825 C CA . ASP A 1 352 ? -0.060 25.376 -2.013 1.00 89.38 352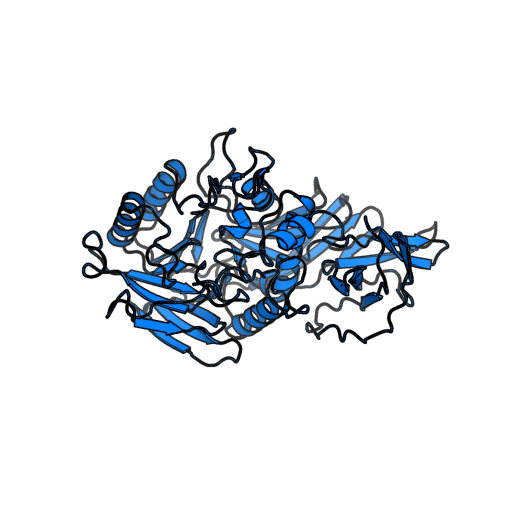 ASP A CA 1
ATOM 2826 C C . ASP A 1 352 ? 1.420 25.258 -1.584 1.00 89.38 352 ASP A C 1
ATOM 2828 O O . ASP A 1 352 ? 2.261 24.775 -2.338 1.00 89.38 352 ASP A O 1
ATOM 2832 N N . THR A 1 353 ? 1.764 25.731 -0.383 1.00 92.25 353 THR A N 1
ATOM 2833 C CA . THR A 1 353 ? 3.120 25.671 0.187 1.00 92.25 353 THR A CA 1
ATOM 2834 C C . THR A 1 353 ? 3.389 24.413 1.016 1.00 92.25 353 THR A C 1
ATOM 2836 O O . THR A 1 353 ? 4.464 24.306 1.602 1.00 92.25 353 THR A O 1
ATOM 2839 N N . MET A 1 354 ? 2.416 23.511 1.132 1.00 96.31 354 MET A N 1
ATOM 2840 C CA . MET A 1 354 ? 2.447 22.324 1.986 1.00 96.31 354 MET A CA 1
ATOM 2841 C C . MET A 1 354 ? 2.236 21.060 1.139 1.00 96.31 354 MET A C 1
ATOM 2843 O O . MET A 1 354 ? 1.459 21.114 0.180 1.00 96.31 354 MET A O 1
ATOM 2847 N N . PRO A 1 355 ? 2.884 19.927 1.472 1.00 96.81 355 PRO A N 1
ATOM 2848 C CA . PRO A 1 355 ? 2.675 18.659 0.770 1.00 96.81 355 PRO A CA 1
ATOM 2849 C C . PRO A 1 355 ? 1.191 18.279 0.648 1.00 96.81 355 PRO A C 1
ATOM 2851 O O . PRO A 1 355 ? 0.392 18.599 1.531 1.00 96.81 355 PRO A O 1
ATOM 2854 N N . PRO A 1 356 ? 0.757 17.636 -0.441 1.00 97.44 356 PRO A N 1
ATOM 2855 C CA . PRO A 1 356 ? -0.647 17.275 -0.600 1.00 97.44 356 PRO A CA 1
ATOM 2856 C C . PRO A 1 356 ? -1.058 16.159 0.373 1.00 97.44 356 PRO A C 1
ATOM 2858 O O . PRO A 1 356 ? -0.309 15.219 0.607 1.00 97.44 356 PRO A O 1
ATOM 2861 N N . TYR A 1 357 ? -2.304 16.174 0.856 1.00 98.12 357 TYR A N 1
ATOM 2862 C CA . TYR A 1 357 ? -2.901 14.996 1.518 1.00 98.12 357 TYR A CA 1
ATOM 2863 C C . TYR A 1 357 ? -3.493 13.981 0.526 1.00 98.12 357 TYR A C 1
ATOM 2865 O O . TYR A 1 357 ? -4.041 12.947 0.923 1.00 98.12 357 TYR A O 1
ATOM 2873 N N . LYS A 1 358 ? -3.430 14.296 -0.776 1.00 96.81 358 LYS A N 1
ATOM 2874 C CA . LYS A 1 358 ? -4.002 13.492 -1.858 1.00 96.81 358 LYS A CA 1
ATOM 2875 C C . LYS A 1 358 ? -3.504 12.053 -1.741 1.00 96.81 358 LYS A C 1
ATOM 2877 O O . LYS A 1 358 ? -2.302 11.808 -1.751 1.00 96.81 358 LYS A O 1
ATOM 2882 N N . GLU A 1 359 ? -4.451 11.122 -1.621 1.00 97.44 359 GLU A N 1
ATOM 2883 C CA . GLU A 1 359 ? -4.206 9.672 -1.605 1.00 97.44 359 GLU A CA 1
ATOM 2884 C C . GLU A 1 359 ? -3.418 9.154 -0.393 1.00 97.44 359 GLU A C 1
ATOM 2886 O O . GLU A 1 359 ? -3.149 7.960 -0.318 1.00 97.44 359 GLU A O 1
ATOM 2891 N N . ASN A 1 360 ? -3.098 10.009 0.585 1.00 97.88 360 ASN A N 1
ATOM 2892 C CA . ASN A 1 360 ? -2.446 9.613 1.839 1.00 97.88 360 ASN A CA 1
ATOM 2893 C C . ASN A 1 360 ? -3.272 9.927 3.099 1.00 97.88 360 ASN A C 1
ATOM 2895 O O . ASN A 1 360 ? -3.013 9.351 4.154 1.00 97.88 360 ASN A O 1
ATOM 2899 N N . VAL A 1 361 ? -4.308 10.763 2.983 1.00 98.75 361 VAL A N 1
ATOM 2900 C CA . VAL A 1 361 ? -5.356 10.929 3.998 1.00 98.75 361 VAL A CA 1
ATOM 2901 C C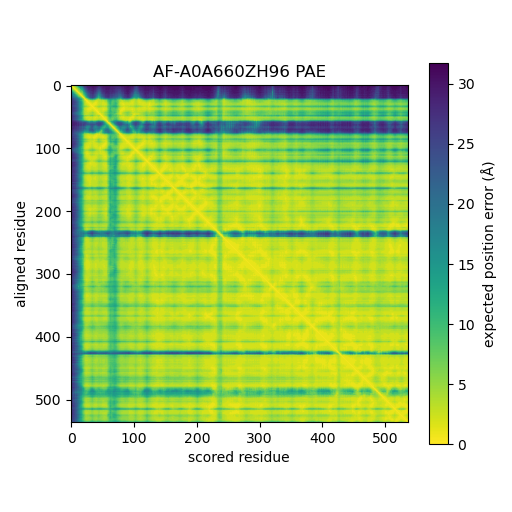 . VAL A 1 361 ? -6.707 10.826 3.314 1.00 98.75 361 VAL A C 1
ATOM 2903 O O . VAL A 1 361 ? -6.993 11.576 2.381 1.00 98.75 361 VAL A O 1
ATOM 2906 N N . TYR A 1 362 ? -7.545 9.898 3.760 1.00 98.81 362 TYR A N 1
ATOM 2907 C CA . TYR A 1 362 ? -8.849 9.663 3.151 1.00 98.81 362 TYR A CA 1
ATOM 2908 C C . TYR A 1 362 ? -9.740 8.789 4.031 1.00 98.81 362 TYR A C 1
ATOM 2910 O O . TYR A 1 362 ? -9.297 8.218 5.026 1.00 98.81 362 TYR A O 1
ATOM 2918 N N . SER A 1 363 ? -11.011 8.660 3.659 1.00 98.69 363 SER A N 1
ATOM 2919 C CA . SER A 1 363 ? -11.914 7.708 4.304 1.00 98.69 363 SER A CA 1
ATOM 2920 C C . SER A 1 363 ? -12.845 7.036 3.307 1.00 98.69 363 SER A C 1
ATOM 2922 O O . SER A 1 363 ? -13.113 7.563 2.226 1.00 98.69 363 SER A O 1
ATOM 2924 N N . PHE A 1 364 ? -13.333 5.846 3.643 1.00 98.31 364 PHE A N 1
ATOM 2925 C CA . PHE A 1 364 ? -14.278 5.112 2.806 1.00 98.31 364 PHE A CA 1
ATOM 2926 C C . PHE A 1 364 ? -15.208 4.234 3.640 1.00 98.31 364 PHE A C 1
ATOM 2928 O O . PHE A 1 364 ? -14.947 3.925 4.802 1.00 98.31 364 PHE A O 1
ATOM 2935 N N . ASP A 1 365 ? -16.306 3.817 3.016 1.00 97.81 365 ASP A N 1
ATOM 2936 C CA . ASP A 1 365 ? -17.293 2.934 3.625 1.00 97.81 365 ASP A CA 1
ATOM 2937 C C . ASP A 1 365 ? -17.241 1.541 3.005 1.00 97.81 365 ASP A C 1
ATOM 2939 O O . ASP A 1 365 ? -17.126 1.388 1.785 1.00 97.81 365 ASP A O 1
ATOM 2943 N N . TRP A 1 366 ? -17.429 0.522 3.841 1.00 97.56 366 TRP A N 1
ATOM 2944 C CA . TRP A 1 366 ? -17.650 -0.845 3.389 1.00 97.56 366 TRP A CA 1
ATOM 2945 C C . TRP A 1 366 ? -18.674 -1.539 4.286 1.00 97.56 366 TRP A C 1
ATOM 2947 O O . TRP A 1 366 ? -18.435 -1.737 5.477 1.00 97.56 366 TRP A O 1
ATOM 2957 N N . GLY A 1 367 ? -19.832 -1.908 3.729 1.00 95.56 367 GLY A N 1
ATOM 2958 C CA . GLY A 1 367 ? -20.944 -2.421 4.531 1.00 95.56 367 GLY A CA 1
ATOM 2959 C C . GLY A 1 367 ? -21.382 -1.409 5.597 1.00 95.56 367 GLY A C 1
ATOM 2960 O O . GLY A 1 367 ? -21.686 -0.261 5.277 1.00 95.56 367 GLY A O 1
ATOM 2961 N N . ASP A 1 368 ? -21.401 -1.840 6.860 1.00 94.56 368 ASP A N 1
ATOM 2962 C CA . ASP A 1 368 ? -21.753 -1.007 8.025 1.00 94.56 368 ASP A CA 1
ATOM 2963 C C . ASP A 1 368 ? -20.545 -0.318 8.686 1.0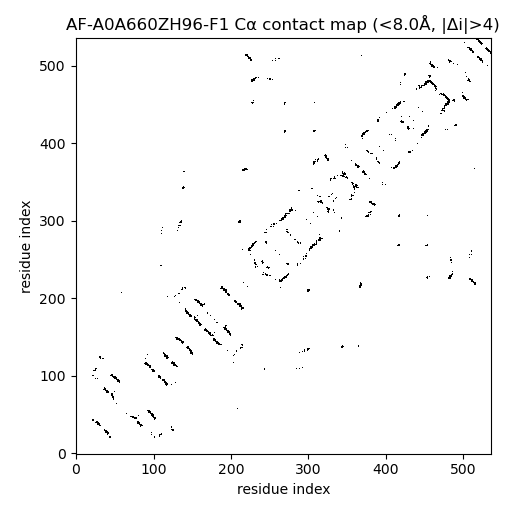0 94.56 368 ASP A C 1
ATOM 2965 O O . ASP A 1 368 ? -20.677 0.293 9.751 1.00 94.56 368 ASP A O 1
ATOM 2969 N N . ALA A 1 369 ? -19.352 -0.449 8.099 1.00 97.81 369 ALA A N 1
ATOM 2970 C CA . ALA A 1 369 ? -18.129 0.102 8.661 1.00 97.81 369 ALA A CA 1
ATOM 2971 C C . ALA A 1 369 ? -17.626 1.318 7.885 1.00 97.81 369 ALA A C 1
ATOM 2973 O O . ALA A 1 369 ? -17.801 1.428 6.669 1.00 97.81 369 ALA A O 1
ATOM 2974 N N . HIS A 1 370 ? -16.959 2.195 8.623 1.00 98.69 370 HIS A N 1
ATOM 2975 C CA . HIS A 1 370 ? -16.278 3.376 8.127 1.00 98.69 370 HIS A CA 1
ATOM 2976 C C . HIS A 1 370 ? -14.784 3.269 8.439 1.00 98.69 370 HIS A C 1
ATOM 2978 O O . HIS A 1 370 ? -14.411 2.965 9.572 1.00 98.69 370 HIS A O 1
ATOM 2984 N N . PHE A 1 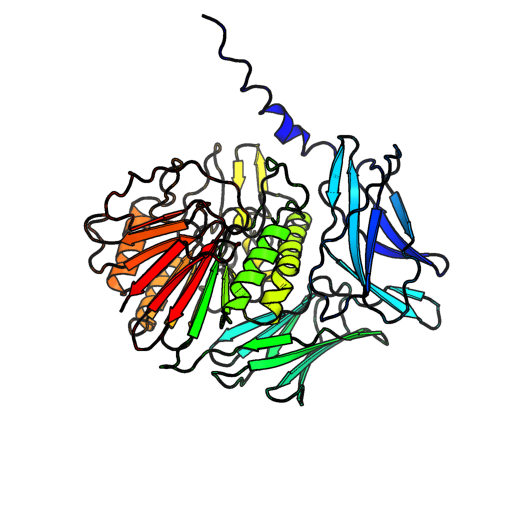371 ? -13.940 3.509 7.443 1.00 98.81 371 PHE A N 1
ATOM 2985 C CA . PHE A 1 371 ? -12.489 3.395 7.539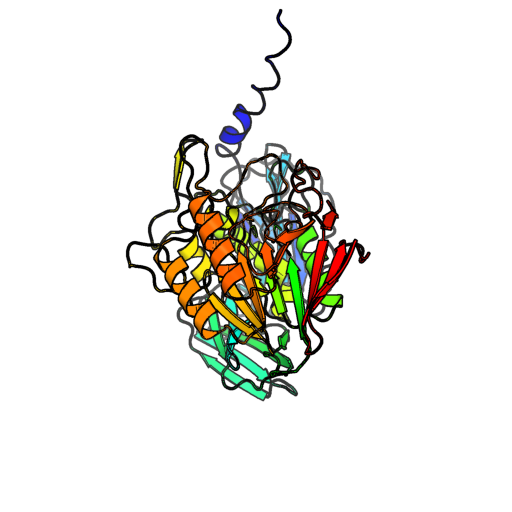 1.00 98.81 371 PHE A CA 1
ATOM 2986 C C . PHE A 1 371 ? -11.863 4.763 7.330 1.00 98.81 371 PHE A C 1
ATOM 2988 O O . PHE A 1 371 ? -12.154 5.412 6.329 1.00 98.81 371 PHE A O 1
ATOM 2995 N N . VAL A 1 372 ? -10.994 5.175 8.249 1.00 98.88 372 VAL A N 1
ATOM 2996 C CA . VAL A 1 372 ? -10.272 6.450 8.185 1.00 98.88 372 VAL A CA 1
ATOM 2997 C C . VAL A 1 372 ? -8.781 6.167 8.094 1.00 98.88 372 VAL A C 1
ATOM 2999 O O . VAL A 1 372 ? -8.228 5.534 8.990 1.00 98.88 372 VAL A O 1
ATOM 3002 N N . ILE A 1 373 ? -8.139 6.623 7.023 1.00 98.88 373 ILE A N 1
ATOM 3003 C CA . ILE A 1 373 ? -6.703 6.491 6.779 1.00 98.88 373 ILE A CA 1
ATOM 3004 C C . ILE A 1 373 ? -6.075 7.865 7.005 1.00 98.88 373 ILE A C 1
ATOM 3006 O O . ILE A 1 373 ? -6.510 8.858 6.419 1.00 98.88 373 ILE A O 1
ATOM 3010 N N . LEU A 1 374 ? -5.075 7.914 7.881 1.00 98.88 374 LEU A N 1
ATOM 3011 C CA . LEU A 1 374 ? -4.380 9.129 8.295 1.00 98.88 374 LEU A CA 1
ATOM 3012 C C . LEU A 1 374 ? -2.879 9.006 8.015 1.00 98.88 374 LEU A C 1
ATOM 3014 O O . LEU A 1 374 ? -2.311 7.914 8.081 1.00 98.88 374 LEU A O 1
ATOM 3018 N N . ASN A 1 375 ? -2.234 10.149 7.794 1.00 98.50 375 ASN A N 1
ATOM 3019 C CA . ASN A 1 375 ? -0.787 10.271 7.671 1.00 98.50 375 ASN A CA 1
ATOM 3020 C C . ASN A 1 375 ? -0.243 10.939 8.942 1.00 98.50 375 ASN A C 1
ATOM 3022 O O . ASN A 1 375 ? -0.313 12.163 9.086 1.00 98.50 375 ASN A O 1
ATOM 3026 N N . CYS A 1 376 ? 0.260 10.127 9.877 1.00 97.69 376 CYS A N 1
ATOM 3027 C CA . CYS A 1 376 ? 0.880 10.607 11.116 1.00 97.69 376 CYS A CA 1
ATOM 3028 C C . CYS A 1 376 ? 2.365 10.970 10.965 1.00 97.69 376 CYS A C 1
ATOM 3030 O O . CYS A 1 376 ? 2.959 11.468 11.917 1.00 97.69 376 CYS A O 1
ATOM 3032 N N . ASP A 1 377 ? 2.937 10.722 9.787 1.00 96.88 377 ASP A N 1
ATOM 3033 C CA . ASP A 1 377 ? 4.329 10.987 9.417 1.00 96.88 377 ASP A CA 1
ATOM 3034 C C . ASP A 1 377 ? 4.453 12.186 8.459 1.00 96.88 377 ASP A C 1
ATOM 3036 O O . ASP A 1 377 ? 5.492 12.410 7.845 1.00 96.88 377 ASP A O 1
ATOM 3040 N N . TYR A 1 378 ? 3.394 12.984 8.329 1.00 96.38 378 TYR A N 1
ATOM 3041 C CA . TYR A 1 378 ? 3.359 14.157 7.464 1.00 96.38 378 TYR A CA 1
ATOM 3042 C C . TYR A 1 378 ? 4.433 15.185 7.865 1.00 96.38 378 TYR A C 1
ATOM 3044 O O . TYR A 1 378 ? 4.605 15.480 9.051 1.00 96.38 378 TYR A O 1
A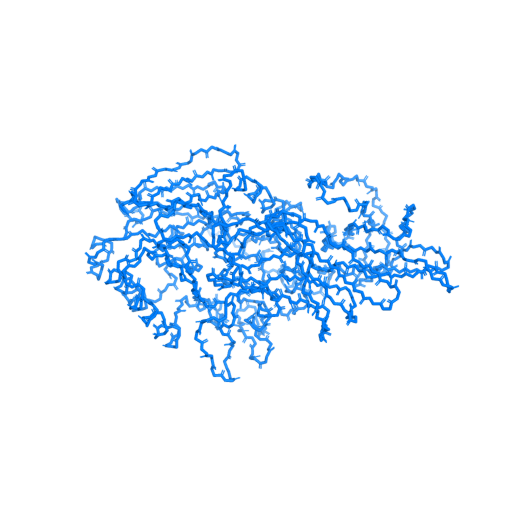TOM 3052 N N . LEU A 1 379 ? 5.147 15.753 6.881 1.00 93.38 379 LEU A N 1
ATOM 3053 C CA . LEU A 1 379 ? 6.325 16.616 7.096 1.00 93.38 379 LEU A CA 1
ATOM 3054 C C . LEU A 1 379 ? 7.452 15.940 7.900 1.00 93.38 379 LEU A C 1
ATOM 3056 O O . LEU A 1 379 ? 8.125 16.575 8.731 1.00 93.38 379 LEU A O 1
ATOM 3060 N N . TYR A 1 380 ? 7.665 14.647 7.653 1.00 94.75 380 TYR A N 1
ATOM 3061 C CA . TYR A 1 380 ? 8.704 13.869 8.312 1.00 94.75 380 TYR A CA 1
ATOM 3062 C C . TYR A 1 380 ? 10.079 14.547 8.208 1.00 94.75 380 TYR A C 1
ATOM 3064 O O . TYR A 1 380 ? 10.549 14.958 7.142 1.00 94.75 380 TYR A O 1
ATOM 3072 N N . HIS A 1 381 ? 10.774 14.647 9.339 1.00 94.62 381 HIS A N 1
ATOM 3073 C CA . HIS A 1 381 ? 12.119 15.207 9.375 1.00 94.62 381 HIS A CA 1
ATOM 3074 C C . HIS A 1 381 ? 12.960 14.618 10.501 1.00 94.62 381 HIS A C 1
ATOM 3076 O O . HIS A 1 381 ? 12.493 13.907 11.389 1.00 94.62 381 HIS A O 1
ATOM 3082 N N . ARG A 1 382 ? 14.253 14.931 10.474 1.00 94.44 382 ARG A N 1
ATOM 3083 C CA . ARG A 1 382 ? 15.209 14.553 11.504 1.00 94.44 382 ARG A CA 1
ATOM 3084 C C . ARG A 1 382 ? 16.123 15.722 11.815 1.00 94.44 382 ARG A C 1
ATOM 3086 O O . ARG A 1 382 ? 16.764 16.250 10.912 1.00 94.44 382 ARG A O 1
ATOM 3093 N N . VAL A 1 383 ? 16.217 16.072 13.095 1.00 94.31 383 VAL A N 1
ATOM 3094 C CA . VAL A 1 383 ? 17.098 17.130 13.607 1.00 94.31 383 VAL A CA 1
ATOM 3095 C C . VAL A 1 383 ? 17.978 16.565 14.716 1.00 94.31 383 VAL A C 1
ATOM 3097 O O . VAL A 1 383 ? 17.515 15.872 15.623 1.00 94.31 383 VAL A O 1
ATOM 3100 N N . ASP A 1 384 ? 19.286 16.794 14.620 1.00 92.56 384 ASP A N 1
ATOM 3101 C CA . ASP A 1 384 ? 20.308 16.288 15.538 1.00 92.56 384 ASP A CA 1
ATOM 3102 C C . ASP A 1 384 ? 20.208 14.780 15.804 1.00 92.56 384 ASP A C 1
ATOM 3104 O O . ASP A 1 384 ? 20.545 14.253 16.870 1.00 92.56 384 ASP A O 1
ATOM 3108 N N . GLY A 1 385 ? 19.805 14.028 14.785 1.00 87.56 385 GLY A N 1
ATOM 3109 C CA . GLY A 1 385 ? 19.690 12.582 14.838 1.00 87.56 385 GLY A CA 1
ATOM 3110 C C . GLY A 1 385 ? 18.389 12.073 15.462 1.00 87.56 385 GLY A C 1
ATOM 3111 O O . GLY A 1 385 ? 18.244 10.852 15.567 1.00 87.56 385 GLY A O 1
ATOM 3112 N N . ARG A 1 386 ? 17.458 12.956 15.833 1.00 90.06 386 ARG A N 1
ATOM 3113 C CA . ARG A 1 386 ? 16.126 12.623 16.356 1.00 90.06 386 ARG A CA 1
ATOM 3114 C C . ARG A 1 386 ? 15.080 12.857 15.274 1.00 90.06 386 ARG A C 1
ATOM 3116 O O . ARG A 1 386 ? 15.118 13.905 14.640 1.00 90.06 386 ARG A O 1
ATOM 3123 N N . ARG A 1 387 ? 14.210 11.873 15.038 1.00 90.88 387 ARG A N 1
ATOM 3124 C CA . ARG A 1 387 ? 13.076 12.032 14.120 1.00 90.88 387 ARG A CA 1
ATOM 3125 C C . ARG A 1 387 ? 12.028 12.974 14.715 1.00 90.88 387 ARG A C 1
ATOM 3127 O O . ARG A 1 387 ? 11.982 13.115 15.940 1.00 90.88 387 ARG A O 1
ATOM 3134 N N . SER A 1 388 ? 11.217 13.579 13.859 1.00 92.62 388 SER A N 1
ATOM 3135 C CA . SER A 1 388 ? 9.957 14.199 14.252 1.00 92.62 388 SER A CA 1
ATOM 3136 C C . SER A 1 388 ? 9.066 13.177 14.966 1.00 92.62 388 SER A C 1
ATOM 3138 O O . SER A 1 388 ? 9.097 12.000 14.596 1.00 92.62 388 SER A O 1
ATOM 3140 N N . PRO A 1 389 ? 8.318 13.584 16.004 1.00 93.69 389 PRO A N 1
ATOM 3141 C CA . PRO A 1 389 ? 7.283 12.734 16.575 1.00 93.69 389 PRO A CA 1
ATOM 3142 C C . PRO A 1 389 ? 6.154 12.532 15.560 1.00 93.69 389 PRO A C 1
ATOM 3144 O O . PRO A 1 389 ? 5.904 13.411 14.731 1.00 93.69 389 PRO A O 1
ATOM 3147 N N . ALA A 1 390 ? 5.451 11.409 15.672 1.00 96.00 390 ALA A N 1
ATOM 3148 C CA . ALA A 1 390 ? 4.213 11.202 14.942 1.00 96.00 390 ALA A CA 1
ATOM 3149 C C . ALA A 1 390 ? 3.166 12.224 15.413 1.00 96.00 390 ALA A C 1
ATOM 3151 O O . ALA A 1 390 ? 3.024 12.488 16.615 1.00 96.00 390 ALA A O 1
ATOM 3152 N N . ALA A 1 391 ? 2.444 12.831 14.474 1.00 96.75 391 ALA A N 1
ATOM 3153 C CA . ALA A 1 391 ? 1.448 13.854 14.771 1.00 96.75 391 ALA A CA 1
ATOM 3154 C C . ALA A 1 391 ? 0.448 14.028 13.625 1.00 96.75 391 ALA A C 1
ATOM 3156 O O . ALA A 1 391 ? 0.741 13.737 12.471 1.00 96.75 391 ALA A O 1
ATOM 3157 N N . LEU A 1 392 ? -0.729 14.569 13.948 1.00 97.75 392 LEU A N 1
ATOM 3158 C CA . LEU A 1 392 ? -1.612 15.172 12.952 1.00 97.75 392 LEU A CA 1
ATOM 3159 C C . LEU A 1 392 ? -1.479 16.685 13.067 1.00 97.75 392 LEU A C 1
ATOM 3161 O O . LEU A 1 392 ? -1.601 17.234 14.166 1.00 97.75 392 LEU A O 1
ATOM 3165 N N . ASP A 1 393 ? -1.264 17.373 11.952 1.00 96.62 393 ASP A N 1
ATOM 3166 C CA . ASP A 1 393 ? -1.363 18.827 11.963 1.00 96.62 393 ASP A CA 1
ATOM 3167 C C . ASP A 1 393 ? -2.816 19.294 12.179 1.00 96.62 393 ASP A C 1
ATOM 3169 O O . ASP A 1 393 ? -3.771 18.511 12.252 1.00 96.62 393 ASP A O 1
ATOM 3173 N N . SER A 1 394 ? -2.997 20.606 12.320 1.00 97.31 394 SER A N 1
ATOM 3174 C CA . SER A 1 394 ? -4.305 21.184 12.634 1.00 97.31 394 SER A CA 1
ATOM 3175 C C . SER A 1 394 ? -5.350 20.964 11.537 1.00 97.31 394 SER A C 1
ATOM 3177 O O . SER A 1 394 ? -6.539 20.880 11.853 1.00 97.31 394 SER A O 1
ATOM 3179 N N . VAL A 1 395 ? -4.930 20.855 10.274 1.00 98.38 395 VAL A N 1
ATOM 3180 C CA . VAL A 1 395 ? -5.820 20.655 9.126 1.00 98.38 395 VAL A CA 1
ATOM 3181 C C . VAL A 1 395 ? -6.330 19.218 9.122 1.00 98.38 395 VAL A C 1
ATOM 3183 O O . VAL A 1 395 ? -7.545 18.996 9.106 1.00 98.38 395 VAL A O 1
ATOM 3186 N N . GLN A 1 396 ? -5.423 18.248 9.238 1.00 98.44 396 GLN A N 1
ATOM 3187 C CA . GLN A 1 396 ? -5.768 16.834 9.294 1.00 98.44 396 GLN A CA 1
ATOM 3188 C C . GLN A 1 396 ? -6.595 16.501 10.546 1.00 98.44 396 GLN A C 1
ATOM 3190 O O . GLN A 1 396 ? -7.597 15.792 10.456 1.00 98.44 396 GLN A O 1
ATOM 3195 N N . LEU A 1 397 ? -6.253 17.075 11.705 1.00 98.62 397 LEU A N 1
ATOM 3196 C CA . LEU A 1 397 ? -6.999 16.879 12.952 1.00 98.62 397 LEU A CA 1
ATOM 3197 C C . LEU A 1 397 ? -8.428 17.450 12.885 1.00 98.62 397 LEU A C 1
ATOM 3199 O O . LEU A 1 397 ? -9.372 16.835 13.393 1.00 98.62 397 LEU A O 1
ATOM 3203 N N . ALA A 1 398 ? -8.608 18.622 12.267 1.00 98.62 398 ALA A N 1
ATOM 3204 C CA . ALA A 1 398 ? -9.931 19.213 12.071 1.00 98.62 398 ALA A CA 1
ATOM 3205 C C . ALA A 1 398 ? -10.784 18.382 11.102 1.00 98.62 398 ALA A C 1
ATOM 3207 O O . ALA A 1 398 ? -11.971 18.157 11.365 1.00 98.62 398 ALA A O 1
ATOM 3208 N N . TRP A 1 399 ? -10.174 17.890 10.019 1.00 98.81 399 TRP A N 1
ATOM 3209 C CA . TRP A 1 399 ? -10.822 16.984 9.075 1.00 98.81 399 TRP A CA 1
ATOM 3210 C C . TRP A 1 399 ? -11.255 15.682 9.755 1.00 98.81 399 TRP A C 1
ATOM 3212 O O . TRP A 1 399 ? -12.434 15.341 9.675 1.00 98.81 399 TRP A O 1
ATOM 3222 N N . LEU A 1 400 ? -10.363 15.037 10.517 1.00 98.88 400 LEU A N 1
ATOM 3223 C CA . LEU A 1 400 ? -10.656 13.812 11.265 1.00 98.88 400 LEU A CA 1
ATOM 3224 C C . LEU A 1 400 ? -11.859 14.001 12.192 1.00 98.88 400 LEU A C 1
ATOM 3226 O O . LEU A 1 400 ? -12.790 13.202 12.171 1.00 98.88 400 LEU A O 1
ATOM 3230 N N . ARG A 1 401 ? -11.887 15.083 12.981 1.00 98.75 401 ARG A N 1
ATOM 3231 C CA . ARG A 1 401 ? -13.024 15.365 13.873 1.00 98.75 401 ARG A CA 1
ATOM 3232 C C . ARG A 1 401 ? -14.335 15.479 13.096 1.00 98.75 401 ARG A C 1
ATOM 3234 O O . ARG A 1 401 ? -15.354 14.946 13.524 1.00 98.75 401 ARG A O 1
ATOM 3241 N N . SER A 1 402 ? -14.313 16.187 11.969 1.00 98.69 402 SER A N 1
ATOM 3242 C CA . SER A 1 402 ? -15.493 16.356 11.124 1.00 98.69 402 SER A CA 1
ATOM 3243 C C . SER A 1 402 ? -15.948 15.033 10.504 1.00 98.69 402 SER A C 1
ATOM 3245 O O . SER A 1 402 ? -17.148 14.788 10.393 1.00 98.69 402 SER A O 1
ATOM 3247 N N . ASP A 1 403 ? -15.004 14.179 10.118 1.00 98.75 403 ASP A N 1
ATOM 3248 C CA . ASP A 1 403 ? -15.286 12.883 9.513 1.00 98.75 403 ASP A CA 1
ATOM 3249 C C . ASP A 1 403 ? -15.862 11.878 10.515 1.00 98.75 403 ASP A C 1
ATOM 3251 O O . ASP A 1 403 ? -16.882 11.248 10.231 1.00 98.75 403 ASP A O 1
ATOM 3255 N N . LEU A 1 404 ? -15.301 11.818 11.726 1.00 98.75 404 LEU A N 1
ATOM 3256 C CA . LEU A 1 404 ? -15.841 11.009 12.819 1.00 98.75 404 LEU A CA 1
ATOM 3257 C C . LEU A 1 404 ? -17.258 11.453 13.209 1.00 98.75 404 LEU A C 1
ATOM 3259 O O . LEU A 1 404 ? -18.137 10.612 13.374 1.00 98.75 404 LEU A O 1
ATOM 3263 N N . GLU A 1 405 ? -17.517 12.762 13.288 1.00 98.50 405 GLU A N 1
ATOM 3264 C CA . GLU A 1 405 ? -18.855 13.283 13.600 1.00 98.50 405 GLU A CA 1
ATOM 3265 C C . GLU A 1 405 ? -19.899 12.857 12.561 1.00 98.50 405 GLU A C 1
ATOM 3267 O O . GLU A 1 405 ? -20.986 12.406 12.924 1.00 98.50 405 GLU A O 1
ATOM 3272 N N . ARG A 1 406 ? -19.567 12.937 11.266 1.00 98.06 406 ARG A N 1
ATOM 3273 C CA . ARG A 1 406 ? -20.475 12.518 10.183 1.00 98.06 406 ARG A CA 1
ATOM 3274 C C . ARG A 1 406 ? -20.768 11.020 10.185 1.00 98.06 406 ARG A C 1
ATOM 3276 O O . ARG A 1 406 ? -21.808 10.616 9.669 1.00 98.06 406 ARG A O 1
ATOM 3283 N N . ASN A 1 407 ? -19.862 10.209 10.726 1.00 97.81 407 ASN A N 1
ATOM 3284 C CA . ASN A 1 407 ? -19.916 8.750 10.652 1.00 97.81 407 ASN A CA 1
ATOM 3285 C C . ASN A 1 407 ? -20.126 8.075 12.016 1.00 97.81 407 ASN A C 1
ATOM 3287 O O . ASN A 1 407 ? -19.989 6.859 12.115 1.00 97.81 407 ASN A O 1
ATOM 3291 N N . ARG A 1 408 ? -20.517 8.839 13.046 1.00 96.12 408 ARG A N 1
ATOM 3292 C CA . ARG A 1 408 ? -20.681 8.387 14.442 1.00 96.12 408 ARG A CA 1
ATOM 3293 C C . ARG A 1 408 ? -21.625 7.196 14.651 1.00 96.12 408 ARG A C 1
ATOM 3295 O O . ARG A 1 408 ? -21.539 6.530 15.674 1.00 96.12 408 ARG A O 1
ATOM 3302 N N . ASP A 1 409 ? -22.533 6.949 13.707 1.00 94.62 409 ASP A N 1
ATOM 3303 C CA . ASP A 1 409 ? -23.510 5.853 13.776 1.00 94.62 409 ASP A CA 1
ATOM 3304 C C . ASP A 1 409 ? -23.015 4.563 13.083 1.00 94.62 409 ASP A C 1
ATOM 3306 O O . ASP A 1 409 ? -23.736 3.566 13.034 1.00 94.62 409 ASP A O 1
ATOM 3310 N N . LYS A 1 410 ? -21.797 4.572 12.524 1.00 96.19 410 LYS A N 1
ATOM 3311 C CA . LYS A 1 410 ? -21.156 3.416 11.881 1.00 96.19 410 LYS A CA 1
ATOM 3312 C C . LYS A 1 410 ? -20.112 2.791 12.797 1.00 96.19 410 LYS A C 1
ATOM 3314 O O . LYS A 1 410 ? -19.647 3.396 13.758 1.00 96.19 410 LYS A O 1
ATOM 3319 N N . ARG A 1 411 ? -19.670 1.583 12.447 1.00 97.50 411 ARG A N 1
ATOM 3320 C CA . ARG A 1 411 ? -18.503 0.973 13.087 1.00 97.50 411 ARG A CA 1
ATOM 3321 C C . ARG A 1 411 ? -17.217 1.562 12.505 1.00 97.50 411 ARG A C 1
ATOM 3323 O O . ARG A 1 411 ? -16.917 1.321 11.340 1.00 97.50 411 ARG A O 1
ATOM 3330 N N . ILE A 1 412 ? -16.464 2.320 13.300 1.00 98.69 412 ILE A N 1
ATOM 3331 C CA . ILE A 1 412 ? -15.309 3.082 12.803 1.00 98.69 412 ILE A CA 1
ATOM 3332 C C . ILE A 1 412 ? -13.994 2.338 13.057 1.00 98.69 412 ILE A C 1
ATOM 3334 O O . ILE A 1 412 ? -13.692 1.985 14.195 1.00 98.69 412 ILE A O 1
ATOM 3338 N N . PHE A 1 413 ? -13.185 2.172 12.014 1.00 98.88 413 PHE A N 1
ATOM 3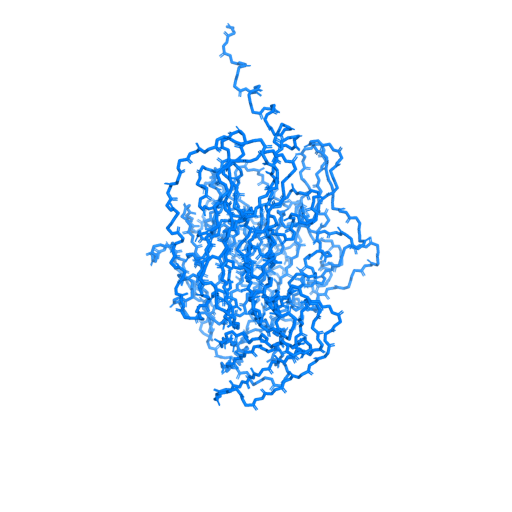339 C CA . PHE A 1 413 ? -11.789 1.749 12.096 1.00 98.88 413 PHE A CA 1
ATOM 3340 C C . PHE A 1 413 ? -10.887 2.911 11.687 1.00 98.88 413 PHE A C 1
ATOM 3342 O O . PHE A 1 413 ? -11.103 3.530 10.646 1.00 98.88 413 PHE A O 1
ATOM 3349 N N . VAL A 1 414 ? -9.871 3.201 12.495 1.00 98.94 414 VAL A N 1
ATOM 3350 C CA . VAL A 1 414 ? -8.889 4.252 12.198 1.00 98.94 414 VAL A CA 1
ATOM 3351 C C . VAL A 1 414 ? -7.540 3.604 11.924 1.00 98.94 414 VAL A C 1
ATOM 3353 O O . VAL A 1 414 ? -7.127 2.705 12.650 1.00 98.94 414 VAL A O 1
ATOM 3356 N N . VAL A 1 415 ? -6.856 4.056 10.882 1.00 98.94 415 VAL A N 1
ATOM 3357 C CA . VAL A 1 415 ? -5.596 3.498 10.398 1.00 98.94 415 VAL A CA 1
ATOM 3358 C C . VAL A 1 415 ? -4.557 4.607 10.317 1.00 98.94 415 VAL A C 1
ATOM 3360 O O . VAL A 1 415 ? -4.785 5.626 9.669 1.00 98.94 415 VAL A O 1
ATOM 3363 N N . TYR A 1 416 ? -3.417 4.399 10.967 1.00 98.50 416 TYR A N 1
ATOM 3364 C CA . TYR A 1 416 ? -2.206 5.212 10.812 1.00 98.50 416 TYR A CA 1
ATOM 3365 C C . TYR A 1 416 ? -0.987 4.399 11.227 1.00 98.50 416 TYR A C 1
ATOM 3367 O O . TYR A 1 416 ? -1.116 3.404 11.937 1.00 98.50 416 TYR A O 1
ATOM 3375 N N . HIS A 1 417 ? 0.200 4.800 10.790 1.00 98.00 417 HIS A N 1
ATOM 3376 C CA . HIS A 1 417 ? 1.373 3.945 10.889 1.00 98.00 417 HIS A CA 1
ATOM 3377 C C . HIS A 1 417 ? 1.897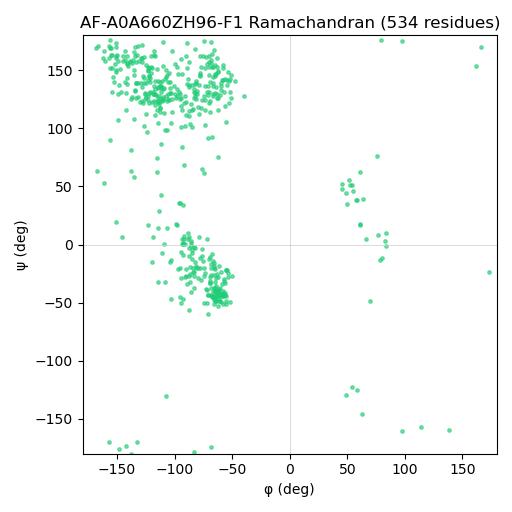 3.757 12.324 1.00 98.00 417 HIS A C 1
ATOM 3379 O O . HIS A 1 417 ? 1.924 2.628 12.819 1.00 98.00 417 HIS A O 1
ATOM 3385 N N . GLU A 1 418 ? 2.280 4.835 13.013 1.00 97.06 418 GLU A N 1
ATOM 3386 C CA . GLU A 1 418 ? 2.923 4.758 14.333 1.00 97.06 418 GLU A CA 1
ATOM 3387 C C . GLU A 1 418 ? 1.901 4.593 15.473 1.00 97.06 418 GLU A C 1
ATOM 3389 O O . GLU A 1 418 ? 0.958 5.370 15.543 1.00 97.06 418 GLU A O 1
ATOM 3394 N N . PRO A 1 419 ? 2.039 3.634 16.407 1.00 96.81 419 PRO A N 1
ATOM 3395 C CA . PRO A 1 419 ? 1.091 3.475 17.513 1.00 96.81 419 PRO A CA 1
ATOM 3396 C C . PRO A 1 419 ? 1.300 4.506 18.636 1.00 96.81 419 PRO A C 1
ATOM 3398 O O . PRO A 1 419 ? 2.431 4.822 19.006 1.00 96.81 419 PRO A O 1
ATOM 3401 N N . ILE A 1 420 ? 0.211 4.940 19.287 1.00 95.81 420 ILE A N 1
ATOM 3402 C CA . ILE A 1 420 ? 0.282 5.796 20.493 1.00 95.81 420 ILE A CA 1
ATOM 3403 C C . ILE A 1 420 ? 0.986 5.059 21.640 1.00 95.81 420 ILE A C 1
ATOM 3405 O O . ILE A 1 420 ? 1.817 5.631 22.348 1.00 95.81 420 ILE A O 1
ATOM 3409 N N . PHE A 1 421 ? 0.674 3.771 21.812 1.00 94.50 421 PHE A N 1
ATOM 3410 C CA . PHE A 1 421 ? 1.290 2.910 22.822 1.00 94.50 421 PHE A CA 1
ATOM 3411 C C . PHE A 1 421 ? 2.172 1.830 22.168 1.00 94.50 421 PHE A C 1
ATOM 3413 O O . PHE A 1 421 ? 1.684 0.728 21.904 1.00 94.50 421 PHE A O 1
ATOM 3420 N N . PRO A 1 422 ? 3.456 2.125 21.885 1.00 92.50 422 PRO A N 1
ATOM 3421 C CA . PRO A 1 422 ? 4.389 1.188 21.256 1.00 92.50 422 PRO A CA 1
ATOM 3422 C C . PRO A 1 422 ? 4.950 0.126 22.217 1.00 92.50 422 PRO A C 1
ATOM 3424 O O . PRO A 1 422 ? 5.233 0.376 23.394 1.00 92.50 422 PRO A O 1
ATOM 3427 N N . MET A 1 423 ? 5.223 -1.067 21.684 1.00 89.81 423 MET A N 1
ATOM 3428 C CA . MET A 1 423 ? 5.788 -2.189 22.448 1.00 89.81 423 MET A CA 1
ATOM 3429 C C . MET A 1 423 ? 7.323 -2.189 22.525 1.00 89.81 423 MET A C 1
ATOM 3431 O O . MET A 1 423 ? 7.891 -2.872 23.390 1.00 89.81 423 MET A O 1
ATOM 3435 N N . SER A 1 424 ? 8.021 -1.482 21.627 1.00 82.06 424 SER A N 1
ATOM 3436 C CA . SER A 1 424 ? 9.483 -1.453 21.651 1.00 82.06 424 SER A CA 1
ATOM 3437 C C . SER A 1 424 ? 10.036 -0.580 22.776 1.00 82.06 424 SER A C 1
ATOM 3439 O O . SER A 1 424 ? 9.387 0.298 23.342 1.00 82.06 424 SER A O 1
ATOM 3441 N N . LEU A 1 425 ? 11.313 -0.806 23.087 1.00 72.56 425 LEU A N 1
ATOM 3442 C CA . LEU A 1 425 ? 12.069 -0.009 24.057 1.00 72.56 425 LEU A CA 1
ATOM 3443 C C . LEU A 1 425 ? 12.427 1.406 23.551 1.00 72.56 425 LEU A C 1
ATOM 3445 O O . LEU A 1 425 ? 13.203 2.095 24.213 1.00 72.56 425 LEU A O 1
ATOM 3449 N N . ARG A 1 426 ? 11.954 1.821 22.366 1.00 64.25 426 ARG A N 1
ATOM 3450 C CA . ARG A 1 426 ? 12.416 3.044 21.689 1.00 64.25 426 ARG A CA 1
ATOM 3451 C C . ARG A 1 426 ? 11.799 4.338 22.228 1.00 64.25 426 ARG A C 1
ATOM 3453 O O . ARG A 1 426 ? 12.438 5.375 22.080 1.00 64.25 426 ARG A O 1
ATOM 3460 N N . GLY A 1 427 ? 10.661 4.286 22.919 1.00 61.31 427 GLY A N 1
ATOM 3461 C CA . GLY A 1 427 ? 10.010 5.478 23.478 1.00 61.31 427 GLY A CA 1
ATOM 3462 C C . GLY A 1 427 ? 8.500 5.448 23.289 1.00 61.31 427 GLY A C 1
ATOM 3463 O O . GLY A 1 427 ? 7.938 4.365 23.183 1.00 61.31 427 GLY A O 1
ATOM 3464 N N . GLY A 1 428 ? 7.842 6.606 23.356 1.00 67.75 428 GLY A N 1
ATOM 3465 C CA . GLY A 1 428 ? 6.501 6.833 22.808 1.00 67.75 428 GLY A CA 1
ATOM 3466 C C . GLY A 1 428 ? 6.641 7.704 21.560 1.00 67.75 428 GLY A C 1
ATOM 3467 O O . GLY A 1 428 ? 7.524 8.561 21.543 1.00 67.75 428 GLY A O 1
ATOM 3468 N N . GLU A 1 429 ? 5.818 7.461 20.543 1.00 85.38 429 GLU A N 1
ATOM 3469 C CA . GLU A 1 429 ? 5.985 8.089 19.222 1.00 85.38 429 GLU A CA 1
ATOM 3470 C C . GLU A 1 429 ? 5.293 9.441 19.090 1.00 85.38 429 GLU A C 1
ATOM 3472 O O . GLU A 1 429 ? 5.749 10.317 18.358 1.00 85.38 429 GLU A O 1
ATOM 3477 N N . PHE A 1 430 ? 4.232 9.630 19.868 1.00 93.19 430 PHE A N 1
ATOM 3478 C CA . PHE A 1 430 ? 3.491 10.876 19.954 1.00 93.19 430 PHE A CA 1
ATOM 3479 C C . PHE A 1 430 ? 3.951 11.700 21.153 1.00 93.19 430 PHE A C 1
ATOM 3481 O O . PHE A 1 430 ? 4.255 11.168 22.227 1.00 93.19 430 PHE A O 1
ATOM 3488 N N . GLU A 1 431 ? 3.908 13.022 21.002 1.00 94.25 431 GLU A N 1
ATOM 3489 C CA . GLU A 1 431 ? 3.874 13.909 22.161 1.00 94.25 431 GLU A CA 1
ATOM 3490 C C . GLU A 1 431 ? 2.575 13.695 22.952 1.00 94.25 431 GLU A C 1
ATOM 3492 O O . GLU A 1 431 ? 1.513 13.439 22.377 1.00 94.25 431 GLU A O 1
ATOM 3497 N N . GLN A 1 432 ? 2.654 13.815 24.281 1.00 94.00 432 GLN A N 1
ATOM 3498 C CA . GLN A 1 432 ? 1.560 13.450 25.188 1.00 94.00 432 GLN A CA 1
ATOM 3499 C C . GLN A 1 432 ? 0.248 14.190 24.875 1.00 94.00 432 GLN A C 1
ATOM 3501 O O . GLN A 1 432 ? -0.806 13.564 24.854 1.00 94.00 432 GLN A O 1
ATOM 3506 N N . ASP A 1 433 ? 0.304 15.489 24.571 1.00 96.00 433 ASP A N 1
ATOM 3507 C CA . ASP A 1 433 ? -0.895 16.289 24.280 1.00 96.00 433 ASP A CA 1
ATOM 3508 C C . ASP A 1 433 ? -1.613 15.819 23.001 1.00 96.00 433 ASP A C 1
ATOM 3510 O O . ASP A 1 433 ? -2.848 15.784 22.943 1.00 96.00 433 ASP A O 1
ATOM 3514 N N . MET A 1 434 ? -0.852 15.416 21.975 1.00 97.50 434 MET A N 1
ATOM 3515 C CA . MET A 1 434 ? -1.413 14.847 20.747 1.00 97.50 434 MET A CA 1
ATOM 3516 C C . MET A 1 434 ? -1.972 13.445 21.004 1.00 97.50 434 MET A C 1
ATOM 3518 O O . MET A 1 434 ? -3.092 13.151 20.583 1.00 97.50 434 MET A O 1
ATOM 3522 N N . ALA A 1 435 ? -1.244 12.608 21.751 1.00 97.25 435 ALA A N 1
ATOM 3523 C CA . ALA A 1 435 ? -1.720 11.292 22.169 1.00 97.25 435 ALA A CA 1
ATOM 3524 C C . ALA A 1 435 ? -3.062 11.394 22.912 1.00 97.25 435 ALA A C 1
ATOM 3526 O O . ALA A 1 435 ? -4.032 10.752 22.515 1.00 97.25 435 ALA A O 1
ATOM 3527 N N . ASP A 1 436 ? -3.163 12.253 23.928 1.00 97.81 436 ASP A N 1
ATOM 3528 C CA . ASP A 1 436 ? -4.390 12.438 24.709 1.00 97.81 436 ASP A CA 1
ATOM 3529 C C . ASP A 1 436 ? -5.538 13.007 23.865 1.00 97.81 436 ASP A C 1
ATOM 3531 O O . ASP A 1 436 ? -6.693 12.603 24.030 1.00 97.81 436 ASP A O 1
ATOM 3535 N N . THR A 1 437 ? -5.234 13.895 22.912 1.00 98.50 437 THR A N 1
ATOM 3536 C CA . THR A 1 437 ? -6.222 14.421 21.960 1.00 98.50 437 THR A CA 1
ATOM 3537 C C . THR A 1 437 ? -6.816 13.308 21.097 1.00 98.50 437 THR A C 1
ATOM 3539 O O . THR A 1 437 ? -8.041 13.213 20.980 1.00 98.50 437 THR A O 1
ATOM 3542 N N . LEU A 1 438 ? -5.974 12.449 20.518 1.00 98.62 438 LEU A N 1
ATOM 3543 C CA . LEU A 1 438 ? -6.416 11.334 19.680 1.00 98.62 438 LEU A CA 1
ATOM 3544 C C . LEU A 1 438 ? -7.158 10.270 20.496 1.00 98.62 438 LEU A C 1
ATOM 3546 O O . LEU A 1 438 ? -8.253 9.866 20.111 1.00 98.62 438 LEU A O 1
ATOM 3550 N N . LEU A 1 439 ? -6.629 9.882 21.662 1.00 98.50 439 LEU A N 1
ATOM 3551 C CA . LEU A 1 439 ? -7.283 8.940 22.579 1.00 98.50 439 LEU A CA 1
ATOM 3552 C C . LEU A 1 439 ? -8.684 9.413 22.971 1.00 98.50 439 LEU A C 1
ATOM 3554 O O . LEU A 1 439 ? -9.632 8.623 22.967 1.00 98.50 439 LEU A O 1
ATOM 3558 N N . LYS A 1 440 ? -8.827 10.707 23.276 1.00 98.50 440 LYS A N 1
ATOM 3559 C CA . LYS A 1 440 ? -10.120 11.305 23.599 1.00 98.50 440 LYS A CA 1
ATOM 3560 C C . LYS A 1 440 ? -11.071 11.269 22.403 1.00 98.50 440 LYS A C 1
ATOM 3562 O O . LYS A 1 440 ? -12.219 10.878 22.579 1.00 98.50 440 LYS A O 1
ATOM 3567 N N . LEU A 1 441 ? -10.614 11.637 21.203 1.00 98.50 441 LEU A N 1
ATOM 3568 C CA . LEU A 1 441 ? -11.445 11.577 19.994 1.00 98.50 441 LEU A CA 1
ATOM 3569 C C . LEU A 1 441 ? -11.921 10.148 19.711 1.00 98.50 441 LEU A C 1
ATOM 3571 O O . LEU A 1 441 ? -13.115 9.931 19.529 1.00 98.50 441 LEU A O 1
ATOM 3575 N N . PHE A 1 442 ? -11.019 9.168 19.726 1.00 98.69 442 PHE A N 1
ATOM 3576 C CA . PHE A 1 442 ? -11.370 7.775 19.445 1.00 98.69 442 PHE A CA 1
ATOM 3577 C C . PHE A 1 442 ? -12.355 7.210 20.472 1.00 98.69 442 PHE A C 1
ATOM 3579 O O . PHE A 1 442 ? -13.317 6.542 20.097 1.00 98.69 442 PHE A O 1
ATOM 3586 N N . SER A 1 443 ? -12.164 7.548 21.749 1.00 98.50 443 SER A N 1
ATOM 3587 C CA . SER A 1 443 ? -13.106 7.224 22.820 1.00 98.50 443 SER A CA 1
ATOM 3588 C C . SER A 1 443 ? -14.475 7.883 22.603 1.00 98.50 443 SER A C 1
ATOM 3590 O O . SER A 1 443 ? -15.497 7.205 22.643 1.00 98.50 443 SER A O 1
ATOM 3592 N N . ASP A 1 444 ? -14.528 9.198 22.387 1.00 98.19 444 ASP A N 1
ATOM 3593 C CA . ASP A 1 444 ? -15.790 9.949 22.302 1.00 98.19 444 ASP A CA 1
ATOM 3594 C C . ASP A 1 444 ? -16.646 9.546 21.092 1.00 98.19 444 ASP A C 1
ATOM 3596 O O . ASP A 1 444 ? -17.874 9.566 21.171 1.00 98.19 444 ASP A O 1
ATOM 3600 N N . TYR A 1 445 ? -16.000 9.164 19.987 1.00 98.38 445 TYR A N 1
ATOM 3601 C CA . TYR A 1 445 ? -16.665 8.744 18.752 1.00 98.38 445 TYR A CA 1
ATOM 3602 C C . TYR A 1 445 ? -16.878 7.229 18.640 1.00 98.38 445 TYR A C 1
ATOM 3604 O O . TYR A 1 445 ? -17.365 6.766 17.612 1.00 98.38 445 TYR A O 1
ATOM 3612 N N . GLY A 1 446 ? -16.545 6.452 19.677 1.00 97.12 446 GLY A N 1
ATOM 3613 C CA . GLY A 1 446 ? -16.798 5.010 19.699 1.00 97.12 446 GLY A CA 1
ATOM 3614 C C . GLY A 1 446 ? -16.025 4.236 18.628 1.00 97.12 446 GLY A C 1
ATOM 3615 O O . GLY A 1 446 ? -16.567 3.312 18.022 1.00 97.12 446 GLY A O 1
ATOM 3616 N N . VAL A 1 447 ? -14.768 4.616 18.371 1.00 98.50 447 VAL A N 1
ATOM 3617 C CA . VAL A 1 447 ? -13.893 3.892 17.437 1.00 98.50 447 VAL A CA 1
ATOM 3618 C C . VAL A 1 447 ? -13.766 2.434 17.876 1.00 98.50 447 VAL A C 1
ATOM 3620 O O . VAL A 1 447 ? -13.485 2.142 19.033 1.00 98.50 447 VAL A O 1
ATOM 3623 N N . GLN A 1 448 ? -13.954 1.504 16.940 1.00 98.06 448 GLN A N 1
ATOM 3624 C CA . GLN A 1 448 ? -13.890 0.068 17.195 1.00 98.06 448 GLN A CA 1
ATOM 3625 C C . GLN A 1 448 ? -12.453 -0.396 17.433 1.00 98.06 448 GLN A C 1
ATOM 3627 O O . GLN A 1 448 ? -12.165 -1.126 18.387 1.00 98.06 448 GLN A O 1
ATOM 3632 N N . ALA A 1 449 ? -11.562 -0.008 16.524 1.00 98.56 449 ALA A N 1
ATOM 3633 C CA . ALA A 1 449 ? -10.149 -0.316 16.597 1.00 98.56 449 ALA A CA 1
ATOM 3634 C C . ALA A 1 449 ? -9.327 0.739 15.855 1.00 98.56 449 ALA A C 1
ATOM 3636 O O . ALA A 1 449 ? -9.721 1.245 14.802 1.00 98.56 449 ALA A O 1
ATOM 3637 N N . VAL A 1 450 ? -8.161 1.016 16.420 1.00 98.75 450 VAL A N 1
ATOM 3638 C CA . VAL A 1 450 ? -7.060 1.706 15.771 1.00 98.75 450 VAL A CA 1
ATOM 3639 C C . VAL A 1 450 ? -6.069 0.649 15.298 1.00 98.75 450 VAL A C 1
ATOM 3641 O O . VAL A 1 450 ? -5.652 -0.205 16.083 1.00 98.75 450 VAL A O 1
ATOM 3644 N N . LEU A 1 451 ? -5.728 0.685 14.016 1.00 98.81 451 LEU A N 1
ATOM 3645 C CA . LEU A 1 451 ? -4.868 -0.284 13.352 1.00 98.81 451 LEU A CA 1
ATOM 3646 C C . LEU A 1 451 ? -3.546 0.397 12.993 1.00 98.81 451 LEU A C 1
ATOM 3648 O O . LEU A 1 451 ? -3.545 1.425 12.314 1.00 98.81 451 LEU A O 1
ATOM 3652 N N . ASN A 1 452 ? -2.441 -0.171 13.473 1.00 98.25 452 ASN A N 1
ATOM 3653 C CA . ASN A 1 452 ? -1.103 0.392 13.337 1.00 98.25 452 ASN A CA 1
ATOM 3654 C C . ASN A 1 452 ? -0.098 -0.611 12.763 1.00 98.25 452 ASN A C 1
ATOM 3656 O O . ASN A 1 452 ? -0.250 -1.830 12.895 1.00 98.25 452 ASN A O 1
ATOM 3660 N N . GLY A 1 453 ? 0.966 -0.066 12.182 1.00 96.12 453 GLY A N 1
ATOM 3661 C CA . GLY A 1 453 ? 2.180 -0.774 11.795 1.00 96.12 453 GLY A CA 1
ATOM 3662 C C . GLY A 1 453 ? 3.336 -0.413 12.725 1.00 96.12 453 GLY A C 1
ATOM 3663 O O . GLY A 1 453 ? 3.182 -0.441 13.951 1.00 96.12 453 GLY A O 1
ATOM 3664 N N . HIS A 1 454 ? 4.469 -0.054 12.118 1.00 95.06 454 HIS A N 1
ATOM 3665 C CA . HIS A 1 454 ? 5.682 0.550 12.684 1.00 95.06 454 HIS A CA 1
ATOM 3666 C C . HIS A 1 454 ? 6.505 -0.367 13.592 1.00 95.06 454 HIS A C 1
ATOM 3668 O O . HIS A 1 454 ? 7.727 -0.495 13.492 1.00 95.06 454 HIS A O 1
ATOM 3674 N N . GLU A 1 455 ? 5.823 -1.013 14.527 1.00 91.50 455 GLU A N 1
ATOM 3675 C CA . GLU A 1 455 ? 6.365 -1.931 15.506 1.00 91.50 455 GLU A CA 1
ATOM 3676 C C . GLU A 1 455 ? 6.406 -3.343 14.915 1.00 91.50 455 GLU A C 1
ATOM 3678 O O . GLU A 1 455 ? 5.368 -3.946 14.646 1.00 91.50 455 GLU A O 1
ATOM 3683 N N . HIS A 1 456 ? 7.612 -3.901 14.733 1.00 92.38 456 HIS A N 1
ATOM 3684 C CA . HIS A 1 456 ? 7.805 -5.170 14.015 1.00 92.38 456 HIS A CA 1
ATOM 3685 C C . HIS A 1 456 ? 7.429 -6.425 14.812 1.00 92.38 456 HIS A C 1
ATOM 3687 O O . HIS A 1 456 ? 8.271 -7.266 15.173 1.00 92.38 456 HIS A O 1
ATOM 3693 N N . LEU A 1 457 ? 6.141 -6.527 15.116 1.00 93.00 457 LEU A N 1
ATOM 3694 C CA . LEU A 1 457 ? 5.483 -7.487 15.989 1.00 93.00 457 LEU A CA 1
ATOM 3695 C C . LEU A 1 457 ? 3.962 -7.405 15.808 1.00 93.00 457 LEU A C 1
ATOM 3697 O O . LEU A 1 457 ? 3.442 -6.490 15.176 1.00 93.00 457 LEU A O 1
ATOM 3701 N N . TYR A 1 458 ? 3.274 -8.379 16.389 1.00 96.62 458 TYR A N 1
ATOM 3702 C CA . TYR A 1 458 ? 1.851 -8.323 16.674 1.00 96.62 458 TYR A CA 1
ATOM 3703 C C . TYR A 1 458 ? 1.645 -7.911 18.134 1.00 96.62 458 TYR A C 1
ATOM 3705 O O . TYR A 1 458 ? 2.279 -8.493 19.024 1.00 96.62 458 TYR A O 1
ATOM 3713 N N . ALA A 1 459 ? 0.745 -6.967 18.395 1.00 97.00 459 ALA A N 1
ATOM 3714 C CA . ALA A 1 459 ? 0.232 -6.711 19.737 1.00 97.00 459 ALA A CA 1
ATOM 3715 C C . ALA A 1 459 ? -1.216 -6.226 19.700 1.00 97.00 459 ALA A C 1
ATOM 3717 O O . ALA A 1 459 ? -1.567 -5.344 18.918 1.00 97.00 459 ALA A O 1
ATOM 3718 N N . ARG A 1 460 ? -2.032 -6.755 20.610 1.00 97.88 460 ARG A N 1
ATOM 3719 C CA . ARG A 1 460 ? -3.396 -6.290 20.856 1.00 97.88 460 ARG A CA 1
ATOM 3720 C C . ARG A 1 460 ? -3.484 -5.665 22.232 1.00 97.88 460 ARG A C 1
ATOM 3722 O O . ARG A 1 460 ? -3.281 -6.344 23.239 1.00 97.88 460 ARG A O 1
ATOM 3729 N N . LEU A 1 461 ? -3.806 -4.375 22.253 1.00 97.50 461 LEU A N 1
ATOM 3730 C CA . LEU A 1 461 ? -3.991 -3.615 23.476 1.00 97.50 461 LEU A CA 1
ATOM 3731 C C . LEU A 1 461 ? -5.448 -3.191 23.650 1.00 97.50 461 LEU A C 1
ATOM 3733 O O . LEU A 1 461 ? -6.079 -2.676 22.720 1.00 97.50 461 LEU A O 1
ATOM 3737 N N . ARG A 1 462 ? -5.951 -3.334 24.876 1.00 97.56 462 ARG A N 1
ATOM 3738 C CA . ARG A 1 462 ? -7.194 -2.703 25.315 1.00 97.56 462 ARG A CA 1
ATOM 3739 C C . ARG A 1 462 ? -6.910 -1.281 25.777 1.00 97.56 462 ARG A C 1
ATOM 3741 O O . ARG A 1 462 ? -6.217 -1.073 26.771 1.00 97.56 462 ARG A O 1
ATOM 3748 N N . MET A 1 463 ? -7.491 -0.320 25.067 1.00 97.75 463 MET A N 1
ATOM 3749 C CA . MET A 1 463 ? -7.460 1.094 25.423 1.00 97.75 463 MET A CA 1
ATOM 3750 C C . MET A 1 463 ? -8.633 1.382 26.351 1.00 97.75 463 MET A C 1
ATOM 3752 O O . MET A 1 463 ? -9.779 1.315 25.919 1.00 97.75 463 MET A O 1
ATOM 3756 N N . ASP A 1 464 ? -8.363 1.665 27.621 1.00 97.06 464 ASP A N 1
ATOM 3757 C CA . ASP A 1 464 ? -9.371 1.990 28.631 1.00 97.06 464 ASP A CA 1
ATOM 3758 C C . ASP A 1 464 ? -8.816 2.982 29.670 1.00 97.06 464 ASP A C 1
ATOM 3760 O O . ASP A 1 464 ? -7.683 3.467 29.571 1.00 97.06 464 ASP A O 1
ATOM 3764 N N . SER A 1 465 ? -9.625 3.289 30.686 1.00 96.38 465 SER A N 1
ATOM 3765 C CA . SER A 1 465 ? -9.275 4.262 31.719 1.00 96.38 465 SER A CA 1
ATOM 3766 C C . SER A 1 465 ? -8.099 3.855 32.614 1.00 96.38 465 SER A C 1
ATOM 3768 O O . SER A 1 465 ? -7.595 4.715 33.337 1.00 96.38 465 SER A O 1
ATOM 3770 N N . THR A 1 466 ? -7.685 2.577 32.629 1.00 94.50 466 THR A N 1
ATOM 3771 C CA . THR A 1 466 ? -6.507 2.145 33.407 1.00 94.50 466 THR A CA 1
ATOM 3772 C C . THR A 1 466 ? -5.213 2.464 32.676 1.00 94.50 466 THR A C 1
ATOM 3774 O O . THR A 1 466 ? -4.203 2.721 33.327 1.00 94.50 466 THR A O 1
ATOM 3777 N N . LEU A 1 467 ? -5.254 2.494 31.341 1.00 93.31 467 LEU A N 1
ATOM 3778 C CA . LEU A 1 467 ? -4.117 2.869 30.509 1.00 93.31 467 LEU A CA 1
ATOM 3779 C C . LEU A 1 467 ? -4.013 4.389 30.308 1.00 93.31 467 LEU A C 1
ATOM 3781 O O . LEU A 1 467 ? -2.916 4.938 30.376 1.00 93.31 467 LEU A O 1
ATOM 3785 N N . SER A 1 468 ? -5.139 5.080 30.101 1.00 94.94 468 SER A N 1
ATOM 3786 C CA . SER A 1 468 ? -5.190 6.548 30.085 1.00 94.94 468 SER A CA 1
ATOM 3787 C C . SER A 1 468 ? -6.535 7.074 30.582 1.00 94.94 468 SER A C 1
ATOM 3789 O O . SER A 1 468 ? -7.599 6.690 30.101 1.00 94.94 468 SER A O 1
ATOM 3791 N N . ASN A 1 469 ? -6.501 8.018 31.525 1.00 96.44 469 ASN A N 1
ATOM 3792 C CA . ASN A 1 469 ? -7.699 8.563 32.167 1.00 96.44 469 ASN A CA 1
ATOM 3793 C C . ASN A 1 469 ? -8.606 9.374 31.219 1.00 96.44 469 ASN A C 1
ATOM 3795 O O . ASN A 1 469 ? -9.756 9.647 31.589 1.00 96.44 469 ASN A O 1
ATOM 3799 N N . VAL A 1 470 ? -8.126 9.762 30.031 1.00 97.75 470 VAL A N 1
ATOM 3800 C CA . VAL A 1 470 ? -8.929 10.462 29.012 1.00 97.75 470 VAL A CA 1
ATOM 3801 C C . VAL A 1 470 ? -9.848 9.515 28.238 1.00 97.75 470 VAL A C 1
ATOM 3803 O O . VAL A 1 470 ? -10.855 9.969 27.700 1.00 97.75 470 VAL A O 1
ATOM 3806 N N . VAL A 1 471 ? -9.563 8.207 28.240 1.00 98.12 471 VAL A N 1
ATOM 3807 C CA . VAL A 1 471 ? -10.395 7.188 27.588 1.00 98.12 471 VAL A CA 1
ATOM 3808 C C . VAL A 1 471 ? -11.588 6.853 28.483 1.00 98.12 471 VAL A C 1
ATOM 3810 O O . VAL A 1 471 ? -11.431 6.402 29.619 1.00 98.12 471 VAL A O 1
ATOM 3813 N N . LYS A 1 472 ? -12.802 7.098 27.980 1.00 97.12 472 LYS A N 1
ATOM 3814 C CA . LYS A 1 472 ? -14.077 6.844 28.677 1.00 97.12 472 LYS A CA 1
ATOM 3815 C C . LYS A 1 472 ? -14.845 5.664 28.095 1.00 97.12 472 LYS A C 1
ATOM 3817 O O . LYS A 1 472 ? -15.506 4.947 28.843 1.00 97.12 472 LYS A O 1
ATOM 3822 N N . HIS A 1 473 ? -14.727 5.449 26.790 1.00 96.94 473 HIS A N 1
ATOM 3823 C CA . HIS A 1 473 ? -15.300 4.317 26.077 1.00 96.94 473 HIS A CA 1
ATOM 3824 C C . HIS A 1 473 ? -14.153 3.465 25.524 1.00 96.94 473 HIS A C 1
ATOM 3826 O O . HIS A 1 473 ? -13.361 3.974 24.727 1.00 96.94 473 HIS A O 1
ATOM 3832 N N . PRO A 1 474 ? -14.002 2.210 25.987 1.00 97.25 474 PRO A N 1
ATOM 3833 C CA . PRO A 1 474 ? -12.877 1.383 25.582 1.00 97.25 474 PRO A CA 1
ATOM 3834 C C . PRO A 1 474 ? -12.873 1.040 24.095 1.00 97.25 474 PRO A C 1
ATOM 3836 O O . PRO A 1 474 ? -13.924 0.796 23.507 1.00 97.25 474 PRO A O 1
ATOM 3839 N N . PHE A 1 475 ? -11.676 0.919 23.530 1.00 98.06 475 PHE A N 1
ATOM 3840 C CA . PHE A 1 475 ? -11.452 0.457 22.159 1.00 98.06 475 PHE A CA 1
ATOM 3841 C C . PHE A 1 475 ? -10.192 -0.420 22.078 1.00 98.06 475 PHE A C 1
ATOM 3843 O O . PHE A 1 475 ? -9.621 -0.812 23.106 1.00 98.06 475 PHE A O 1
ATOM 3850 N N . ARG A 1 476 ? -9.771 -0.801 20.868 1.00 98.06 476 ARG A N 1
ATOM 3851 C CA . ARG A 1 476 ? -8.553 -1.599 20.639 1.00 98.06 476 ARG A CA 1
ATOM 3852 C C . ARG A 1 476 ? -7.489 -0.796 19.904 1.00 98.06 476 ARG A C 1
ATOM 3854 O O . ARG A 1 476 ? -7.810 -0.106 18.946 1.00 98.06 476 ARG A O 1
ATOM 3861 N N . GLN A 1 477 ? -6.229 -0.948 20.299 1.00 98.31 477 GLN A N 1
ATOM 3862 C CA . GLN A 1 477 ? -5.089 -0.655 19.427 1.00 98.31 477 GLN A CA 1
ATOM 3863 C C . GLN A 1 477 ? -4.491 -1.990 18.993 1.00 98.31 477 GLN A C 1
ATOM 3865 O O . GLN A 1 477 ? -4.135 -2.814 19.839 1.00 98.31 477 GLN A O 1
ATOM 3870 N N . ILE A 1 478 ? -4.409 -2.211 17.686 1.00 98.56 478 ILE A N 1
ATOM 3871 C CA . ILE A 1 478 ? -3.876 -3.437 17.098 1.00 98.56 478 ILE A CA 1
ATOM 3872 C C . ILE A 1 478 ? -2.646 -3.055 16.289 1.00 98.56 478 ILE A C 1
ATOM 3874 O O . ILE A 1 478 ? -2.746 -2.395 15.260 1.00 98.56 478 ILE A O 1
ATOM 3878 N N . ILE A 1 479 ? -1.486 -3.482 16.771 1.00 97.50 479 ILE A N 1
ATOM 3879 C CA . ILE A 1 479 ? -0.211 -3.346 16.079 1.00 97.50 479 ILE A CA 1
ATOM 3880 C C . ILE A 1 479 ? -0.003 -4.611 15.252 1.00 97.50 479 ILE A C 1
ATOM 3882 O O . ILE A 1 479 ? 0.031 -5.707 15.814 1.00 97.50 479 ILE A O 1
ATOM 3886 N N . SER A 1 480 ? 0.153 -4.458 13.938 1.00 96.88 480 SER A N 1
ATOM 3887 C CA . SER A 1 480 ? 0.394 -5.552 12.995 1.00 96.88 480 SER A CA 1
ATOM 3888 C C . SER A 1 480 ? 1.509 -5.195 12.002 1.00 96.88 480 SER A C 1
ATOM 3890 O O . SER A 1 480 ? 1.311 -5.189 10.785 1.00 96.88 480 SER A O 1
ATOM 3892 N N . GLY A 1 481 ? 2.698 -4.892 12.527 1.00 93.44 481 GLY A N 1
ATOM 3893 C CA . GLY A 1 481 ? 3.818 -4.331 11.766 1.00 93.44 481 GLY A CA 1
ATOM 3894 C C . GLY A 1 481 ? 4.844 -5.341 11.261 1.00 93.44 481 GLY A C 1
ATOM 3895 O O . GLY A 1 481 ? 6.042 -5.077 11.313 1.00 93.44 481 GLY A O 1
ATOM 3896 N N . ARG A 1 482 ? 4.450 -6.558 10.860 1.00 89.56 482 ARG A N 1
ATOM 3897 C CA . ARG A 1 482 ? 5.441 -7.595 10.510 1.00 89.56 482 ARG A CA 1
ATOM 3898 C C . ARG A 1 482 ? 5.132 -8.432 9.272 1.00 89.56 482 ARG A C 1
ATOM 3900 O O . ARG A 1 482 ? 5.058 -9.659 9.353 1.00 89.56 482 ARG A O 1
ATOM 3907 N N . ALA A 1 483 ? 5.085 -7.771 8.118 1.00 87.00 483 ALA A N 1
ATOM 3908 C CA . ALA A 1 483 ? 4.998 -8.404 6.797 1.00 87.00 483 ALA A CA 1
ATOM 3909 C C . ALA A 1 483 ? 6.362 -8.643 6.106 1.00 87.00 483 ALA A C 1
ATOM 3911 O O . ALA A 1 483 ? 6.413 -9.153 4.990 1.00 87.00 483 ALA A O 1
ATOM 3912 N N . GLY A 1 484 ? 7.481 -8.282 6.743 1.00 80.75 484 GLY A N 1
ATOM 3913 C CA . GLY A 1 484 ? 8.830 -8.496 6.193 1.00 80.75 484 GLY A CA 1
ATOM 3914 C C . GLY A 1 484 ? 9.956 -7.852 7.006 1.00 80.75 484 GLY A C 1
ATOM 3915 O O . GLY A 1 484 ? 11.096 -8.314 6.988 1.00 80.75 484 GLY A O 1
ATOM 3916 N N . ALA A 1 485 ? 9.625 -6.816 7.774 1.00 79.25 485 ALA A N 1
ATOM 3917 C CA . ALA A 1 485 ? 10.565 -6.026 8.550 1.00 79.25 485 ALA A CA 1
ATOM 3918 C C . ALA A 1 485 ? 11.337 -6.772 9.677 1.00 79.25 485 ALA A C 1
ATOM 3920 O O . ALA A 1 485 ? 10.846 -7.744 10.266 1.00 79.25 485 ALA A O 1
ATOM 3921 N N . PRO A 1 486 ? 12.555 -6.298 10.036 1.00 75.88 486 PRO A N 1
ATOM 3922 C CA . PRO A 1 486 ? 13.437 -6.898 11.042 1.00 75.88 486 PRO A CA 1
ATOM 3923 C C . PRO A 1 486 ? 12.901 -6.838 12.477 1.00 75.88 486 PRO A C 1
ATOM 3925 O O . PRO A 1 486 ? 12.383 -5.825 12.909 1.00 75.88 486 PRO A O 1
ATOM 3928 N N . LYS A 1 487 ? 13.144 -7.859 13.306 1.00 76.06 487 LYS A N 1
ATOM 3929 C CA . LYS A 1 487 ? 12.634 -7.879 14.695 1.00 76.06 487 LYS A CA 1
ATOM 3930 C C . LYS A 1 487 ? 13.106 -6.690 15.548 1.00 76.06 487 LYS A C 1
ATOM 3932 O O . LYS A 1 487 ? 14.286 -6.334 15.536 1.00 76.06 487 LYS A O 1
ATOM 3937 N N . TYR A 1 488 ? 12.215 -6.184 16.399 1.00 74.12 488 TYR A N 1
ATOM 3938 C CA . TYR A 1 488 ? 12.567 -5.277 17.493 1.00 74.12 488 TYR A CA 1
ATOM 3939 C C . TYR A 1 488 ? 12.798 -5.990 18.825 1.00 74.12 488 TYR A C 1
ATOM 3941 O O . TYR A 1 488 ? 12.351 -7.115 19.058 1.00 74.12 488 TYR A O 1
ATOM 3949 N N . ARG A 1 489 ? 13.512 -5.298 19.721 1.00 80.00 489 ARG A N 1
ATOM 3950 C CA . ARG A 1 489 ? 13.538 -5.626 21.150 1.00 80.00 489 ARG A CA 1
ATOM 3951 C C . ARG A 1 489 ? 12.321 -4.986 21.807 1.00 80.00 489 ARG A C 1
ATOM 3953 O O . ARG A 1 489 ? 12.083 -3.795 21.615 1.00 80.00 489 ARG A O 1
ATOM 3960 N N . VAL A 1 490 ? 11.604 -5.774 22.593 1.00 84.81 490 VAL A N 1
ATOM 3961 C CA . VAL A 1 490 ? 10.295 -5.419 23.151 1.00 84.81 490 VAL A CA 1
ATOM 3962 C C . VAL A 1 490 ? 10.315 -5.448 24.675 1.00 84.81 490 VAL A C 1
ATOM 3964 O O . VAL A 1 490 ? 11.192 -6.081 25.268 1.00 84.81 490 VAL A O 1
ATOM 3967 N N . ASN A 1 491 ? 9.330 -4.798 25.293 1.00 81.12 491 ASN A N 1
ATOM 3968 C CA . ASN A 1 491 ? 8.999 -4.975 26.703 1.00 81.12 491 ASN A CA 1
ATOM 3969 C C . ASN A 1 491 ? 7.509 -5.305 26.852 1.00 81.12 491 ASN A C 1
ATOM 3971 O O . ASN A 1 491 ? 6.662 -4.418 26.785 1.00 81.12 491 ASN A O 1
ATOM 3975 N N . THR A 1 492 ? 7.196 -6.580 27.071 1.00 83.12 492 THR A N 1
ATOM 3976 C CA . THR A 1 492 ? 5.816 -7.067 27.216 1.00 83.12 492 THR A CA 1
ATOM 3977 C C . THR A 1 492 ? 5.212 -6.790 28.592 1.00 83.12 492 THR A C 1
ATOM 3979 O O . THR A 1 492 ? 4.009 -6.925 28.756 1.00 83.12 492 THR A O 1
ATOM 3982 N N . GLU A 1 493 ? 6.007 -6.371 29.579 1.00 85.56 493 GLU A N 1
ATOM 3983 C CA . GLU A 1 493 ? 5.514 -6.037 30.924 1.00 85.56 493 GLU A CA 1
ATOM 3984 C C . GLU A 1 493 ? 4.996 -4.590 31.012 1.00 85.56 493 GLU A C 1
ATOM 3986 O O . GLU A 1 493 ? 4.324 -4.231 31.976 1.00 85.56 493 GLU A O 1
ATOM 3991 N N . ARG A 1 494 ? 5.276 -3.753 29.995 1.00 85.44 494 ARG A N 1
ATOM 3992 C CA . ARG A 1 494 ? 5.022 -2.298 29.995 1.00 85.44 494 ARG A CA 1
ATOM 3993 C C . ARG A 1 494 ? 3.562 -1.917 30.260 1.00 85.44 494 ARG A C 1
ATOM 3995 O O . ARG A 1 494 ? 3.326 -0.869 30.854 1.00 85.44 494 ARG A O 1
ATOM 4002 N N . TYR A 1 495 ? 2.611 -2.740 29.817 1.00 91.25 495 TYR A N 1
ATOM 4003 C CA . TYR A 1 495 ? 1.180 -2.414 29.826 1.00 91.25 495 TYR A CA 1
ATOM 4004 C C . TYR A 1 495 ? 0.323 -3.361 30.676 1.00 91.25 495 TYR A C 1
ATOM 4006 O O . TYR A 1 495 ? -0.898 -3.239 30.666 1.00 91.25 495 TYR A O 1
ATOM 4014 N N . GLY A 1 496 ? 0.936 -4.285 31.426 1.00 91.12 496 GLY A N 1
ATOM 4015 C CA . GLY A 1 496 ? 0.213 -5.211 32.304 1.00 91.12 496 GLY A CA 1
ATOM 4016 C C . GLY A 1 496 ? -0.962 -5.908 31.606 1.00 91.12 496 GLY A C 1
ATOM 4017 O O . GLY A 1 496 ? -0.816 -6.428 30.504 1.00 91.12 496 GLY A O 1
ATOM 4018 N N . GLU A 1 497 ? -2.138 -5.878 32.237 1.00 93.19 497 GLU A N 1
ATOM 4019 C CA . GLU A 1 497 ? -3.366 -6.512 31.729 1.00 93.19 497 GLU A CA 1
ATOM 4020 C C . GLU A 1 497 ? -3.971 -5.825 30.492 1.00 93.19 497 GLU A C 1
ATOM 4022 O O . GLU A 1 497 ? -4.853 -6.397 29.853 1.00 93.19 497 GLU A O 1
ATOM 4027 N N . ASN A 1 498 ? -3.526 -4.610 30.140 1.00 96.56 498 ASN A N 1
ATOM 4028 C CA . ASN A 1 498 ? -3.967 -3.947 28.913 1.00 96.56 498 ASN A CA 1
ATOM 4029 C C . ASN A 1 498 ? -3.328 -4.573 27.662 1.00 96.56 498 ASN A C 1
ATOM 4031 O O . ASN A 1 498 ? -3.881 -4.404 26.579 1.00 96.56 498 ASN A O 1
ATOM 4035 N N . LEU A 1 499 ? -2.205 -5.297 27.782 1.00 97.06 499 LEU A N 1
ATOM 4036 C CA . LEU A 1 499 ? -1.657 -6.122 26.701 1.00 97.06 499 LEU A CA 1
ATOM 4037 C C . LEU A 1 499 ? -2.340 -7.493 26.713 1.00 97.06 499 LEU A C 1
ATOM 4039 O O . LEU A 1 499 ? -1.994 -8.365 27.506 1.00 97.06 499 LEU A O 1
ATOM 4043 N N . GLU A 1 500 ? -3.303 -7.691 25.820 1.00 96.69 500 GLU A N 1
ATOM 4044 C CA . GLU A 1 500 ? -4.139 -8.896 25.817 1.00 96.69 500 GLU A CA 1
ATOM 4045 C C . GLU A 1 500 ? -3.552 -10.029 24.964 1.00 96.69 500 GLU A C 1
ATOM 4047 O O . GLU A 1 500 ? -3.817 -11.199 25.233 1.00 96.69 500 GLU A O 1
ATOM 4052 N N . SER A 1 501 ? -2.760 -9.702 23.938 1.00 97.25 501 SER A N 1
ATOM 4053 C CA . SER A 1 501 ? -2.043 -10.690 23.124 1.00 97.25 501 SER A CA 1
ATOM 4054 C C . SER A 1 501 ? -0.813 -10.088 22.448 1.00 97.25 501 SER A C 1
ATOM 4056 O O . SER A 1 501 ? -0.761 -8.885 22.178 1.00 97.25 501 SER A O 1
ATOM 4058 N N . PHE A 1 502 ? 0.193 -10.924 22.184 1.00 96.31 502 PHE A N 1
ATOM 4059 C CA . PHE A 1 502 ? 1.486 -10.516 21.642 1.00 96.31 502 PHE A CA 1
ATOM 4060 C C . PHE A 1 502 ? 2.153 -11.642 20.848 1.00 96.31 502 PHE A C 1
ATOM 4062 O O . PHE A 1 502 ? 2.174 -12.793 21.283 1.00 96.31 502 PHE A O 1
ATOM 4069 N N . SER A 1 503 ? 2.785 -11.306 19.720 1.00 94.75 503 SER A N 1
ATOM 4070 C CA . SER A 1 503 ? 3.634 -12.242 18.981 1.00 94.75 503 SER A CA 1
ATOM 4071 C C . SER A 1 503 ? 4.755 -11.539 18.222 1.00 94.75 503 SER A C 1
ATOM 4073 O O . SER A 1 503 ? 4.628 -10.425 17.727 1.00 94.75 503 SER A O 1
ATOM 4075 N N . GLN A 1 504 ? 5.881 -12.234 18.081 1.00 91.88 504 GLN A N 1
ATOM 4076 C CA . GLN A 1 504 ? 6.978 -11.854 17.197 1.00 91.88 504 GLN A CA 1
ATOM 4077 C C . GLN A 1 504 ? 7.091 -12.848 16.037 1.00 91.88 504 GLN A C 1
ATOM 4079 O O . GLN A 1 504 ? 8.205 -13.248 15.680 1.00 91.88 504 GLN A O 1
ATOM 4084 N N . LEU A 1 505 ? 5.982 -13.261 15.440 1.00 92.44 505 LEU A N 1
ATOM 4085 C CA . LEU A 1 505 ? 5.969 -13.965 14.158 1.00 92.44 505 LEU A CA 1
ATOM 4086 C C . LEU A 1 505 ? 5.630 -12.978 13.035 1.00 92.44 505 LEU A C 1
ATOM 4088 O O . LEU A 1 505 ? 5.059 -11.915 13.289 1.00 92.44 505 LEU A O 1
ATOM 4092 N N . MET A 1 506 ? 6.050 -13.290 11.807 1.00 92.81 506 MET A N 1
ATOM 4093 C CA . MET A 1 506 ? 5.450 -12.626 10.647 1.00 92.81 506 MET A CA 1
ATOM 4094 C C . MET A 1 506 ? 3.994 -13.070 10.571 1.00 92.81 506 MET A C 1
ATOM 4096 O O . MET A 1 506 ? 3.724 -14.247 10.807 1.00 92.81 506 MET A O 1
ATOM 4100 N N . HIS A 1 507 ? 3.083 -12.138 10.322 1.00 96.00 507 HIS A N 1
ATOM 4101 C CA . HIS A 1 507 ? 1.655 -12.390 10.462 1.00 96.00 507 HIS A CA 1
ATOM 4102 C C . HIS A 1 507 ? 0.823 -11.456 9.587 1.00 96.00 507 HIS A C 1
ATOM 4104 O O . HIS A 1 507 ? 1.321 -10.467 9.048 1.00 96.00 507 HIS A O 1
ATOM 4110 N N . TYR A 1 508 ? -0.460 -11.777 9.500 1.00 97.94 508 TYR A N 1
ATOM 4111 C CA . TYR A 1 508 ? -1.520 -10.914 8.997 1.00 97.94 508 TYR A CA 1
ATOM 4112 C C . TYR A 1 508 ? -2.756 -11.076 9.889 1.00 97.94 508 TYR A C 1
ATOM 4114 O O . TYR A 1 508 ? -2.919 -12.098 10.565 1.00 97.94 508 TYR A O 1
ATOM 4122 N N . VAL A 1 509 ? -3.631 -10.070 9.905 1.00 98.69 509 VAL A N 1
ATOM 4123 C CA . VAL A 1 509 ? -4.878 -10.110 10.682 1.00 98.69 509 VAL A CA 1
ATOM 4124 C C . VAL A 1 509 ? -6.063 -10.119 9.729 1.00 98.69 509 VAL A C 1
ATOM 4126 O O . VAL A 1 509 ? -6.235 -9.196 8.939 1.00 98.69 509 VAL A O 1
ATOM 4129 N N . VAL A 1 510 ? -6.891 -11.155 9.813 1.00 98.81 510 VAL A N 1
ATOM 4130 C CA . VAL A 1 510 ? -8.185 -11.247 9.134 1.00 98.81 510 VAL A CA 1
ATOM 4131 C C . VAL A 1 510 ? -9.242 -10.666 10.064 1.00 98.81 510 VAL A C 1
ATOM 4133 O O . VAL A 1 510 ? -9.407 -11.129 11.193 1.00 98.81 510 VAL A O 1
ATOM 4136 N N . ILE A 1 511 ? -9.959 -9.651 9.592 1.00 98.81 511 ILE A N 1
ATOM 4137 C CA . ILE A 1 511 ? -11.010 -8.969 10.340 1.00 98.81 511 ILE A CA 1
ATOM 4138 C C . ILE A 1 511 ? -12.314 -9.125 9.580 1.00 98.81 511 ILE A C 1
ATOM 4140 O O . ILE A 1 511 ? -12.447 -8.744 8.420 1.00 98.81 511 ILE A O 1
ATOM 4144 N N . GLU A 1 512 ? -13.297 -9.692 10.251 1.00 98.69 512 GLU A N 1
ATOM 4145 C CA . GLU A 1 512 ? -14.611 -9.942 9.703 1.00 98.69 512 GLU A CA 1
ATOM 4146 C C . GLU A 1 512 ? -15.648 -9.100 10.424 1.00 98.69 512 GLU A C 1
ATOM 4148 O O . GLU A 1 512 ? -15.780 -9.175 11.643 1.00 98.69 512 GLU A O 1
ATOM 4153 N N . VAL A 1 513 ? -16.423 -8.336 9.663 1.00 98.38 513 VAL A N 1
ATOM 4154 C CA . VAL A 1 513 ? -17.462 -7.457 10.194 1.00 98.38 513 VAL A CA 1
ATOM 4155 C C . VAL A 1 513 ? -18.825 -7.989 9.778 1.00 98.38 513 VAL A C 1
ATOM 4157 O O . VAL A 1 513 ? -19.040 -8.407 8.637 1.00 98.38 513 VAL A O 1
ATOM 4160 N N . SER A 1 514 ? -19.757 -7.990 10.724 1.00 96.12 514 SER A N 1
ATOM 4161 C CA . SER A 1 514 ? -21.124 -8.470 10.544 1.00 96.12 514 SER A CA 1
ATOM 4162 C C . SER A 1 514 ? -22.092 -7.726 11.467 1.00 96.12 514 SER A C 1
ATOM 4164 O O . SER A 1 514 ? -21.676 -7.012 12.380 1.00 96.12 514 SER A O 1
ATOM 4166 N N . ALA A 1 515 ? -23.392 -7.974 11.300 1.00 91.19 515 ALA A N 1
ATOM 4167 C CA . ALA A 1 515 ? -24.413 -7.489 12.229 1.00 91.19 515 ALA A CA 1
ATOM 4168 C C . ALA A 1 515 ? -24.228 -8.006 13.673 1.00 91.19 515 ALA A C 1
ATOM 4170 O O . ALA A 1 515 ? -24.707 -7.377 14.609 1.00 91.19 515 ALA A O 1
ATOM 4171 N N . SER A 1 516 ? -23.538 -9.140 13.863 1.00 89.62 516 SER A N 1
ATOM 4172 C CA . SER A 1 516 ? -23.238 -9.710 15.188 1.00 89.62 516 SER A CA 1
ATOM 4173 C C . SER A 1 516 ? -21.973 -9.154 15.848 1.00 89.62 516 SER A C 1
ATOM 4175 O O . SER A 1 516 ? -21.612 -9.622 16.925 1.00 89.62 516 SER A O 1
ATOM 4177 N N . GLY A 1 517 ? -21.291 -8.214 15.192 1.00 95.62 517 GLY A N 1
ATOM 4178 C CA . GLY A 1 517 ? -20.040 -7.632 15.663 1.00 95.62 517 GLY A CA 1
ATOM 4179 C C . GLY A 1 517 ? -18.854 -7.965 14.769 1.00 95.62 517 GLY A C 1
ATOM 4180 O O . GLY A 1 517 ? -19.014 -8.269 13.578 1.00 95.62 517 GLY A O 1
ATOM 4181 N N . VAL A 1 518 ? -17.661 -7.893 15.352 1.00 98.31 518 VAL A N 1
ATOM 4182 C CA . VAL A 1 518 ? -16.382 -8.079 14.667 1.00 98.31 518 VAL A CA 1
ATOM 4183 C C . VAL A 1 518 ? -15.677 -9.327 15.170 1.00 98.31 518 VAL A C 1
ATOM 4185 O O . VAL A 1 518 ? -15.578 -9.559 16.372 1.00 98.31 518 VAL A O 1
ATOM 4188 N N . HIS A 1 519 ? -15.158 -10.129 14.250 1.00 98.62 519 HIS A N 1
ATOM 4189 C CA . HIS A 1 519 ? -14.339 -11.298 14.541 1.00 98.62 519 HIS A CA 1
ATOM 4190 C C . HIS A 1 519 ? -12.939 -11.075 13.990 1.00 98.62 519 HIS A C 1
ATOM 4192 O O . HIS A 1 519 ? -12.771 -10.803 12.804 1.00 98.62 519 HIS A O 1
ATOM 4198 N N . TYR A 1 520 ? -11.947 -11.171 14.864 1.00 98.75 520 TYR A N 1
ATOM 4199 C CA . TYR A 1 520 ? -10.548 -10.967 14.528 1.00 98.75 520 TYR A CA 1
ATOM 4200 C C . TYR A 1 520 ? -9.811 -12.293 14.635 1.00 98.75 520 TYR A C 1
ATOM 4202 O O . TYR A 1 520 ? -9.988 -13.030 15.607 1.00 98.75 520 TYR A O 1
ATOM 4210 N N . GLN A 1 521 ? -8.981 -12.582 13.640 1.00 98.69 521 GLN A N 1
ATOM 4211 C CA . GLN A 1 521 ? -8.175 -13.792 13.571 1.00 98.69 521 GLN A CA 1
ATOM 4212 C C . GLN A 1 521 ? -6.779 -13.420 13.087 1.00 98.69 521 GLN A C 1
ATOM 4214 O O . GLN A 1 521 ? -6.623 -12.792 12.042 1.00 98.69 521 GLN A O 1
ATOM 4219 N N . VAL A 1 522 ? -5.759 -13.797 13.844 1.00 98.62 522 VAL A N 1
ATOM 4220 C CA . VAL A 1 522 ? -4.363 -13.478 13.538 1.00 98.62 522 VAL A CA 1
ATOM 4221 C C . VAL A 1 522 ? -3.666 -14.755 13.138 1.00 98.62 522 VAL A C 1
ATOM 4223 O O . VAL A 1 522 ? -3.699 -15.723 13.893 1.00 98.62 522 VAL A O 1
ATOM 4226 N N . TYR A 1 523 ? -3.019 -14.755 11.981 1.00 98.38 523 TYR A N 1
ATOM 4227 C CA . TYR A 1 523 ? -2.330 -15.926 11.455 1.00 98.38 523 TYR A CA 1
ATOM 4228 C C . TYR A 1 523 ? -0.859 -15.622 11.224 1.00 98.38 523 TYR A C 1
ATOM 4230 O O . TYR A 1 523 ? -0.525 -14.520 10.788 1.00 98.38 523 TYR A O 1
ATOM 4238 N N . ASP A 1 524 ? 0.016 -16.591 11.485 1.00 96.06 524 ASP A N 1
ATOM 4239 C CA . ASP A 1 524 ? 1.375 -16.538 10.952 1.00 96.06 524 ASP A CA 1
ATOM 4240 C C . ASP A 1 524 ? 1.396 -16.862 9.445 1.00 96.06 524 ASP A C 1
ATOM 4242 O O . ASP A 1 524 ? 0.375 -17.201 8.838 1.00 96.06 524 ASP A O 1
ATOM 4246 N N . LEU A 1 525 ? 2.571 -16.741 8.822 1.00 91.38 525 LEU A N 1
ATOM 4247 C CA . LEU A 1 525 ? 2.736 -17.041 7.394 1.00 91.38 525 LEU A CA 1
ATOM 4248 C C . LEU A 1 525 ? 2.783 -18.543 7.072 1.00 91.38 525 LEU A C 1
ATOM 4250 O O . LEU A 1 525 ? 2.833 -18.892 5.900 1.00 91.38 525 LEU A O 1
ATOM 4254 N N . ASP A 1 526 ? 2.749 -19.421 8.077 1.00 92.50 526 ASP A N 1
ATOM 4255 C CA . ASP A 1 526 ? 2.583 -20.868 7.888 1.00 92.50 526 ASP A CA 1
ATOM 4256 C C . ASP A 1 526 ? 1.093 -21.275 7.972 1.00 92.50 526 ASP A C 1
ATOM 4258 O O . ASP A 1 526 ? 0.748 -22.454 7.860 1.00 92.50 526 ASP A O 1
ATOM 4262 N N . GLY A 1 527 ? 0.194 -20.301 8.170 1.00 92.00 527 GLY A N 1
ATOM 4263 C CA . GLY A 1 527 ? -1.250 -20.498 8.275 1.00 92.00 527 GLY A CA 1
ATOM 4264 C C . GLY A 1 527 ? -1.734 -20.908 9.670 1.00 92.00 527 GLY A C 1
ATOM 4265 O O . GLY A 1 527 ? -2.907 -21.260 9.823 1.00 92.00 527 GLY A O 1
ATOM 4266 N N . ASN A 1 528 ? -0.880 -20.861 10.698 1.00 96.94 528 ASN A N 1
ATOM 4267 C CA . ASN A 1 528 ? -1.275 -21.175 12.071 1.00 96.94 528 ASN A CA 1
ATOM 4268 C C . ASN A 1 528 ? -1.962 -19.977 12.730 1.00 96.94 528 ASN A C 1
ATOM 4270 O O . ASN A 1 528 ? -1.514 -18.838 12.606 1.00 96.94 528 ASN A O 1
ATOM 4274 N N . LEU A 1 529 ? -3.027 -20.244 13.487 1.00 98.06 529 LEU A N 1
ATOM 4275 C CA . LEU A 1 529 ? -3.729 -19.230 14.273 1.00 98.06 529 LEU A CA 1
ATOM 4276 C C . LEU A 1 529 ? -2.897 -18.836 15.509 1.00 98.06 529 LEU A C 1
ATOM 4278 O O . LEU A 1 529 ? -2.544 -19.689 16.321 1.00 98.06 529 LEU A O 1
ATOM 4282 N N . ILE A 1 530 ? -2.613 -17.542 15.651 1.00 97.69 530 ILE A N 1
ATOM 4283 C CA . ILE A 1 530 ? -1.857 -16.932 16.755 1.00 97.69 530 ILE A CA 1
ATOM 4284 C C . ILE A 1 530 ? -2.799 -16.393 17.839 1.00 97.69 530 ILE A C 1
ATOM 4286 O O . ILE A 1 530 ? -2.544 -16.573 19.027 1.00 97.69 530 ILE A O 1
ATOM 4290 N N . ASP A 1 531 ? -3.855 -15.690 17.432 1.00 98.56 531 ASP A N 1
ATOM 4291 C CA . ASP A 1 531 ? -4.809 -15.018 18.319 1.00 98.56 531 ASP A CA 1
ATOM 4292 C C . ASP A 1 531 ? -6.187 -14.960 17.654 1.00 98.56 531 ASP A C 1
ATOM 4294 O O . ASP A 1 531 ? -6.295 -14.907 16.426 1.00 98.56 531 ASP A O 1
ATOM 4298 N N . GLU A 1 532 ? -7.242 -14.967 18.463 1.00 98.44 532 GLU A N 1
ATOM 4299 C CA . GLU A 1 532 ? -8.626 -14.911 18.000 1.00 98.44 532 GLU A CA 1
ATOM 4300 C C . GLU A 1 532 ? -9.524 -14.312 19.083 1.00 98.44 532 GLU A C 1
ATOM 4302 O O . GLU A 1 532 ? -9.497 -14.739 20.238 1.00 98.44 532 GLU A O 1
ATOM 4307 N N . TRP A 1 533 ? -10.361 -13.345 18.709 1.00 98.12 533 TRP A N 1
ATOM 4308 C CA . TRP A 1 533 ? -11.369 -12.792 19.613 1.00 98.12 533 TRP A CA 1
ATOM 4309 C C . TRP A 1 533 ? -12.544 -12.175 18.850 1.00 98.12 533 TRP A C 1
ATOM 4311 O O . TRP A 1 533 ? -12.513 -12.008 17.627 1.00 98.12 533 TRP A O 1
ATOM 4321 N N . ARG A 1 534 ? -13.611 -11.846 19.583 1.00 97.88 534 ARG A N 1
ATOM 4322 C CA . ARG A 1 534 ? -14.807 -11.185 19.050 1.00 97.88 534 ARG A CA 1
ATOM 4323 C C . ARG A 1 534 ? -15.118 -9.929 19.850 1.00 97.88 534 ARG A C 1
ATOM 4325 O O . ARG A 1 534 ? -14.972 -9.934 21.068 1.00 97.88 534 ARG A O 1
ATOM 4332 N N . GLU A 1 535 ? -15.580 -8.899 19.159 1.00 95.38 535 GLU A N 1
ATOM 4333 C CA . GLU A 1 535 ? -16.093 -7.655 19.736 1.00 95.38 535 GLU A CA 1
ATOM 4334 C C . GLU A 1 535 ? -17.530 -7.407 19.244 1.00 95.38 535 GLU A C 1
ATOM 4336 O O . GLU A 1 535 ? -17.867 -7.880 18.154 1.00 95.38 535 GLU A O 1
ATOM 4341 N N . PRO A 1 536 ? -18.371 -6.696 20.016 1.00 90.12 536 PRO A N 1
ATOM 4342 C CA . PRO A 1 536 ? -19.738 -6.344 19.623 1.00 90.12 536 PRO A CA 1
ATOM 4343 C C . PRO A 1 536 ? -19.904 -5.536 18.329 1.00 90.12 536 PRO A C 1
ATOM 4345 O O . PRO A 1 536 ? -18.974 -4.846 17.853 1.00 90.12 536 PRO A O 1
#

Sequence (536 aa):
MMKLKLYAVWTLTLALFAEAWGVRYLMPEPVVVDSQVYVKITTDSPVSSPNLYYEEFAADAHLTDYLFEFYLLHDSSDTDWLLPAKYVKPGKLYRYIVAVTTKGGRRILSKESTFRIIETEDGLKIGLSFEILPFANVLDSNTAVVAWKVNKKPDIAIVEYGLKGLKRRVEVRPKSAHIEVKLSNLTPSQIYAYRTITILGNDTLVGPISTIKTPRRQGERFKFVVLSDSRTNWHWPNPYDQLNGVAAYSLRHALAEAMRHDPDFIIFMGDLIQGYTSDTTYARIQFETWLHSAWTANSKVSIYEAVGNHDASSPLVQIDRRNHYDPPPPNSAEDLWAEIFVLPTNGPESADTMPPYKENVYSFDWGDAHFVILNCDYLYHRVDGRRSPAALDSVQLAWLRSDLERNRDKRIFVVYHEPIFPMSLRGGEFEQDMADTLLKLFSDYGVQAVLNGHEHLYARLRMDSTLSNVVKHPFRQIISGRAGAPKYRVNTERYGENLESFSQLMHYVVIEVSASGVHYQVYDLDGNLIDEWREP